Protein 8I16 (pdb70)

Sequence (634 aa):
VSPRPRPRYREERTLVRKLLPRPGQSKQEFRENVKKLRKAFLQFNADVSGVCQWAIQFRPRYGKPAEPTETFWKFFLEPETSLPPNDSRSPEFRRLQAFEAAAGINGAAALDDPAFTNELRDSILAVASRPKTKEAQRLFSRLKDYQPAHRILAKVAAEWIESRYRRAHQNWERNYEEWKKEKQEWEQNHPELTPEIREAFNQIFQQLEVKEKRVRICPAARLLQNKDNCQYAGKNKHSVLCNQFNEFKKNHLQGKAIKFFYKDAEKYLRCGLQSLKPNVQGPFREDWNKYLRYNLKEETLRGKNGGRLPHCKNLGQECEFNPHTALCKQYQQQLSSRPDLVQHDELYRKWRREYWREPRKPVFRYPSVKRHSIAKIFGENYFQADFKNSVVGLRLDSPAGQYLEFAFAPWPRNYRPQPGETEISSVHLHFVGTRPRIGFRFRVPHKRSRFDCTQEELDELRSRTFPRKAQDQKFLEAARKRLLETFPGNAEQELRLLAVALGTDSARAAFFIGKTFQQAFPLKIVKIEKLYTVHTARIRDWARLNARQIIQLAEENQVDLIVLESLRGFRPPGYENLDQEKKRRVAFFAHGRIRRKVTEKAVERGRVVTVPYLASSVDENAARVLGRVFWGEI

Solvent-accessible surface area: 35825 Å² total

Secondary structure (DSSP, 8-state):
-PPPPPPSS-SEEEEEEEEEPPTT--HHHHHHHHHHHHHHHHHHHHHHHHHHHHHHTTSPPTTSPPPTTHHHHHHHH-GGGGS-TT-SS-HHHHHHHHHHHHHTSS-SGGGGSTTS-HHHHHHHHHHHHS---HHHHHHHHHHTTS-TTT--HHHHHHHHHIIIIIHHHHHHHHHHHHHHHHHHHHHHH-TTS-HHHHHHHHHHHHHTT---SS--S--HHHHHT-SSB-SSSSBTTB-HHHHHHHHHHHHT--TTHHHHHHHHHHHHHHH-GGGS-HHHHHHHHHHHHHHHH----HHHHHHTTTT--SS-S-SSS--SSBPPPHHHHHHHHHHHT-HHHHTTHHHHHHHHHHHSSPPPPP---PPPTTTT-S-EEE-GGGEEEETTTTEEEE-----TT--EEEEEPPPPTTSSS-GGGS---EEEEEEETTEEEEEEEEE-PPBPPSSSS-HHHHHHIIIIIS-SGGGHHHHHHHHHHHHHHHSSS-HHHH-EEEEE--SSS-SEEEEEETTEEEEEEE-----SSS-----S---HHHHHHHHHHHHHHHHHTT-SEEEEEPPP-PPPSSS--HHHHHHHHHHHHHHHHHHHHHHHHHHHB--EEEEPP--------HHHHHHHHHHT--

Radius of gyration: 32.64 Å; Cα contacts (8 Å, |Δi|>4): 867; chains: 1; bounding box: 66×85×89 Å

B-factor: mean 67.55, std 27.44, range [31.06, 187.73]

Foldseek 3Di:
DQDDFDDPLAQKFWDKWFFFFQPPDDPVLVLVLLVVLLVLFVVLLVLLLLLLVLLVVQDDDPPDDRDLLVLLNVCLQTVRRQFDPPDPDDSVLVSLLLSCCLLVLDHCPVVVDPRDDVSSSRSSVVSNVDDDDPSSVVSSVVCSPFDSVQSCSSVVNSNLCCSPQVVLLLLQSQLLVVLVVVLVVVCVVVVVCPPVLLVLVVVLCVVVPNPDLFDQADQLVVVVVVFAFRLNQDPNRWHPVQVLVLCLLVPPNDDCCSPCLQVQQQLCLQPHLVSDDPVCSVVSVVSVVVSVVSPHDSVVQCVPPRRHDLTDSDSPDGYRNHHGDPSNVSVNVSCVVPVVSSVCRVVSSVCSNRPVDRDDRDDDDRQDQQVCSFFNKQFDQQKDADLPSQKMFGHRRPDGPHGDMTHIDHDDPPPPCDCVNWPFGIKTWGDNVSTIMIIGMTGRGADAFLFPDAQVVLVCLCRRVQPDPVSLLVSLVVNLVSRCVRRPDRQQAAQWEKFAEDAVQDGKIFIDGRLRGDDIDGQDADHLVPPDVLPDVDLLVSLLVSLVRQVVVCVVRVHREYEYEQYDDDDHHRVQDVVNVSSSVSSNVSVVSNQVSNQSVSRRHHYYHYHYHPDDVPDRPPRNVSSNVSVPPD

Nearest PDB structures (foldseek):
  8i16-assembly1_A  TM=1.002E+00  e=0.000E+00  Lachnospiraceae bacterium ND2006
  8i3q-assembly1_A  TM=7.840E-01  e=5.419E-59  Escherichia coli
  6xmf-assembly1_A  TM=7.583E-01  e=2.029E-60  metagenome
  6xmg-assembly1_A  TM=6.611E-01  e=5.194E-55  metagenome
  6ltu-assembly1_A  TM=2.772E-01  e=8.816E-02  unidentified

Structure (mmCIF, N/CA/C/O backbone):
data_8I16
#
_entry.id   8I16
#
_cell.length_a   64.070
_cell.length_b   95.120
_cell.length_c   167.510
_cell.angle_alpha   90.00
_cell.angle_beta   90.00
_cell.angle_gamma   90.00
#
_symmetry.space_group_name_H-M   'P 21 21 21'
#
loop_
_entity.id
_entity.type
_entity.pdbx_description
1 polymer Cas12g
2 non-polymer 'ZINC ION'
3 water water
#
loop_
_atom_site.group_PDB
_atom_site.id
_atom_site.type_symbol
_atom_site.label_atom_id
_atom_site.label_alt_id
_atom_site.label_comp_id
_atom_site.label_asym_id
_atom_site.label_entity_id
_atom_site.label_seq_id
_atom_site.pdbx_PDB_ins_code
_atom_site.Cartn_x
_atom_site.Cartn_y
_atom_site.Cartn_z
_atom_site.occupancy
_atom_site.B_iso_or_equiv
_atom_site.auth_seq_id
_atom_site.auth_comp_id
_atom_site.auth_asym_id
_atom_site.auth_atom_id
_atom_site.pdbx_PDB_model_num
ATOM 1 N N . VAL A 1 10 ? -6.699 78.885 43.463 1.00 142.01 10 VAL A N 1
ATOM 2 C CA . VAL A 1 10 ? -6.086 77.748 44.223 1.00 150.26 10 VAL A CA 1
ATOM 3 C C . VAL A 1 10 ? -4.766 78.255 44.833 1.00 160.64 10 VAL A C 1
ATOM 4 O O . VAL A 1 10 ? -3.909 78.729 44.055 1.00 171.79 10 VAL A O 1
ATOM 8 N N . SER A 1 11 ? -4.614 78.195 46.165 1.00 160.85 11 SER A N 1
ATOM 9 C CA . SER A 1 11 ? -3.389 78.613 46.908 1.00 160.31 11 SER A CA 1
ATOM 10 C C . SER A 1 11 ? -2.401 77.446 46.977 1.00 168.86 11 SER A C 1
ATOM 11 O O . SER A 1 11 ? -2.745 76.385 47.496 1.00 168.15 11 SER A O 1
ATOM 14 N N . PRO A 1 12 ? -1.146 77.598 46.477 1.00 162.11 12 PRO A N 1
ATOM 15 C CA . PRO A 1 12 ? -0.255 76.453 46.248 1.00 150.20 12 PRO A CA 1
ATOM 16 C C . PRO A 1 12 ? 0.004 75.603 47.505 1.00 146.30 12 PRO A C 1
ATOM 17 O O . PRO A 1 12 ? -0.077 76.149 48.597 1.00 136.16 12 PRO A O 1
ATOM 21 N N . ARG A 1 13 ? 0.341 74.318 47.306 1.00 140.25 13 ARG A N 1
ATOM 22 C CA . ARG A 1 13 ? 0.379 73.243 48.347 1.00 130.76 13 ARG A CA 1
ATOM 23 C C . ARG A 1 13 ? 1.802 73.070 48.892 1.00 112.69 13 ARG A C 1
ATOM 24 O O . ARG A 1 13 ? 2.774 73.398 48.213 1.00 98.96 13 ARG A O 1
ATOM 32 N N . PRO A 1 14 ? 1.981 72.542 50.132 1.00 108.64 14 PRO A N 1
ATOM 33 C CA . PRO A 1 14 ? 3.313 72.446 50.749 1.00 93.80 14 PRO A CA 1
ATOM 34 C C . PRO A 1 14 ? 4.172 71.333 50.125 1.00 75.06 14 PRO A C 1
ATOM 35 O O . PRO A 1 14 ? 3.625 70.314 49.718 1.00 71.32 14 PRO A O 1
ATOM 39 N N . ARG A 1 15 ? 5.486 71.528 50.031 1.00 66.03 15 ARG A N 1
ATOM 40 C CA . ARG A 1 15 ? 6.371 70.485 49.447 1.00 67.03 15 ARG A CA 1
ATOM 41 C C . ARG A 1 15 ? 6.284 69.222 50.300 1.00 65.44 15 ARG A C 1
ATOM 42 O O . ARG A 1 15 ? 6.087 69.302 51.514 1.00 55.70 15 ARG A O 1
ATOM 50 N N . PRO A 1 16 ? 6.399 68.030 49.673 1.00 59.43 16 PRO A N 1
ATOM 51 C CA . PRO A 1 16 ? 6.427 66.762 50.396 1.00 59.27 16 PRO A CA 1
ATOM 52 C C . PRO A 1 16 ? 7.603 66.671 51.377 1.00 53.16 16 PRO A C 1
ATOM 53 O O . PRO A 1 16 ? 8.632 67.264 51.159 1.00 46.60 16 PRO A O 1
ATOM 57 N N . ARG A 1 17 ? 7.409 65.906 52.442 1.00 46.93 17 ARG A N 1
ATOM 58 C CA . ARG A 1 17 ? 8.448 65.656 53.456 1.00 45.01 17 ARG A CA 1
ATOM 59 C C . ARG A 1 17 ? 9.167 64.380 53.066 1.00 42.44 17 ARG A C 1
ATOM 60 O O . ARG A 1 17 ? 10.381 64.348 53.280 1.00 40.86 17 ARG A O 1
ATOM 68 N N . TYR A 1 18 ? 8.473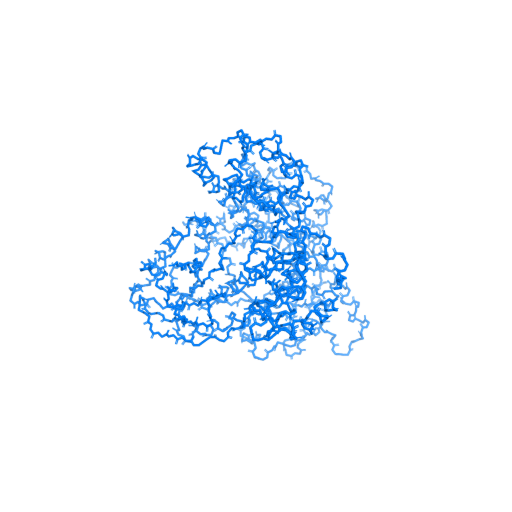 63.393 52.485 1.00 40.84 18 TYR A N 1
ATOM 69 C CA . TYR A 1 18 ? 9.150 62.176 51.952 1.00 39.08 18 TYR A CA 1
ATOM 70 C C . TYR A 1 18 ? 9.526 62.512 50.511 1.00 37.63 18 TYR A C 1
ATOM 71 O O . TYR A 1 18 ? 8.624 62.610 49.676 1.00 42.47 18 TYR A O 1
ATOM 80 N N . ARG A 1 19 ? 10.793 62.806 50.274 1.00 47.14 19 ARG A N 1
ATOM 81 C CA . ARG A 1 19 ? 11.285 63.418 49.011 1.00 54.53 19 ARG A CA 1
ATOM 82 C C . ARG A 1 19 ? 11.412 62.315 47.947 1.00 48.89 19 ARG A C 1
ATOM 83 O O . ARG A 1 19 ? 11.723 61.175 48.310 1.00 46.26 19 ARG A O 1
ATOM 91 N N . GLU A 1 20 ? 11.179 62.670 46.685 1.00 47.65 20 GLU A N 1
ATOM 92 C CA . GLU A 1 20 ? 11.125 61.753 45.527 1.00 55.66 20 GLU A CA 1
ATOM 93 C C . GLU A 1 20 ? 12.505 61.738 44.900 1.00 57.68 20 GLU A C 1
ATOM 94 O O . GLU A 1 20 ? 12.632 62.051 43.720 1.00 64.56 20 GLU A O 1
ATOM 100 N N . GLU A 1 21 ? 13.499 61.416 45.698 1.00 57.94 21 GLU A N 1
ATOM 101 C CA . GLU A 1 21 ? 14.906 61.573 45.300 1.00 64.32 21 GLU A CA 1
ATOM 102 C C . GLU A 1 21 ? 15.743 60.586 46.107 1.00 58.93 21 GLU A C 1
ATOM 103 O O . GLU A 1 21 ? 15.247 60.069 47.104 1.00 49.08 21 GLU A O 1
ATOM 109 N N . ARG A 1 22 ? 16.918 60.278 45.577 1.00 56.50 22 ARG A N 1
ATOM 110 C CA . ARG A 1 22 ? 17.884 59.304 46.114 1.00 48.35 22 ARG A CA 1
ATOM 111 C C . ARG A 1 22 ? 19.248 59.952 45.993 1.00 49.47 22 ARG A C 1
ATOM 112 O O . ARG A 1 22 ? 19.451 60.829 45.128 1.00 40.31 22 ARG A O 1
ATOM 120 N N . THR A 1 23 ? 20.139 59.533 46.860 1.00 44.92 23 THR A N 1
ATOM 121 C CA . THR A 1 23 ? 21.556 59.894 46.821 1.00 52.81 23 THR A CA 1
ATOM 122 C C . THR A 1 23 ? 22.273 58.555 46.934 1.00 54.42 23 THR A C 1
ATOM 123 O O . THR A 1 23 ? 21.998 57.846 47.917 1.00 45.80 23 THR A O 1
ATOM 127 N N . LEU A 1 24 ? 23.087 58.201 45.951 1.00 51.40 24 LEU A N 1
ATOM 128 C CA . LEU A 1 24 ? 23.960 57.017 46.083 1.00 50.72 24 LEU A CA 1
ATOM 129 C C . LEU A 1 24 ? 25.361 57.512 46.439 1.00 44.13 24 LEU A C 1
ATOM 130 O O . LEU A 1 24 ? 25.930 58.295 45.697 1.00 42.29 24 LEU A O 1
ATOM 135 N N . VAL A 1 25 ? 25.863 57.071 47.578 1.00 45.65 25 VAL A N 1
ATOM 136 C CA . VAL A 1 25 ? 27.165 57.496 48.141 1.00 45.77 25 VAL A CA 1
ATOM 137 C C . VAL A 1 25 ? 28.217 56.450 47.773 1.00 45.66 25 VAL A C 1
ATOM 138 O O . VAL A 1 25 ? 27.978 55.233 47.968 1.00 47.12 25 VAL A O 1
ATOM 142 N N . ARG A 1 26 ? 29.340 56.949 47.278 1.00 43.93 26 ARG A N 1
ATOM 143 C CA . ARG A 1 26 ? 30.506 56.176 46.816 1.00 48.68 26 ARG A CA 1
ATOM 144 C C . ARG A 1 26 ? 31.767 56.798 47.408 1.00 48.85 26 ARG A C 1
ATOM 145 O O . ARG A 1 26 ? 31.830 58.034 47.477 1.00 49.17 26 ARG A O 1
ATOM 153 N N . LYS A 1 27 ? 32.740 55.966 47.782 1.00 55.01 27 LYS A N 1
ATOM 154 C CA . LYS A 1 27 ? 34.088 56.408 48.221 1.00 57.93 27 LYS A CA 1
ATOM 155 C C . LYS A 1 27 ? 34.755 57.105 47.045 1.00 50.06 27 LYS A C 1
ATOM 156 O O . LYS A 1 27 ? 34.634 56.568 45.977 1.00 47.26 27 LYS A O 1
ATOM 162 N N . LEU A 1 28 ? 35.390 58.261 47.245 1.00 49.02 28 LEU A N 1
ATOM 163 C CA . LEU A 1 28 ? 36.325 58.855 46.262 1.00 56.19 28 LEU A CA 1
ATOM 164 C C . LEU A 1 28 ? 37.625 58.074 46.389 1.00 64.11 28 LEU A C 1
ATOM 165 O O . LEU A 1 28 ? 38.011 57.816 47.532 1.00 66.24 28 LEU A O 1
ATOM 170 N N . LEU A 1 29 ? 38.231 57.720 45.252 1.00 70.00 29 LEU A N 1
ATOM 171 C CA . LEU A 1 29 ? 39.446 56.881 45.143 1.00 69.21 29 LEU A CA 1
ATOM 172 C C . LEU A 1 29 ? 40.472 57.646 44.326 1.00 74.01 29 LEU A C 1
ATOM 173 O O . LEU A 1 29 ? 40.104 58.551 43.575 1.00 65.50 29 LEU A O 1
ATOM 178 N N . PRO A 1 30 ? 41.776 57.302 44.437 1.00 76.32 30 PRO A N 1
ATOM 179 C CA . PRO A 1 30 ? 42.788 57.846 43.538 1.00 71.36 30 PRO A CA 1
ATOM 180 C C . PRO A 1 30 ? 42.472 57.349 42.125 1.00 67.10 30 PRO A C 1
ATOM 181 O O . PRO A 1 30 ? 42.097 56.198 42.005 1.00 62.12 30 PRO A O 1
ATOM 185 N N . ARG A 1 31 ? 42.573 58.242 41.140 1.00 71.94 31 ARG A N 1
ATOM 186 C CA . ARG A 1 31 ? 42.440 57.938 39.692 1.00 82.28 31 ARG A CA 1
ATOM 187 C C . ARG A 1 31 ? 43.663 57.122 39.285 1.00 85.13 31 ARG A C 1
ATOM 188 O O . ARG A 1 31 ? 44.777 57.499 39.629 1.00 95.25 31 ARG A O 1
ATOM 196 N N . PRO A 1 32 ? 43.514 55.981 38.574 1.00 100.36 32 PRO A N 1
ATOM 197 C CA . PRO A 1 32 ? 44.652 55.093 38.315 1.00 97.99 32 PRO A CA 1
ATOM 198 C C . PRO A 1 32 ? 45.798 55.818 37.590 1.00 88.09 32 PRO A C 1
ATOM 199 O O . PRO A 1 32 ? 45.535 56.447 36.610 1.00 85.50 32 PRO A O 1
ATOM 203 N N . GLY A 1 33 ? 47.021 55.732 38.120 1.00 87.90 33 GLY A N 1
ATOM 204 C CA . GLY A 1 33 ? 48.213 56.416 37.586 1.00 87.27 33 GLY A CA 1
ATOM 205 C C . GLY A 1 33 ? 48.480 57.773 38.234 1.00 94.38 33 GLY A C 1
ATOM 206 O O . GLY A 1 33 ? 49.278 58.548 37.656 1.00 91.23 33 GLY A O 1
ATOM 207 N N . GLN A 1 34 ? 47.886 58.077 39.396 1.00 80.66 34 GLN A N 1
ATOM 208 C CA . GLN A 1 34 ? 48.165 59.356 40.099 1.00 75.76 34 GLN A CA 1
ATOM 209 C C . GLN A 1 34 ? 48.803 59.050 41.458 1.00 61.40 34 GLN A C 1
ATOM 210 O O . GLN A 1 34 ? 48.403 58.091 42.141 1.00 58.27 34 GLN A O 1
ATOM 216 N N . SER A 1 35 ? 49.802 59.848 41.821 1.00 62.38 35 SER A N 1
ATOM 217 C CA . SER A 1 35 ? 50.557 59.677 43.081 1.00 64.78 35 SER A CA 1
ATOM 218 C C . SER A 1 35 ? 49.608 59.902 44.266 1.00 68.42 35 SER A C 1
ATOM 219 O O . SER A 1 35 ? 48.728 60.820 44.190 1.00 65.29 35 SER A O 1
ATOM 222 N N . LYS A 1 36 ? 49.754 59.058 45.289 1.00 58.78 36 LYS A N 1
ATOM 223 C CA . LYS A 1 36 ? 49.164 59.251 46.629 1.00 59.75 36 LYS A CA 1
ATOM 224 C C . LYS A 1 36 ? 49.274 60.726 47.023 1.00 62.23 36 LYS A C 1
ATOM 225 O O . LYS A 1 36 ? 48.334 61.232 47.678 1.00 58.85 36 LYS A O 1
ATOM 231 N N . GLN A 1 37 ? 50.360 61.402 46.634 1.00 62.15 37 GLN A N 1
ATOM 232 C CA . GLN A 1 37 ? 50.590 62.821 47.021 1.00 69.41 37 GLN A CA 1
ATOM 233 C C . GLN A 1 37 ? 49.615 63.732 46.260 1.00 67.90 37 GLN A C 1
ATOM 234 O O . GLN A 1 37 ? 49.137 64.703 46.867 1.00 58.31 37 GLN A O 1
ATOM 240 N N . GLU A 1 38 ? 49.365 63.460 44.978 1.00 63.35 38 GLU A N 1
ATOM 241 C CA . GLU A 1 38 ? 48.436 64.274 44.155 1.00 70.41 38 GLU A CA 1
ATOM 242 C C . GLU A 1 38 ? 47.029 64.131 44.757 1.00 59.93 38 GLU A C 1
ATOM 243 O O . GLU A 1 38 ? 46.430 65.142 45.145 1.00 56.14 38 GLU A O 1
ATOM 249 N N . PHE A 1 39 ? 46.548 62.900 44.888 1.00 55.99 39 PHE A N 1
ATOM 250 C CA . PHE A 1 39 ? 45.270 62.586 45.569 1.00 57.21 39 PHE A CA 1
ATOM 251 C C . PHE A 1 39 ? 45.168 63.442 46.837 1.00 63.85 39 PHE A C 1
ATOM 252 O O . PHE A 1 39 ? 44.287 64.308 46.891 1.00 53.39 39 PHE A O 1
ATOM 260 N N . ARG A 1 40 ? 46.120 63.279 47.762 1.00 62.91 40 ARG A N 1
ATOM 261 C CA . ARG A 1 40 ? 46.125 63.938 49.096 1.00 59.86 40 ARG A CA 1
ATOM 262 C C . ARG A 1 40 ? 45.920 65.452 48.959 1.00 58.95 40 ARG A C 1
ATOM 263 O O . ARG A 1 40 ? 45.153 65.996 49.779 1.00 57.99 40 ARG A O 1
ATOM 271 N N . GLU A 1 41 ? 46.617 66.096 48.015 1.00 55.96 41 GLU A N 1
ATOM 272 C CA . GLU A 1 41 ? 46.590 67.564 47.753 1.00 61.37 41 GLU A CA 1
ATOM 273 C C . GLU A 1 41 ? 45.198 67.937 47.213 1.00 62.37 41 GLU A C 1
ATOM 274 O O . GLU A 1 41 ? 44.683 69.049 47.550 1.00 59.62 41 GLU A O 1
ATOM 280 N N . ASN A 1 42 ? 44.635 67.064 46.371 1.00 50.13 42 ASN A N 1
ATOM 281 C CA . ASN A 1 42 ? 43.279 67.234 45.787 1.00 55.09 42 ASN A CA 1
ATOM 282 C C . ASN A 1 42 ? 42.234 67.024 46.895 1.00 53.14 42 ASN A C 1
ATOM 283 O O . ASN A 1 42 ? 41.355 67.879 47.035 1.00 52.15 42 ASN A O 1
ATOM 288 N N . VAL A 1 43 ? 42.377 65.968 47.700 1.00 53.77 43 VAL A N 1
ATOM 289 C CA . VAL A 1 43 ? 41.486 65.669 48.848 1.00 51.62 43 VAL A CA 1
ATOM 290 C C . VAL A 1 43 ? 41.548 66.826 49.847 1.00 54.30 43 VAL A C 1
ATOM 291 O O . VAL A 1 43 ? 40.488 67.226 50.332 1.00 61.59 43 VAL A O 1
ATOM 295 N N . LYS A 1 44 ? 42.722 67.402 50.074 1.00 53.31 44 LYS A N 1
ATOM 296 C CA . LYS A 1 44 ? 42.895 68.628 50.902 1.00 58.52 44 LYS A CA 1
ATOM 297 C C . LYS A 1 44 ? 42.011 69.751 50.346 1.00 52.44 44 LYS A C 1
ATOM 298 O O . LYS A 1 44 ? 41.487 70.549 51.147 1.00 50.14 44 LYS A O 1
ATOM 304 N N . LYS A 1 45 ? 41.892 69.865 49.029 1.00 49.16 45 LYS A N 1
ATOM 305 C CA . LYS A 1 45 ? 41.109 70.975 48.417 1.00 54.35 45 LYS A CA 1
ATOM 306 C C . LYS A 1 45 ? 39.617 70.696 48.637 1.00 46.85 45 LYS A C 1
ATOM 307 O O . LYS A 1 45 ? 38.915 71.645 49.017 1.00 50.26 45 LYS A O 1
ATOM 313 N N . LEU A 1 46 ? 39.190 69.437 48.507 1.00 42.66 46 LEU A N 1
ATOM 314 C CA . LEU A 1 46 ? 37.787 69.002 48.772 1.00 48.61 46 LEU A CA 1
ATOM 315 C C . LEU A 1 46 ? 37.440 69.238 50.244 1.00 49.41 46 LEU A C 1
ATOM 316 O O . LEU A 1 46 ? 36.344 69.812 50.499 1.00 46.35 46 LEU A O 1
ATOM 321 N N . ARG A 1 47 ? 38.356 68.888 51.165 1.00 49.34 47 ARG A N 1
ATOM 322 C CA . ARG A 1 47 ? 38.164 69.079 52.626 1.00 50.50 47 ARG A CA 1
ATOM 323 C C . ARG A 1 47 ? 37.994 70.571 52.920 1.00 43.87 47 ARG A C 1
ATOM 324 O O . ARG A 1 47 ? 37.087 70.926 53.680 1.00 41.08 47 ARG A O 1
ATOM 332 N N . LYS A 1 48 ? 38.849 71.422 52.381 1.00 44.43 48 LYS A N 1
ATOM 333 C CA . LYS A 1 48 ? 38.735 72.883 52.600 1.00 44.36 48 LYS A CA 1
ATOM 334 C C . LYS A 1 48 ? 37.370 73.357 52.072 1.00 44.38 48 LYS A C 1
ATOM 335 O O . LYS A 1 48 ? 36.761 74.221 52.691 1.00 49.11 48 LYS A O 1
ATOM 341 N N . ALA A 1 49 ? 36.917 72.869 50.924 1.00 43.14 49 ALA A N 1
ATOM 342 C CA . ALA A 1 49 ? 35.654 73.355 50.310 1.00 45.86 49 ALA A CA 1
ATOM 343 C C . ALA A 1 49 ? 34.461 72.848 51.149 1.00 43.48 49 ALA A C 1
ATOM 344 O O . ALA A 1 49 ? 33.558 73.625 51.431 1.00 42.98 49 ALA A O 1
ATOM 346 N N . PHE A 1 50 ? 34.516 71.597 51.617 1.00 43.45 50 PHE A N 1
ATOM 347 C CA . PHE A 1 50 ? 33.516 71.012 52.538 1.00 37.53 50 PHE A CA 1
ATOM 348 C C . PHE A 1 50 ? 33.404 71.860 53.796 1.00 42.30 50 PHE A C 1
ATOM 349 O O . PHE A 1 50 ? 32.254 72.226 54.192 1.00 42.37 50 PHE A O 1
ATOM 357 N N . LEU A 1 51 ? 34.548 72.194 54.407 1.00 43.31 51 LEU A N 1
ATOM 358 C CA . LEU A 1 51 ? 34.575 72.957 55.679 1.00 42.18 51 LEU A CA 1
ATOM 359 C C . LEU A 1 51 ? 34.096 74.383 55.414 1.00 39.75 51 LEU A C 1
ATOM 360 O O . LEU A 1 51 ? 33.345 74.899 56.257 1.00 43.13 51 LEU A O 1
ATOM 365 N N . GLN A 1 52 ? 34.448 74.991 54.280 1.00 39.20 52 GLN A N 1
ATOM 366 C CA . GLN A 1 52 ? 33.996 76.377 53.963 1.00 41.60 52 GLN A CA 1
ATOM 367 C C . GLN A 1 52 ? 32.462 76.389 53.772 1.00 43.13 52 GLN A C 1
ATOM 368 O O . GLN A 1 52 ? 31.758 77.369 54.203 1.00 39.39 52 GLN A O 1
ATOM 374 N N . PHE A 1 53 ? 31.933 75.319 53.182 1.00 35.37 53 PHE A N 1
ATOM 375 C CA . PHE A 1 53 ? 30.483 75.189 52.910 1.00 37.56 53 PHE A CA 1
ATOM 376 C C . PHE A 1 53 ? 29.701 75.086 54.222 1.00 38.56 53 PHE A C 1
ATOM 377 O O . PHE A 1 53 ? 28.651 75.745 54.377 1.00 41.25 53 PHE A O 1
ATOM 385 N N . ASN A 1 54 ? 30.253 74.343 55.185 1.00 38.92 54 ASN A N 1
ATOM 386 C CA . ASN A 1 54 ? 29.729 74.247 56.571 1.00 37.78 54 ASN A CA 1
ATOM 387 C C . ASN A 1 54 ? 29.786 75.616 57.248 1.00 36.96 54 ASN A C 1
ATOM 388 O O . ASN A 1 54 ? 28.814 75.971 57.898 1.00 40.05 54 ASN A O 1
ATOM 393 N N . ALA A 1 55 ? 30.908 76.314 57.159 1.00 38.99 55 ALA A N 1
ATOM 394 C CA . ALA A 1 55 ? 31.075 77.670 57.733 1.00 44.15 55 ALA A CA 1
ATOM 395 C C . ALA A 1 55 ? 30.005 78.608 57.169 1.00 40.80 55 ALA A C 1
ATOM 396 O O . ALA A 1 55 ? 29.410 79.356 57.953 1.00 44.91 55 ALA A O 1
ATOM 398 N N . ASP A 1 56 ? 29.761 78.524 55.856 1.00 42.59 56 ASP A N 1
ATOM 399 C CA . ASP A 1 56 ? 28.844 79.411 55.085 1.00 36.69 56 ASP A CA 1
ATOM 400 C C . ASP A 1 56 ? 27.379 79.109 55.437 1.00 36.93 56 ASP A C 1
ATOM 401 O O . ASP A 1 56 ? 26.620 80.030 55.735 1.00 35.36 56 ASP A O 1
ATOM 406 N N . VAL A 1 57 ? 26.997 77.845 55.475 1.00 36.64 57 VAL A N 1
ATOM 407 C CA . VAL A 1 57 ? 25.599 77.460 55.788 1.00 38.04 57 VAL A CA 1
ATOM 408 C C . VAL A 1 57 ? 25.310 77.840 57.234 1.00 37.17 57 VAL A C 1
ATOM 409 O O . VAL A 1 57 ? 24.220 78.391 57.509 1.00 38.46 57 VAL A O 1
ATOM 413 N N . SER A 1 58 ? 26.230 77.520 58.130 1.00 36.45 58 SER A N 1
ATOM 414 C CA . SER A 1 58 ? 26.128 77.811 59.576 1.00 36.70 58 SER A CA 1
ATOM 415 C C . SER A 1 58 ? 26.037 79.318 59.810 1.00 37.25 58 SER A C 1
ATOM 416 O O . SER A 1 58 ? 25.165 79.747 60.627 1.00 40.83 58 SER A O 1
ATOM 419 N N . GLY A 1 59 ? 26.866 80.097 59.121 1.00 37.33 59 GLY A N 1
ATOM 420 C CA . GLY A 1 59 ? 26.770 81.581 59.145 1.00 38.61 59 GLY A CA 1
ATOM 421 C C . GLY A 1 59 ? 25.383 82.043 58.718 1.00 39.76 59 GLY A C 1
ATOM 422 O O . GLY A 1 59 ? 24.816 82.904 59.404 1.00 44.37 59 GLY A O 1
ATOM 423 N N . VAL A 1 60 ? 24.817 81.467 57.647 1.00 40.13 60 VAL A N 1
ATOM 424 C CA . VAL A 1 60 ? 23.458 81.855 57.156 1.00 38.47 60 VAL A CA 1
ATOM 425 C C . VAL A 1 60 ? 22.411 81.477 58.196 1.00 42.55 60 VAL A C 1
ATOM 426 O O . VAL A 1 60 ? 21.542 82.348 58.537 1.00 42.76 60 VAL A O 1
ATOM 430 N N . CYS A 1 61 ? 22.533 80.275 58.757 1.00 38.41 61 CYS A N 1
ATOM 431 C CA . CYS A 1 61 ? 21.637 79.807 59.834 1.00 34.76 61 CYS A CA 1
ATOM 432 C C . CYS A 1 61 ? 21.703 80.743 61.050 1.00 37.31 61 CYS A C 1
ATOM 433 O O . CYS A 1 61 ? 20.644 81.062 61.595 1.00 41.13 61 CYS A O 1
ATOM 436 N N . GLN A 1 62 ? 22.902 81.121 61.496 1.00 38.58 62 GLN A N 1
ATOM 437 C CA . GLN A 1 62 ? 23.099 82.023 62.658 1.00 44.51 62 GLN A CA 1
ATOM 438 C C . GLN A 1 62 ? 22.335 83.322 62.395 1.00 40.56 62 GLN A C 1
ATOM 439 O O . GLN A 1 62 ? 21.590 83.762 63.249 1.00 44.81 62 GLN A O 1
ATOM 445 N N . TRP A 1 63 ? 22.436 83.853 61.195 1.00 44.38 63 TRP A N 1
ATOM 446 C CA . TRP A 1 63 ? 21.696 85.079 60.822 1.00 40.86 63 TRP A CA 1
ATOM 447 C C . TRP A 1 63 ? 20.194 84.787 60.781 1.00 44.21 63 TRP A C 1
ATOM 448 O O . TRP A 1 63 ? 19.424 85.501 61.496 1.00 44.41 63 TRP A O 1
ATOM 459 N N . ALA A 1 64 ? 19.766 83.738 60.065 1.00 40.16 64 ALA A N 1
ATOM 460 C CA . ALA A 1 64 ? 18.325 83.499 59.812 1.00 40.48 64 ALA A CA 1
ATOM 461 C C . ALA A 1 64 ? 17.583 83.207 61.121 1.00 41.00 64 ALA A C 1
ATOM 462 O O . ALA A 1 64 ? 16.383 83.579 61.242 1.00 41.84 64 ALA A O 1
ATOM 464 N N . ILE A 1 65 ? 18.226 82.513 62.055 1.00 38.78 65 ILE A N 1
ATOM 465 C CA . ILE A 1 65 ? 17.544 81.934 63.258 1.00 39.84 65 ILE A CA 1
ATOM 466 C C . ILE A 1 65 ? 17.144 83.070 64.228 1.00 44.59 65 ILE A C 1
ATOM 467 O O . ILE A 1 65 ? 16.231 82.861 65.051 1.00 41.61 65 ILE A O 1
ATOM 472 N N . GLN A 1 66 ? 17.716 84.273 64.104 1.00 46.84 66 GLN A N 1
ATOM 473 C CA . GLN A 1 66 ? 17.356 85.419 64.990 1.00 48.34 66 GLN A CA 1
ATOM 474 C C . GLN A 1 66 ? 15.918 85.863 64.685 1.00 49.67 66 GLN A C 1
ATOM 475 O O . GLN A 1 66 ? 15.314 86.460 65.556 1.00 54.55 66 GLN A O 1
ATOM 481 N N . PHE A 1 67 ? 15.348 85.523 63.527 1.00 47.30 67 PHE A N 1
ATOM 482 C CA . PHE A 1 67 ? 13.953 85.899 63.142 1.00 44.32 67 PHE A CA 1
ATOM 483 C C . PHE A 1 67 ? 12.988 84.739 63.366 1.00 44.12 67 PHE A C 1
ATOM 484 O O . PHE A 1 67 ? 11.865 84.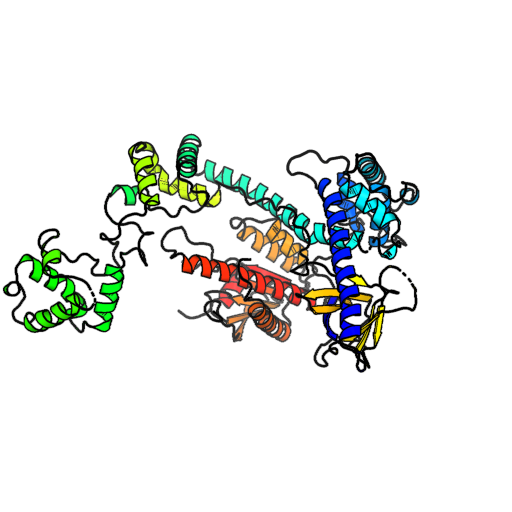826 62.876 1.00 41.49 67 PHE A O 1
ATOM 492 N N . ARG A 1 68 ? 13.364 83.701 64.114 1.00 41.23 68 ARG A N 1
ATOM 493 C CA . ARG A 1 68 ? 12.389 82.614 64.398 1.00 47.51 68 ARG A CA 1
ATOM 494 C C . ARG A 1 68 ? 11.258 83.238 65.212 1.00 48.53 68 ARG A C 1
ATOM 495 O O . ARG A 1 68 ? 11.505 84.070 66.060 1.00 52.99 68 ARG A O 1
ATOM 503 N N . PRO A 1 69 ? 9.989 82.864 65.000 1.00 49.53 69 PRO A N 1
ATOM 504 C CA . PRO A 1 69 ? 8.912 83.297 65.888 1.00 51.77 69 PRO A CA 1
ATOM 505 C C . PRO A 1 69 ? 9.109 82.765 67.319 1.00 56.21 69 PRO A C 1
ATOM 506 O O . PRO A 1 69 ? 9.452 81.625 67.481 1.00 57.48 69 PRO A O 1
ATOM 510 N N . ARG A 1 70 ? 8.880 83.592 68.333 1.00 58.84 70 ARG A N 1
ATOM 511 C CA . ARG A 1 70 ? 9.052 83.182 69.753 1.00 57.44 70 ARG A CA 1
ATOM 512 C C . ARG A 1 70 ? 7.660 82.878 70.300 1.00 53.54 70 ARG A C 1
ATOM 513 O O . ARG A 1 70 ? 6.750 83.765 70.154 1.00 50.91 70 ARG A O 1
ATOM 521 N N . TYR A 1 71 ? 7.491 81.662 70.818 1.00 49.16 71 TYR A N 1
ATOM 522 C CA . TYR A 1 71 ? 6.226 81.136 71.371 1.00 54.82 71 TYR A CA 1
ATOM 523 C C . TYR A 1 71 ? 5.584 82.171 72.307 1.00 61.58 71 TYR A C 1
ATOM 524 O O . TYR A 1 71 ? 6.303 82.841 73.096 1.00 58.49 71 TYR A O 1
ATOM 533 N N . GLY A 1 72 ? 4.252 82.266 72.215 1.00 65.08 72 GLY A N 1
ATOM 534 C CA . GLY A 1 72 ? 3.388 83.180 72.988 1.00 69.58 72 GLY A CA 1
ATOM 535 C C . GLY A 1 72 ? 3.871 84.615 72.931 1.00 69.53 72 GLY A C 1
ATOM 536 O O . GLY A 1 72 ? 3.795 85.285 73.960 1.00 72.68 72 GLY A O 1
ATOM 537 N N . LYS A 1 73 ? 4.384 85.083 71.793 1.00 67.86 73 LYS A N 1
ATOM 538 C CA . LYS A 1 73 ? 4.727 86.521 71.632 1.00 69.84 73 LYS A CA 1
ATOM 539 C C . LYS A 1 73 ? 4.062 87.041 70.369 1.00 68.21 73 LYS A C 1
ATOM 540 O O . LYS A 1 73 ? 3.652 86.266 69.512 1.00 72.84 73 LYS A O 1
ATOM 546 N N . PRO A 1 74 ? 3.885 88.372 70.249 1.00 80.51 74 PRO A N 1
ATOM 547 C CA . PRO A 1 74 ? 3.381 88.954 69.009 1.00 76.41 74 PRO A CA 1
ATOM 548 C C . PRO A 1 74 ? 4.338 88.648 67.844 1.00 69.49 74 PRO A C 1
ATOM 549 O O . PRO A 1 74 ? 5.559 88.742 68.010 1.00 58.03 74 PRO A O 1
ATOM 553 N N . ALA A 1 75 ? 3.772 88.268 66.698 1.00 64.73 75 ALA A N 1
ATOM 554 C CA . ALA A 1 75 ? 4.496 88.203 65.418 1.00 61.46 75 ALA A CA 1
ATOM 555 C C . ALA A 1 75 ? 5.301 89.502 65.262 1.00 60.93 75 ALA A C 1
ATOM 556 O O . ALA A 1 75 ? 4.710 90.584 65.360 1.00 67.66 75 ALA A O 1
ATOM 558 N N . GLU A 1 76 ? 6.616 89.395 65.105 1.00 54.06 76 GLU A N 1
ATOM 559 C CA . GLU A 1 76 ? 7.495 90.504 64.665 1.00 54.00 76 GLU A CA 1
ATOM 560 C C . GLU A 1 76 ? 7.229 90.806 63.192 1.00 57.05 76 GLU A C 1
ATOM 561 O O . GLU A 1 76 ? 6.687 89.975 62.467 1.00 59.87 76 GLU A O 1
ATOM 567 N N . PRO A 1 77 ? 7.575 92.020 62.704 1.00 61.35 77 PRO A N 1
ATOM 568 C CA . PRO A 1 77 ? 7.405 92.357 61.286 1.00 55.54 77 PRO A CA 1
ATOM 569 C C . PRO A 1 77 ? 8.319 91.551 60.344 1.00 59.89 77 PRO A C 1
ATOM 570 O O . PRO A 1 77 ? 8.119 91.575 59.127 1.00 47.48 77 PRO A O 1
ATOM 574 N N . THR A 1 78 ? 9.312 90.869 60.923 1.00 58.37 78 THR A N 1
ATOM 575 C CA . THR A 1 78 ? 10.298 90.012 60.217 1.00 54.37 78 THR A CA 1
ATOM 576 C C . THR A 1 78 ? 9.696 88.630 59.914 1.00 52.20 78 THR A C 1
ATOM 577 O O . THR A 1 78 ? 10.385 87.858 59.260 1.00 50.36 78 THR A O 1
ATOM 581 N N . GLU A 1 79 ? 8.472 88.319 60.361 1.00 46.78 79 GLU A N 1
ATOM 582 C CA . GLU A 1 79 ? 8.003 86.908 60.411 1.00 46.83 79 GLU A CA 1
ATOM 583 C C . GLU A 1 79 ? 7.729 86.396 58.988 1.00 49.41 79 GLU A C 1
ATOM 584 O O . GLU A 1 79 ? 8.081 85.258 58.704 1.00 56.35 79 GLU A O 1
ATOM 590 N N . THR A 1 80 ? 7.166 87.224 58.110 1.00 45.85 80 THR A N 1
ATOM 591 C CA . THR A 1 80 ? 6.795 86.842 56.731 1.00 46.89 80 THR A CA 1
ATOM 592 C C . THR A 1 80 ? 8.072 86.446 56.004 1.00 40.63 80 THR A C 1
ATOM 593 O O . THR A 1 80 ? 8.037 85.492 55.252 1.00 43.90 80 THR A O 1
ATOM 597 N N . PHE A 1 81 ? 9.167 87.156 56.222 1.00 41.22 81 PHE A N 1
ATOM 598 C CA . PHE A 1 81 ? 10.440 86.821 55.554 1.00 45.29 81 PHE A CA 1
ATOM 599 C C . PHE A 1 81 ? 10.909 85.466 56.084 1.00 49.25 81 PHE A C 1
ATOM 600 O O . PHE A 1 81 ? 11.377 84.647 55.281 1.00 45.71 81 PHE A O 1
ATOM 608 N N . TRP A 1 82 ? 10.758 85.244 57.388 1.00 47.38 82 TRP A N 1
ATOM 609 C CA . TRP A 1 82 ? 11.096 83.945 58.028 1.00 49.06 82 TRP A CA 1
ATOM 610 C C . TRP A 1 82 ? 10.323 82.818 57.337 1.00 44.60 82 TRP A C 1
ATOM 611 O O . TRP A 1 82 ? 10.968 81.823 56.911 1.00 40.17 82 TRP A O 1
ATOM 622 N N . LYS A 1 83 ? 9.008 82.971 57.200 1.00 43.39 83 LYS A N 1
ATOM 623 C CA . LYS A 1 83 ? 8.147 81.886 56.655 1.00 46.00 83 LYS A CA 1
ATOM 624 C C . LYS A 1 83 ? 8.523 81.587 55.197 1.00 47.82 83 LYS A C 1
ATOM 625 O O . LYS A 1 83 ? 8.468 80.404 54.760 1.00 43.84 83 LYS A O 1
ATOM 631 N N . PHE A 1 84 ? 8.867 82.626 54.458 1.00 42.24 84 PHE A N 1
ATOM 632 C CA . PHE A 1 84 ? 9.159 82.548 53.016 1.00 42.71 84 PHE A CA 1
ATOM 633 C C . PHE A 1 84 ? 10.537 81.909 52.795 1.00 41.96 84 PHE A C 1
ATOM 634 O O . PHE A 1 84 ? 10.707 81.100 51.835 1.00 38.97 84 PHE A O 1
ATOM 642 N N . PHE A 1 85 ? 11.518 82.300 53.613 1.00 40.13 85 PHE A N 1
ATOM 643 C CA . PHE A 1 85 ? 12.909 81.801 53.510 1.00 38.39 85 PHE A CA 1
ATOM 644 C C . PHE A 1 85 ? 12.862 80.273 53.655 1.00 40.12 85 PHE A C 1
ATOM 645 O O . PHE A 1 85 ? 13.442 79.533 52.837 1.00 35.82 85 PHE A O 1
ATOM 653 N N . LEU A 1 86 ? 12.082 79.811 54.621 1.00 39.66 86 LEU A N 1
ATOM 654 C CA . LEU A 1 86 ? 11.897 78.367 54.950 1.00 41.54 86 LEU A CA 1
ATOM 655 C C . LEU A 1 86 ? 11.103 77.599 53.885 1.00 42.47 86 LEU A C 1
ATOM 656 O O . LEU A 1 86 ? 11.552 76.516 53.506 1.00 56.19 86 LEU A O 1
ATOM 661 N N . GLU A 1 87 ? 9.939 78.096 53.475 1.00 43.45 87 GLU A N 1
ATOM 662 C CA . GLU A 1 87 ? 9.040 77.418 52.508 1.00 49.59 87 GLU A CA 1
ATOM 663 C C . GLU A 1 87 ? 8.508 78.478 51.538 1.00 44.33 87 GLU A C 1
ATOM 664 O O . GLU A 1 87 ? 7.407 78.995 51.699 1.00 41.09 87 GLU A O 1
ATOM 670 N N . PRO A 1 88 ? 9.297 78.841 50.510 1.00 38.16 88 PRO A N 1
ATOM 671 C CA . PRO A 1 88 ? 8.896 79.861 49.543 1.00 42.64 88 PRO A CA 1
ATOM 672 C C . PRO A 1 88 ? 7.733 79.452 48.632 1.00 44.29 88 PRO A C 1
ATOM 673 O O . PRO A 1 88 ? 6.925 80.342 48.334 1.00 44.03 88 PRO A O 1
ATOM 677 N N . GLU A 1 89 ? 7.552 78.149 48.376 1.00 47.81 89 GLU A N 1
ATOM 678 C CA . GLU A 1 89 ? 6.584 77.624 47.368 1.00 53.18 89 GLU A CA 1
ATOM 679 C C . GLU A 1 89 ? 5.137 77.983 47.742 1.00 59.30 89 GLU A C 1
ATOM 680 O O . GLU A 1 89 ? 4.346 78.227 46.809 1.00 64.58 89 GLU A O 1
ATOM 686 N N . THR A 1 90 ? 4.789 78.052 49.023 1.00 53.35 90 THR A N 1
ATOM 687 C CA . THR A 1 90 ? 3.402 78.327 49.466 1.00 63.63 90 THR A CA 1
ATOM 688 C C . THR A 1 90 ? 3.005 79.807 49.279 1.00 71.52 90 THR A C 1
ATOM 689 O O . THR A 1 90 ? 1.801 80.102 49.448 1.00 75.71 90 THR A O 1
ATOM 693 N N . SER A 1 91 ? 3.931 80.713 48.955 1.00 59.95 91 SER A N 1
ATOM 694 C CA . SER A 1 91 ? 3.630 82.159 48.773 1.00 63.49 91 SER A CA 1
ATOM 695 C C . SER A 1 91 ? 3.797 82.611 47.324 1.00 55.45 91 SER A C 1
ATOM 696 O O . SER A 1 91 ? 3.529 83.777 47.074 1.00 68.56 91 SER A O 1
ATOM 699 N N . LEU A 1 92 ? 4.312 81.764 46.439 1.00 57.38 92 LEU A N 1
ATOM 700 C CA . LEU A 1 92 ? 4.623 82.136 45.030 1.00 54.64 92 LEU A CA 1
ATOM 701 C C . LEU A 1 92 ? 3.524 81.628 44.099 1.00 51.50 92 LEU A C 1
ATOM 702 O O . LEU A 1 92 ? 2.918 80.590 44.339 1.00 54.29 92 LEU A O 1
ATOM 707 N N . PRO A 1 93 ? 3.283 82.317 42.970 1.00 53.51 93 PRO A N 1
ATOM 708 C CA . PRO A 1 93 ? 2.344 81.816 41.975 1.00 54.66 93 PRO A CA 1
ATOM 709 C C . PRO A 1 93 ? 2.822 80.502 41.354 1.00 54.74 93 PRO A C 1
ATOM 710 O O . PRO A 1 93 ? 4.000 80.319 41.067 1.00 54.69 93 PRO A O 1
ATOM 714 N N . PRO A 1 94 ? 1.926 79.518 41.149 1.00 61.07 94 PRO A N 1
ATOM 715 C CA . PRO A 1 94 ? 2.306 78.263 40.499 1.00 62.35 94 PRO A CA 1
ATOM 716 C C . PRO A 1 94 ? 2.885 78.456 39.088 1.00 62.21 94 PRO A C 1
ATOM 717 O O . PRO A 1 94 ? 3.747 77.696 38.730 1.00 62.87 94 PRO A O 1
ATOM 721 N N . ASN A 1 95 ? 2.445 79.481 38.352 1.00 61.47 95 ASN A N 1
ATOM 722 C CA . ASN A 1 95 ? 2.855 79.736 36.943 1.00 59.43 95 ASN A CA 1
ATOM 723 C C . ASN A 1 95 ? 4.096 80.647 36.893 1.00 54.38 95 ASN A C 1
ATOM 724 O O . ASN A 1 95 ? 4.442 81.146 35.809 1.00 56.93 95 ASN A O 1
ATOM 729 N N . ASP A 1 96 ? 4.773 80.845 38.018 1.00 53.61 96 ASP A N 1
ATOM 730 C CA . ASP A 1 96 ? 6.051 81.591 38.076 1.00 49.72 96 ASP A CA 1
ATOM 731 C C . ASP A 1 96 ? 6.997 80.945 37.060 1.00 54.08 96 ASP A C 1
ATOM 732 O O . ASP A 1 96 ? 7.078 79.702 36.976 1.00 47.24 96 ASP A O 1
ATOM 737 N N . SER A 1 97 ? 7.643 81.785 36.271 1.00 46.86 97 SER A N 1
ATOM 738 C CA . SER A 1 97 ? 8.661 81.387 35.284 1.00 50.23 97 SER A CA 1
ATOM 739 C C . SER A 1 97 ? 9.916 80.908 36.028 1.00 54.56 97 SER A C 1
ATOM 740 O O . SER A 1 97 ? 10.646 80.102 35.449 1.00 52.01 97 SER A O 1
ATOM 743 N N . ARG A 1 98 ? 10.177 81.440 37.231 1.00 52.58 98 ARG A N 1
ATOM 744 C CA . ARG A 1 98 ? 11.403 81.153 38.033 1.00 48.21 98 ARG A CA 1
ATOM 745 C C . ARG A 1 98 ? 11.053 80.125 39.116 1.00 45.10 98 ARG A C 1
ATOM 746 O O . ARG A 1 98 ? 9.843 79.971 39.407 1.00 46.73 98 ARG A O 1
ATOM 754 N N . SER A 1 99 ? 12.063 79.438 39.671 1.00 47.62 99 SER A N 1
ATOM 755 C CA . SER A 1 99 ? 11.917 78.405 40.746 1.00 46.73 99 SER A CA 1
ATOM 756 C C . SER A 1 99 ? 11.836 79.065 42.129 1.00 36.77 99 SER A C 1
ATOM 757 O O . SER A 1 99 ? 12.334 80.165 42.344 1.00 40.08 99 SER A O 1
ATOM 760 N N . PRO A 1 100 ? 11.162 78.430 43.099 1.00 40.10 100 PRO A N 1
ATOM 761 C CA . PRO A 1 100 ? 11.132 78.919 44.481 1.00 40.88 100 PRO A CA 1
ATOM 762 C C . PRO A 1 100 ? 12.545 79.135 45.034 1.00 38.83 100 PRO A C 1
ATOM 763 O O . PRO A 1 100 ? 12.781 80.080 45.743 1.00 41.82 100 PRO A O 1
ATOM 767 N N . GLU A 1 101 ? 13.475 78.290 44.623 1.00 35.78 101 GLU A N 1
ATOM 768 C CA . GLU A 1 101 ? 14.893 78.412 45.022 1.00 40.79 101 GLU A CA 1
ATOM 769 C C . GLU A 1 101 ? 15.413 79.786 44.559 1.00 38.77 101 GLU A C 1
ATOM 770 O O . GLU A 1 101 ? 16.195 80.380 45.301 1.00 36.42 101 GLU A O 1
ATOM 776 N N . PHE A 1 102 ? 15.072 80.243 43.347 1.00 39.21 102 PHE A N 1
ATOM 777 C CA . PHE A 1 102 ? 15.648 81.476 42.768 1.00 35.97 102 PHE A CA 1
ATOM 778 C C . PHE A 1 102 ? 14.979 82.623 43.521 1.00 35.86 102 PHE A C 1
ATOM 779 O O . PHE A 1 102 ? 15.649 83.596 43.869 1.00 40.39 102 PHE A O 1
ATOM 787 N N . ARG A 1 103 ? 13.689 82.481 43.814 1.00 34.96 103 ARG A N 1
ATOM 788 C CA . ARG A 1 103 ? 12.913 83.537 44.513 1.00 39.21 103 ARG A CA 1
ATOM 789 C C . ARG A 1 103 ? 13.470 83.709 45.928 1.00 42.59 103 ARG A C 1
ATOM 790 O O . ARG A 1 103 ? 13.665 84.881 46.359 1.00 43.33 103 ARG A O 1
ATOM 798 N N . ARG A 1 104 ? 13.751 82.596 46.616 1.00 40.37 104 ARG A N 1
ATOM 799 C CA . ARG A 1 104 ? 14.424 82.633 47.940 1.00 41.09 104 ARG A CA 1
ATOM 800 C C . ARG A 1 104 ? 15.745 83.375 47.794 1.00 40.80 104 ARG A C 1
ATOM 801 O O . ARG A 1 104 ? 16.036 84.249 48.635 1.00 38.31 104 ARG A O 1
ATOM 809 N N . LEU A 1 105 ? 16.536 83.055 46.778 1.00 38.75 105 LEU A N 1
ATOM 810 C CA . LEU A 1 105 ? 17.825 83.762 46.612 1.00 38.56 105 LEU A CA 1
ATOM 811 C C . LEU A 1 105 ? 17.568 85.282 46.601 1.00 43.03 105 LEU A C 1
ATOM 812 O O . LEU A 1 105 ? 18.311 86.033 47.301 1.00 40.64 105 LEU A O 1
ATOM 817 N N . GLN A 1 106 ? 16.575 85.744 45.837 1.00 40.45 106 GLN A N 1
ATOM 818 C CA . GLN A 1 106 ? 16.345 87.201 45.654 1.00 42.33 106 GLN A CA 1
ATOM 819 C C . GLN A 1 106 ? 15.915 87.801 46.997 1.00 41.86 106 GLN A C 1
ATOM 820 O O . GLN A 1 106 ? 16.365 88.904 47.333 1.00 43.91 106 GLN A O 1
ATOM 826 N N . ALA A 1 107 ? 15.006 87.148 47.712 1.00 43.93 107 ALA A N 1
ATOM 827 C CA . ALA A 1 107 ? 14.528 87.644 49.028 1.00 44.45 107 ALA A CA 1
ATOM 828 C C . ALA A 1 107 ? 15.706 87.733 50.016 1.00 46.09 107 ALA A C 1
ATOM 829 O O . ALA A 1 107 ? 15.850 88.737 50.729 1.00 47.05 107 ALA A O 1
ATOM 831 N N . PHE A 1 108 ? 16.561 86.725 50.024 1.00 46.60 108 PHE A N 1
ATOM 832 C CA . PHE A 1 108 ? 17.728 86.624 50.930 1.00 47.91 108 PHE A CA 1
ATOM 833 C C . PHE A 1 108 ? 18.689 87.786 50.651 1.00 47.06 108 PHE A C 1
ATOM 834 O O . PHE A 1 108 ? 19.151 88.420 51.629 1.00 45.08 108 PHE A O 1
ATOM 842 N N . GLU A 1 109 ? 19.045 87.992 49.382 1.00 46.66 109 GLU A N 1
ATOM 843 C CA . GLU A 1 109 ? 19.973 89.077 48.949 1.00 54.42 109 GLU A CA 1
ATOM 844 C C . GLU A 1 109 ? 19.420 90.442 49.408 1.00 52.11 109 GLU A C 1
ATOM 845 O O . GLU A 1 109 ? 20.164 91.204 50.015 1.00 52.27 109 GLU A O 1
ATOM 851 N N . ALA A 1 110 ? 18.148 90.720 49.190 1.00 46.61 110 ALA A N 1
ATOM 852 C CA . ALA A 1 110 ? 17.517 91.985 49.616 1.00 52.95 110 ALA A CA 1
ATOM 853 C C . ALA A 1 110 ? 17.586 92.107 51.141 1.00 58.46 110 ALA A C 1
ATOM 854 O O . ALA A 1 110 ? 17.979 93.186 51.641 1.00 57.82 110 ALA A O 1
ATOM 856 N N . ALA A 1 111 ? 17.204 91.046 51.856 1.00 51.43 111 ALA A N 1
ATOM 857 C CA . ALA A 1 111 ? 17.070 91.053 53.332 1.00 51.34 111 ALA A CA 1
ATOM 858 C C . ALA A 1 111 ? 18.446 91.218 53.986 1.00 51.01 111 ALA A C 1
ATOM 859 O O . ALA A 1 111 ? 18.509 91.751 55.090 1.00 61.20 111 ALA A O 1
ATOM 861 N N . ALA A 1 112 ? 19.502 90.784 53.312 1.00 48.29 112 ALA A N 1
ATOM 862 C CA . ALA A 1 112 ? 20.877 90.719 53.840 1.00 53.63 112 ALA A CA 1
ATOM 863 C C . ALA A 1 112 ? 21.698 91.919 53.343 1.00 58.41 112 ALA A C 1
ATOM 864 O O . ALA A 1 112 ? 22.812 92.088 53.834 1.00 63.68 112 ALA A O 1
ATOM 866 N N . GLY A 1 113 ? 21.173 92.707 52.397 1.00 60.14 113 GLY A N 1
ATOM 867 C CA . GLY A 1 113 ? 21.840 93.905 51.854 1.00 58.51 113 GLY A CA 1
ATOM 868 C C . GLY A 1 113 ? 22.983 93.537 50.934 1.00 62.14 113 GLY A C 1
ATOM 869 O O . GLY A 1 113 ? 23.887 94.360 50.781 1.00 66.82 113 GLY A O 1
ATOM 870 N N . ILE A 1 114 ? 22.970 92.315 50.395 1.00 71.29 114 ILE A N 1
ATOM 871 C CA . ILE A 1 114 ? 23.846 91.850 49.273 1.00 67.90 114 ILE A CA 1
ATOM 872 C C . ILE A 1 114 ? 23.374 92.547 47.989 1.00 71.41 114 ILE A C 1
ATOM 873 O O . ILE A 1 114 ? 24.209 92.740 47.105 1.00 76.31 114 ILE A O 1
ATOM 878 N N . ASN A 1 115 ? 22.063 92.810 47.867 1.00 79.82 115 ASN A N 1
ATOM 879 C CA . ASN A 1 115 ? 21.432 93.642 46.799 1.00 89.51 115 ASN A CA 1
ATOM 880 C C . ASN A 1 115 ? 20.406 94.604 47.419 1.00 94.13 115 ASN A C 1
ATOM 881 O O . ASN A 1 115 ? 20.293 94.646 48.662 1.00 78.25 115 ASN A O 1
ATOM 886 N N . GLY A 1 116 ? 19.721 95.387 46.580 1.00 100.79 116 GLY A N 1
ATOM 887 C CA . GLY A 1 116 ? 18.601 96.258 46.984 1.00 92.69 116 GLY A CA 1
ATOM 888 C C . GLY A 1 116 ? 17.270 95.561 46.764 1.00 88.50 116 GLY A C 1
ATOM 889 O O . GLY A 1 116 ? 17.287 94.375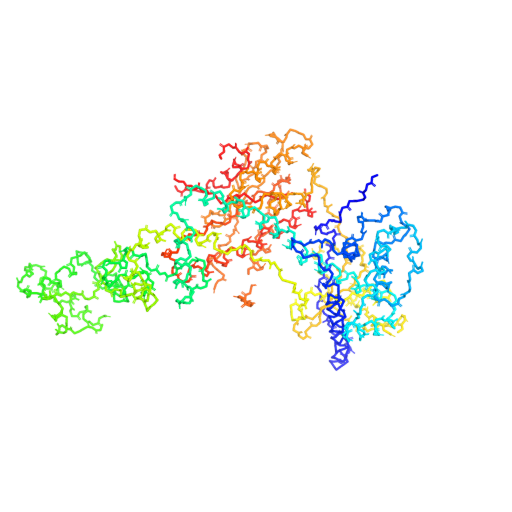 46.361 1.00 82.16 116 GLY A O 1
ATOM 890 N N . ALA A 1 117 ? 16.168 96.296 46.971 1.00 85.84 117 ALA A N 1
ATOM 891 C CA . ALA A 1 117 ? 14.759 95.834 46.891 1.00 82.24 117 ALA A CA 1
ATOM 892 C C . ALA A 1 117 ? 14.251 95.843 45.442 1.00 77.53 117 ALA A C 1
ATOM 893 O O . ALA A 1 117 ? 13.059 95.495 45.250 1.00 70.80 117 ALA A O 1
ATOM 895 N N . ALA A 1 118 ? 15.108 96.223 44.478 1.00 77.74 118 ALA A N 1
ATOM 896 C CA . ALA A 1 118 ? 14.772 96.397 43.041 1.00 78.52 118 ALA A CA 1
ATOM 897 C C . ALA A 1 118 ? 14.177 95.092 42.503 1.00 74.21 118 ALA A C 1
ATOM 898 O O . ALA A 1 118 ? 13.003 95.120 42.065 1.00 73.97 118 ALA A O 1
ATOM 900 N N . ALA A 1 119 ? 14.942 93.995 42.602 1.00 74.40 119 ALA A N 1
ATOM 901 C CA . ALA A 1 119 ? 14.555 92.606 42.230 1.00 75.77 119 ALA A CA 1
ATOM 902 C C . ALA A 1 119 ? 13.173 92.246 42.800 1.00 68.35 119 ALA A C 1
ATOM 903 O O . ALA A 1 119 ? 12.454 91.456 42.147 1.00 63.94 119 ALA A O 1
ATOM 905 N N . LEU A 1 120 ? 12.804 92.801 43.962 1.00 66.07 120 LEU A N 1
ATOM 906 C CA . LEU A 1 120 ? 11.506 92.518 44.634 1.00 62.85 120 LEU A CA 1
ATOM 907 C C . LEU A 1 120 ? 10.320 93.313 44.041 1.00 63.77 120 LEU A C 1
ATOM 908 O O . LEU A 1 120 ? 9.201 93.091 44.537 1.00 63.64 120 LEU A O 1
ATOM 913 N N . ASP A 1 121 ? 10.507 94.157 43.018 1.00 60.82 121 ASP A N 1
ATOM 914 C CA . ASP A 1 121 ? 9.388 94.870 42.320 1.00 68.68 121 ASP A CA 1
ATOM 915 C C . ASP A 1 121 ? 8.528 93.839 41.553 1.00 58.37 121 ASP A C 1
ATOM 916 O O . ASP A 1 121 ? 7.376 94.140 41.232 1.00 79.34 121 ASP A O 1
ATOM 921 N N . ASP A 1 122 ? 9.058 92.640 41.324 1.00 63.15 122 ASP A N 1
ATOM 922 C CA . ASP A 1 122 ? 8.381 91.487 40.671 1.00 54.14 122 ASP A CA 1
ATOM 923 C C . ASP A 1 122 ? 7.068 91.124 41.377 1.00 55.61 122 ASP A C 1
ATOM 924 O O . ASP A 1 122 ? 7.007 90.992 42.597 1.00 61.42 122 ASP A O 1
ATOM 929 N N . PRO A 1 123 ? 5.951 90.932 40.637 1.00 53.55 123 PRO A N 1
ATOM 930 C CA . PRO A 1 123 ? 4.667 90.581 41.245 1.00 51.60 123 PRO A CA 1
ATOM 931 C C . PRO A 1 123 ? 4.555 89.184 41.875 1.00 55.44 123 PRO A C 1
ATOM 932 O O . PRO A 1 123 ? 3.543 88.946 42.512 1.00 49.01 123 PRO A O 1
ATOM 936 N N . ALA A 1 124 ? 5.539 88.300 41.660 1.00 50.60 124 ALA A N 1
ATOM 937 C CA . ALA A 1 124 ? 5.713 87.022 42.398 1.00 51.14 124 ALA A CA 1
ATOM 938 C C . ALA A 1 124 ? 5.673 87.236 43.926 1.00 52.55 124 ALA A C 1
ATOM 939 O O . ALA A 1 124 ? 5.149 86.377 44.655 1.00 57.13 124 ALA A O 1
ATOM 941 N N . PHE A 1 125 ? 6.233 88.347 44.396 1.00 54.89 125 PHE A N 1
ATOM 942 C CA . PHE A 1 125 ? 6.343 88.717 45.828 1.00 53.09 125 PHE A CA 1
ATOM 943 C C . PHE A 1 125 ? 5.148 89.580 46.247 1.00 53.79 125 PHE A C 1
ATOM 944 O O . PHE A 1 125 ? 4.866 90.590 45.585 1.00 57.22 125 PHE A O 1
ATOM 952 N N . THR A 1 126 ? 4.513 89.239 47.363 1.00 50.97 126 THR A N 1
ATOM 953 C CA . THR A 1 126 ? 3.469 90.062 48.024 1.00 53.39 126 THR A CA 1
ATOM 954 C C . THR A 1 126 ? 4.079 91.335 48.633 1.00 56.38 126 THR A C 1
ATOM 955 O O . THR A 1 126 ? 5.298 91.332 48.916 1.00 60.57 126 THR A O 1
ATOM 959 N N . ASN A 1 127 ? 3.262 92.348 48.945 1.00 56.23 127 ASN A N 1
ATOM 960 C CA . ASN A 1 127 ? 3.733 93.553 49.692 1.00 58.37 127 ASN A CA 1
ATOM 961 C C . ASN A 1 127 ? 4.163 93.181 51.119 1.00 50.42 127 ASN A C 1
ATOM 962 O O . ASN A 1 127 ? 5.202 93.714 51.568 1.00 54.73 127 ASN A O 1
ATOM 967 N N . GLU A 1 128 ? 3.389 92.334 51.804 1.00 52.46 128 GLU A N 1
ATOM 968 C CA . GLU A 1 128 ? 3.719 91.748 53.144 1.00 55.66 128 GLU A CA 1
ATOM 969 C C . GLU A 1 128 ? 5.172 91.239 53.139 1.00 50.46 128 GLU A C 1
ATOM 970 O O . GLU A 1 128 ? 5.949 91.646 53.981 1.00 53.42 128 GLU A O 1
ATOM 976 N N . LEU A 1 129 ? 5.556 90.452 52.140 1.00 55.00 129 LEU A N 1
ATOM 977 C CA . LEU A 1 129 ? 6.952 89.983 52.005 1.00 51.46 129 LEU A CA 1
ATOM 978 C C . LEU A 1 129 ? 7.858 91.192 51.868 1.00 46.57 129 LEU A C 1
ATOM 979 O O . LEU A 1 129 ? 8.840 91.309 52.648 1.00 49.21 129 LEU A O 1
ATOM 984 N N . ARG A 1 130 ? 7.569 92.053 50.897 1.00 48.75 130 ARG A N 1
ATOM 985 C CA . ARG A 1 130 ? 8.410 93.251 50.639 1.00 50.41 130 ARG A CA 1
ATOM 986 C C . ARG A 1 130 ? 8.551 94.003 51.962 1.00 43.96 130 ARG A C 1
ATOM 987 O O . ARG A 1 130 ? 9.676 94.428 52.310 1.00 50.29 130 ARG A O 1
ATOM 995 N N . ASP A 1 131 ? 7.461 94.145 52.705 1.00 43.95 131 ASP A N 1
ATOM 996 C CA . ASP A 1 131 ? 7.507 94.933 53.962 1.00 53.32 131 ASP A CA 1
ATOM 997 C C . ASP A 1 131 ? 8.373 94.165 54.968 1.00 59.34 131 ASP A C 1
ATOM 998 O O . ASP A 1 131 ? 9.208 94.796 55.649 1.00 59.98 131 ASP A O 1
ATOM 1003 N N . SER A 1 132 ? 8.239 92.842 55.034 1.00 52.19 132 SER A N 1
ATOM 1004 C CA . SER A 1 132 ? 8.983 92.038 56.032 1.00 54.24 132 SER A CA 1
ATOM 1005 C C . SER A 1 132 ? 10.474 92.107 55.718 1.00 50.15 132 SER A C 1
ATOM 1006 O O . SER A 1 132 ? 11.282 92.229 56.663 1.00 48.35 132 SER A O 1
ATOM 1009 N N . ILE A 1 133 ? 10.814 92.125 54.428 1.00 51.32 133 ILE A N 1
ATOM 1010 C CA . ILE A 1 133 ? 12.231 92.092 53.967 1.00 51.97 133 ILE A CA 1
ATOM 1011 C C . ILE A 1 133 ? 12.922 93.416 54.314 1.00 57.61 133 ILE A C 1
ATOM 1012 O O . ILE A 1 133 ? 14.022 93.347 54.857 1.00 64.68 133 ILE A O 1
ATOM 1017 N N . LEU A 1 134 ? 12.289 94.554 54.019 1.00 63.08 134 LEU A N 1
ATOM 1018 C CA . LEU A 1 134 ? 12.633 95.917 54.523 1.00 64.88 134 LEU A CA 1
ATOM 1019 C C . LEU A 1 134 ? 12.893 95.874 56.030 1.00 55.55 134 LEU A C 1
ATOM 1020 O O . LEU A 1 134 ? 13.974 96.290 56.448 1.00 60.67 134 LEU A O 1
ATOM 1025 N N . ALA A 1 135 ? 11.939 95.382 56.826 1.00 50.10 135 ALA A N 1
ATOM 1026 C CA . ALA A 1 135 ? 12.106 95.288 58.293 1.00 52.06 135 ALA A CA 1
ATOM 1027 C C . ALA A 1 135 ? 13.380 94.479 58.638 1.00 62.16 135 ALA A C 1
ATOM 1028 O O . ALA A 1 135 ? 14.166 94.968 59.493 1.00 64.29 135 ALA A O 1
ATOM 1030 N N . VAL A 1 136 ? 13.663 93.352 57.964 1.00 52.13 136 VAL A N 1
ATOM 1031 C CA . VAL A 1 136 ? 14.927 92.591 58.203 1.00 52.47 136 VAL A CA 1
ATOM 1032 C C . VAL A 1 136 ? 16.142 93.456 57.855 1.00 54.11 136 VAL A C 1
ATOM 1033 O O . VAL A 1 136 ? 17.147 93.446 58.605 1.00 51.23 136 VAL A O 1
ATOM 1037 N N . ALA A 1 137 ? 16.107 94.116 56.707 1.00 58.75 137 ALA A N 1
ATOM 1038 C CA . ALA A 1 137 ? 17.273 94.859 56.172 1.00 63.80 137 ALA A CA 1
ATOM 1039 C C . ALA A 1 137 ? 17.555 96.100 57.034 1.00 62.88 137 ALA A C 1
ATOM 1040 O O . ALA A 1 137 ? 18.723 96.497 57.130 1.00 63.13 137 ALA A O 1
ATOM 1042 N N . SER A 1 138 ? 16.533 96.676 57.665 1.00 62.62 138 SER A N 1
ATOM 1043 C CA . SER A 1 138 ? 16.660 97.920 58.467 1.00 71.77 138 SER A CA 1
ATOM 1044 C C . SER A 1 138 ? 17.413 97.645 59.777 1.00 75.19 138 SER A C 1
ATOM 1045 O O . SER A 1 138 ? 17.932 98.598 60.351 1.00 82.38 138 SER A O 1
ATOM 1048 N N . ARG A 1 139 ? 17.486 96.394 60.236 1.00 83.42 139 ARG A N 1
ATOM 1049 C CA . ARG A 1 139 ? 18.094 96.069 61.555 1.00 81.21 139 ARG A CA 1
ATOM 1050 C C . ARG A 1 139 ? 19.611 96.085 61.447 1.00 83.21 139 ARG A C 1
ATOM 1051 O O . ARG A 1 139 ? 20.168 95.666 60.435 1.00 74.97 139 ARG A O 1
ATOM 1059 N N . PRO A 1 140 ? 20.309 96.547 62.511 1.00 88.19 140 PRO A N 1
ATOM 1060 C CA . PRO A 1 140 ? 21.763 96.420 62.595 1.00 90.86 140 PRO A CA 1
ATOM 1061 C C . PRO A 1 140 ? 22.195 94.956 62.416 1.00 81.76 140 PRO A C 1
ATOM 1062 O O . PRO A 1 140 ? 21.466 94.063 62.815 1.00 75.84 140 PRO A O 1
ATOM 1066 N N . LYS A 1 141 ? 23.360 94.743 61.815 1.00 75.01 141 LYS A N 1
ATOM 1067 C CA . LYS A 1 141 ? 23.949 93.393 61.652 1.00 75.74 141 LYS A CA 1
ATOM 1068 C C . LYS A 1 141 ? 25.082 93.271 62.667 1.00 68.32 141 LYS A C 1
ATOM 1069 O O . LYS A 1 141 ? 25.835 94.221 62.828 1.00 72.29 141 LYS A O 1
ATOM 1075 N N . THR A 1 142 ? 25.167 92.147 63.359 1.00 65.53 142 THR A N 1
ATOM 1076 C CA . THR A 1 142 ? 26.373 91.753 64.122 1.00 65.69 142 THR A CA 1
ATOM 1077 C C . THR A 1 142 ? 27.600 91.862 63.205 1.00 62.61 142 THR A C 1
ATOM 1078 O O . THR A 1 142 ? 27.440 91.826 61.964 1.00 58.18 142 THR A O 1
ATOM 1082 N N . LYS A 1 143 ? 28.787 91.940 63.805 1.00 67.79 143 LYS A N 1
ATOM 1083 C CA . LYS A 1 143 ? 30.088 91.898 63.086 1.00 77.65 143 LYS A CA 1
ATOM 1084 C C . LYS A 1 143 ? 30.168 90.597 62.275 1.00 65.06 143 LYS A C 1
ATOM 1085 O O . LYS A 1 143 ? 30.696 90.668 61.154 1.00 62.89 143 LYS A O 1
ATOM 1091 N N . GLU A 1 144 ? 29.652 89.483 62.830 1.00 62.75 144 GLU A N 1
ATOM 1092 C CA . GLU A 1 144 ? 29.710 88.104 62.258 1.00 61.97 144 GLU A CA 1
ATOM 1093 C C . GLU A 1 144 ? 28.940 88.093 60.937 1.00 57.44 144 GLU A C 1
ATOM 1094 O O . GLU A 1 144 ? 29.478 87.575 59.937 1.00 55.27 144 GLU A O 1
ATOM 1100 N N . ALA A 1 145 ? 27.712 88.620 60.959 1.00 52.10 145 ALA A N 1
ATOM 1101 C CA . ALA A 1 145 ? 26.819 88.704 59.786 1.00 53.08 145 ALA A CA 1
ATOM 1102 C C . ALA A 1 145 ? 27.456 89.619 58.729 1.00 54.63 145 ALA A C 1
ATOM 1103 O O . ALA A 1 145 ? 27.456 89.235 57.534 1.00 60.30 145 ALA A O 1
ATOM 1105 N N . GLN A 1 146 ? 28.064 90.739 59.134 1.00 63.44 146 GLN A N 1
ATOM 1106 C CA . GLN A 1 146 ? 28.752 91.664 58.178 1.00 68.06 146 GLN A CA 1
ATOM 1107 C C . GLN A 1 146 ? 29.887 90.890 57.492 1.00 59.87 146 GLN A C 1
ATOM 1108 O O . GLN A 1 146 ? 30.032 91.027 56.280 1.00 68.40 146 GLN A O 1
ATOM 1114 N N . ARG A 1 147 ? 30.639 90.085 58.242 1.00 55.87 147 ARG A N 1
ATOM 1115 C CA . ARG A 1 147 ? 31.768 89.273 57.716 1.00 59.28 147 ARG A CA 1
ATOM 1116 C C . ARG A 1 147 ? 31.206 88.244 56.723 1.00 55.46 147 ARG A C 1
ATOM 1117 O O . ARG A 1 147 ? 31.793 88.041 55.639 1.00 57.51 147 ARG A O 1
ATOM 1125 N N . LEU A 1 148 ? 30.132 87.564 57.098 1.00 56.56 148 LEU A N 1
ATOM 1126 C CA . LEU A 1 148 ? 29.520 86.522 56.233 1.00 52.04 148 LEU A CA 1
ATOM 1127 C C . LEU A 1 148 ? 29.048 87.195 54.936 1.00 48.15 148 LEU A C 1
ATOM 1128 O O . LEU A 1 148 ? 29.393 86.698 53.852 1.00 45.33 148 LEU A O 1
ATOM 1133 N N . PHE A 1 149 ? 28.310 88.306 55.013 1.00 51.53 149 PHE A N 1
ATOM 1134 C CA . PHE A 1 149 ? 27.689 88.929 53.804 1.00 51.89 149 PHE A CA 1
ATOM 1135 C C . PHE A 1 149 ? 28.740 89.584 52.905 1.00 58.67 149 PHE A C 1
ATOM 1136 O O . PHE A 1 149 ? 28.609 89.473 51.654 1.00 58.66 149 PHE A O 1
ATOM 1144 N N . SER A 1 150 ? 29.770 90.171 53.511 1.00 56.50 150 SER A N 1
ATOM 1145 C CA . SER A 1 150 ? 30.972 90.695 52.815 1.00 63.57 150 SER A CA 1
ATOM 1146 C C . SER A 1 150 ? 31.607 89.573 51.971 1.00 62.40 150 SER A C 1
ATOM 1147 O O . SER A 1 150 ? 31.907 89.824 50.814 1.00 65.66 150 SER A O 1
ATOM 1150 N N . ARG A 1 151 ? 31.737 88.358 52.511 1.00 58.35 151 ARG A N 1
ATOM 1151 C CA . ARG A 1 151 ? 32.262 87.153 51.795 1.00 56.90 151 ARG A CA 1
ATOM 1152 C C . ARG A 1 151 ? 31.275 86.673 50.713 1.00 50.54 151 ARG A C 1
ATOM 1153 O O . ARG A 1 151 ? 31.695 86.417 49.572 1.00 51.96 151 ARG A O 1
ATOM 1161 N N . LEU A 1 152 ? 29.999 86.514 51.041 1.00 53.83 152 LEU A N 1
ATOM 1162 C CA . LEU A 1 152 ? 28.995 85.907 50.119 1.00 55.30 152 LEU A CA 1
ATOM 1163 C C . LEU A 1 152 ? 28.704 86.837 48.929 1.00 57.42 152 LEU A C 1
ATOM 1164 O O . LEU A 1 152 ? 28.336 86.307 47.852 1.00 57.17 152 LEU A O 1
ATOM 1169 N N . LYS A 1 153 ? 28.845 88.151 49.099 1.00 59.36 153 LYS A N 1
ATOM 1170 C CA . LYS A 1 153 ? 28.654 89.183 48.028 1.00 66.63 153 LYS A CA 1
ATOM 1171 C C . LYS A 1 153 ? 29.466 88.830 46.771 1.00 60.19 153 LYS A C 1
ATOM 1172 O O . LYS A 1 153 ? 28.970 89.060 45.659 1.00 57.70 153 LYS A O 1
ATOM 1178 N N . ASP A 1 154 ? 30.675 88.304 46.956 1.00 58.24 154 ASP A N 1
ATOM 1179 C CA . ASP A 1 154 ? 31.675 88.030 45.894 1.00 61.31 154 ASP A CA 1
ATOM 1180 C C . ASP A 1 154 ? 31.538 86.592 45.394 1.00 58.10 154 ASP A C 1
ATOM 1181 O O . ASP A 1 154 ? 32.307 86.232 44.482 1.00 56.28 154 ASP A O 1
ATOM 1186 N N . TYR A 1 155 ? 30.601 85.798 45.934 1.00 53.33 155 TYR A N 1
ATOM 1187 C CA . TYR A 1 155 ? 30.295 84.449 45.384 1.00 53.92 155 TYR A CA 1
ATOM 1188 C C . TYR A 1 155 ? 29.490 84.644 44.090 1.00 52.81 155 TYR A C 1
ATOM 1189 O O . TYR A 1 155 ? 28.787 85.643 43.969 1.00 50.55 155 TYR A O 1
ATOM 1198 N N . GLN A 1 156 ? 29.567 83.678 43.178 1.00 53.43 156 GLN A N 1
ATOM 1199 C CA . GLN A 1 156 ? 28.625 83.497 42.038 1.00 52.58 156 GLN A CA 1
ATOM 1200 C C . GLN A 1 156 ? 27.187 83.283 42.519 1.00 50.42 156 GLN A C 1
ATOM 1201 O O . GLN A 1 156 ? 26.942 82.578 43.496 1.00 50.38 156 GLN A O 1
ATOM 1207 N N . PRO A 1 157 ? 26.210 83.804 41.805 1.00 53.75 157 PRO A N 1
ATOM 1208 C CA . PRO A 1 157 ? 24.820 83.605 42.184 1.00 50.75 157 PRO A CA 1
ATOM 1209 C C . PRO A 1 157 ? 24.412 82.164 42.441 1.00 46.89 157 PRO A C 1
ATOM 1210 O O . PRO A 1 157 ? 23.657 81.925 43.331 1.00 43.41 157 PRO A O 1
ATOM 1214 N N . ALA A 1 158 ? 24.911 81.218 41.676 1.00 40.72 158 ALA A N 1
ATOM 1215 C CA . ALA A 1 158 ? 24.522 79.842 41.868 1.00 44.48 158 ALA A CA 1
ATOM 1216 C C . ALA A 1 158 ? 24.969 79.242 43.185 1.00 47.83 158 ALA A C 1
ATOM 1217 O O . ALA A 1 158 ? 24.318 78.382 43.707 1.00 50.42 158 ALA A O 1
ATOM 1219 N N . HIS A 1 159 ? 26.086 79.700 43.711 1.00 45.83 159 HIS A N 1
ATOM 1220 C CA . HIS A 1 159 ? 26.571 79.213 44.960 1.00 38.43 159 HIS A CA 1
ATOM 1221 C C . HIS A 1 159 ? 25.797 79.837 46.086 1.00 42.86 159 HIS A C 1
ATOM 1222 O O . HIS A 1 159 ? 25.545 79.208 47.061 1.00 38.73 159 HIS A O 1
ATOM 1229 N N . ARG A 1 160 ? 25.363 81.067 45.917 1.00 40.79 160 ARG A N 1
ATOM 1230 C CA . ARG A 1 160 ? 24.558 81.711 46.921 1.00 42.45 160 ARG A CA 1
ATOM 1231 C C . ARG A 1 160 ? 23.183 81.065 46.991 1.00 44.96 160 ARG A C 1
ATOM 1232 O O . ARG A 1 160 ? 22.597 80.983 48.020 1.00 45.95 160 ARG A O 1
ATOM 1248 N N . ILE A 1 162 ? 22.526 77.919 46.352 1.00 40.62 162 ILE A N 1
ATOM 1249 C CA . ILE A 1 162 ? 22.677 76.669 47.046 1.00 43.43 162 ILE A CA 1
ATOM 1250 C C . ILE A 1 162 ? 22.794 76.886 48.543 1.00 42.10 162 ILE A C 1
ATOM 1251 O O . ILE A 1 162 ? 22.210 76.186 49.305 1.00 37.88 162 ILE A O 1
ATOM 1256 N N . LEU A 1 163 ? 23.552 77.882 48.942 1.00 39.30 163 LEU A N 1
ATOM 1257 C CA . LEU A 1 163 ? 23.732 78.170 50.335 1.00 40.51 163 LEU A CA 1
ATOM 1258 C C . LEU A 1 163 ? 22.426 78.511 51.011 1.00 40.41 163 LEU A C 1
ATOM 1259 O O . LEU A 1 163 ? 22.131 78.018 52.060 1.00 39.37 163 LEU A O 1
ATOM 1264 N N . ALA A 1 164 ? 21.646 79.367 50.392 1.00 40.34 164 ALA A N 1
ATOM 1265 C CA . ALA A 1 164 ? 20.380 79.760 50.942 1.00 38.98 164 ALA A CA 1
ATOM 1266 C C . ALA A 1 164 ? 19.457 78.575 51.059 1.00 38.42 164 ALA A C 1
ATOM 1267 O O . ALA A 1 164 ? 18.792 78.422 52.032 1.00 38.56 164 ALA A O 1
ATOM 1269 N N . LYS A 1 165 ? 19.431 77.746 50.041 1.00 36.78 165 LYS A N 1
ATOM 1270 C CA . LYS A 1 165 ? 18.568 76.544 50.020 1.00 39.58 165 LYS A CA 1
ATOM 1271 C C . LYS A 1 165 ? 19.011 75.595 51.153 1.00 39.57 165 LYS A C 1
ATOM 1272 O O . LYS A 1 165 ? 18.167 75.112 51.885 1.00 35.87 165 LYS A O 1
ATOM 1278 N N . VAL A 1 166 ? 20.303 75.324 51.312 1.00 36.39 166 VAL A N 1
ATOM 1279 C CA . VAL A 1 166 ? 20.734 74.286 52.297 1.00 37.92 166 VAL A CA 1
ATOM 1280 C C . VAL A 1 166 ? 20.453 74.822 53.704 1.00 34.49 166 VAL A C 1
ATOM 1281 O O . VAL A 1 166 ? 19.912 74.087 54.485 1.00 34.05 166 VAL A O 1
ATOM 1285 N N . ALA A 1 167 ? 20.671 76.102 53.982 1.00 34.90 167 ALA A N 1
ATOM 1286 C CA . ALA A 1 167 ? 20.401 76.668 55.324 1.00 34.46 167 ALA A CA 1
ATOM 1287 C C . ALA A 1 167 ? 18.907 76.619 55.590 1.00 35.29 167 ALA A C 1
ATOM 1288 O O . ALA A 1 167 ? 18.477 76.098 56.638 1.00 39.18 167 ALA A O 1
ATOM 1290 N N . ALA A 1 168 ? 18.122 77.122 54.652 1.00 36.06 168 ALA A N 1
ATOM 1291 C CA . ALA A 1 168 ? 16.659 77.151 54.801 1.00 35.32 168 ALA A CA 1
ATOM 1292 C C . ALA A 1 168 ? 16.138 75.738 55.045 1.00 35.21 168 ALA A C 1
ATOM 1293 O O . ALA A 1 168 ? 15.265 75.575 55.911 1.00 37.30 168 ALA A O 1
ATOM 1295 N N . GLU A 1 169 ? 16.575 74.758 54.264 1.00 31.06 169 GLU A N 1
ATOM 1296 C CA . GLU A 1 169 ? 16.042 73.359 54.401 1.00 34.46 169 GLU A CA 1
ATOM 1297 C C . GLU A 1 169 ? 16.503 72.725 55.713 1.00 33.81 169 GLU A C 1
ATOM 1298 O O . GLU A 1 169 ? 15.722 71.938 56.304 1.00 35.27 169 GLU A O 1
ATOM 1304 N N . TRP A 1 170 ? 17.714 73.065 56.153 1.00 32.72 170 TRP A N 1
ATOM 1305 C CA . TRP A 1 170 ? 18.268 72.583 57.436 1.00 32.95 170 TRP A CA 1
ATOM 1306 C C . TRP A 1 170 ? 17.345 73.068 58.554 1.00 35.20 170 TRP A C 1
ATOM 1307 O O . TRP A 1 170 ? 16.840 72.247 59.319 1.00 35.04 170 TRP A O 1
ATOM 1318 N N . ILE A 1 171 ? 17.102 74.370 58.615 1.00 37.26 171 ILE A N 1
ATOM 1319 C CA . ILE A 1 171 ? 16.240 75.011 59.643 1.00 36.87 171 ILE A CA 1
ATOM 1320 C C . ILE A 1 171 ? 14.829 74.453 59.544 1.00 36.38 171 ILE A C 1
ATOM 1321 O O . ILE A 1 171 ? 14.223 74.170 60.589 1.00 36.65 171 ILE A O 1
ATOM 1326 N N . GLU A 1 172 ? 14.252 74.402 58.349 1.00 39.32 172 GLU A N 1
ATOM 1327 C CA . GLU A 1 172 ? 12.855 73.916 58.213 1.00 36.64 172 GLU A CA 1
ATOM 1328 C C . GLU A 1 172 ? 12.761 72.474 58.730 1.00 41.50 172 GLU A C 1
ATOM 1329 O O . GLU A 1 172 ? 11.843 72.184 59.539 1.00 39.71 172 GLU A O 1
ATOM 1335 N N . SER A 1 173 ? 13.628 71.579 58.256 1.00 35.93 173 SER A N 1
ATOM 1336 C CA . SER A 1 173 ? 13.420 70.114 58.415 1.00 39.18 173 SER A CA 1
ATOM 1337 C C . SER A 1 173 ? 13.831 69.665 59.812 1.00 38.99 173 SER A C 1
ATOM 1338 O O . SER A 1 173 ? 13.307 68.674 60.229 1.00 42.00 173 SER A O 1
ATOM 1341 N N . ARG A 1 174 ? 14.782 70.330 60.481 1.00 41.49 174 ARG A N 1
ATOM 1342 C CA . ARG A 1 174 ? 15.212 69.920 61.845 1.00 46.45 174 ARG A CA 1
ATOM 1343 C C . ARG A 1 174 ? 14.372 70.726 62.851 1.00 57.06 174 ARG A C 1
ATOM 1344 O O . ARG A 1 174 ? 13.221 70.212 63.249 1.00 53.02 174 ARG A O 1
ATOM 1352 N N . TYR A 1 175 ? 14.811 71.970 63.097 1.00 42.21 175 TYR A N 1
ATOM 1353 C CA . TYR A 1 175 ? 14.215 72.934 64.062 1.00 37.80 175 TYR A CA 1
ATOM 1354 C C . TYR A 1 175 ? 12.707 73.158 63.848 1.00 35.72 175 TYR A C 1
ATOM 1355 O O . TYR A 1 175 ? 11.907 72.911 64.762 1.00 39.29 175 TYR A O 1
ATOM 1364 N N . ARG A 1 176 ? 12.285 73.661 62.703 1.00 39.55 176 ARG A N 1
ATOM 1365 C CA . ARG A 1 176 ? 10.898 74.154 62.557 1.00 40.98 176 ARG A CA 1
ATOM 1366 C C . ARG A 1 176 ? 9.874 73.016 62.724 1.00 37.61 176 ARG A C 1
ATOM 1367 O O . ARG A 1 176 ? 8.904 73.183 63.485 1.00 39.03 176 ARG A O 1
ATOM 1375 N N . ARG A 1 177 ? 10.071 71.866 62.113 1.00 37.60 177 ARG A N 1
ATOM 1376 C CA . ARG A 1 177 ? 9.095 70.757 62.293 1.00 36.03 177 ARG A CA 1
ATOM 1377 C C . ARG A 1 177 ? 9.010 70.401 63.779 1.00 36.26 177 ARG A C 1
ATOM 1378 O O . ARG A 1 177 ? 7.894 70.277 64.292 1.00 36.52 177 ARG A O 1
ATOM 1386 N N . ALA A 1 178 ? 10.153 70.295 64.462 1.00 34.65 178 ALA A N 1
ATOM 1387 C CA . ALA A 1 178 ? 10.219 69.850 65.863 1.00 38.02 178 ALA A CA 1
ATOM 1388 C C . ALA A 1 178 ? 9.563 70.933 66.719 1.00 35.24 178 ALA A C 1
ATOM 1389 O O . ALA A 1 178 ? 8.911 70.561 67.702 1.00 38.77 178 ALA A O 1
ATOM 1391 N N . HIS A 1 179 ? 9.755 72.211 66.377 1.00 33.86 179 HIS A N 1
ATOM 1392 C CA . HIS A 1 179 ? 9.189 73.349 67.147 1.00 37.31 179 HIS A CA 1
ATOM 1393 C C . HIS A 1 179 ? 7.673 73.340 66.995 1.00 38.15 179 HIS A C 1
ATOM 1394 O O . HIS A 1 179 ? 6.982 73.513 67.994 1.00 40.29 179 HIS A O 1
ATOM 1401 N N . GLN A 1 180 ? 7.176 73.061 65.797 1.00 39.12 180 GLN A N 1
ATOM 1402 C CA . GLN A 1 180 ? 5.717 72.995 65.530 1.00 43.48 180 GLN A CA 1
ATOM 1403 C C . GLN A 1 180 ? 5.126 71.778 66.239 1.00 37.61 180 GLN A C 1
ATOM 1404 O O . GLN A 1 180 ? 3.980 71.897 66.748 1.00 39.51 180 GLN A O 1
ATOM 1410 N N . ASN A 1 181 ? 5.821 70.643 66.251 1.00 36.30 181 ASN A N 1
ATOM 1411 C CA . ASN A 1 181 ? 5.329 69.455 67.008 1.00 37.46 181 ASN A CA 1
ATOM 1412 C C . ASN A 1 181 ? 5.259 69.805 68.492 1.00 40.08 181 ASN A C 1
ATOM 1413 O O . ASN A 1 181 ? 4.233 69.437 69.111 1.00 38.41 181 ASN A O 1
ATOM 1418 N N . TRP A 1 182 ? 6.310 70.445 69.019 1.00 37.78 182 TRP A N 1
ATOM 1419 C CA . TRP A 1 182 ? 6.443 70.809 70.453 1.00 37.13 182 TRP A CA 1
ATOM 1420 C C . TRP A 1 182 ? 5.314 71.746 70.851 1.00 41.67 182 TRP A C 1
ATOM 1421 O O . TRP A 1 182 ? 4.722 71.481 71.915 1.00 42.98 182 TRP A O 1
ATOM 1432 N N . GLU A 1 183 ? 4.996 72.746 70.029 1.00 41.26 183 GLU A N 1
ATOM 1433 C CA . GLU A 1 183 ? 3.963 73.748 70.394 1.00 46.30 183 GLU A CA 1
ATOM 1434 C C . GLU A 1 183 ? 2.671 73.007 70.689 1.00 42.77 183 GLU A C 1
ATOM 1435 O O . GLU A 1 183 ? 2.030 73.350 71.649 1.00 39.23 183 GLU A O 1
ATOM 1441 N N . ARG A 1 184 ? 2.292 72.060 69.835 1.00 38.62 184 ARG A N 1
ATOM 1442 C CA . ARG A 1 184 ? 1.022 71.314 70.004 1.00 41.14 184 ARG A CA 1
ATOM 1443 C C . ARG A 1 184 ? 1.161 70.364 71.196 1.00 42.19 184 ARG A C 1
ATOM 1444 O O . ARG A 1 184 ? 0.253 70.300 72.006 1.00 43.17 184 ARG A O 1
ATOM 1452 N N . ASN A 1 185 ? 2.287 69.695 71.338 1.00 38.38 185 ASN A N 1
ATOM 1453 C CA . ASN A 1 185 ? 2.554 68.877 72.536 1.00 39.09 185 ASN A CA 1
ATOM 1454 C C . ASN A 1 185 ? 2.411 69.776 73.776 1.00 38.04 185 ASN A C 1
ATOM 1455 O O . ASN A 1 185 ? 1.678 69.398 74.644 1.00 39.26 185 ASN A O 1
ATOM 1460 N N . TYR A 1 186 ? 3.040 70.954 73.810 1.00 37.86 186 TYR A N 1
ATOM 1461 C CA . TYR A 1 186 ? 3.015 71.890 74.960 1.00 42.41 186 TYR A CA 1
ATOM 1462 C C . TYR A 1 186 ? 1.573 72.322 75.284 1.00 42.58 186 TYR A C 1
ATOM 1463 O O . TYR A 1 186 ? 1.181 72.213 76.452 1.00 43.63 186 TYR A O 1
ATOM 1472 N N . GLU A 1 187 ? 0.820 72.766 74.279 1.00 43.59 187 GLU A N 1
ATOM 1473 C CA . GLU A 1 187 ? -0.582 73.227 74.419 1.00 41.62 187 GLU A CA 1
ATOM 1474 C C . GLU A 1 187 ? -1.411 72.107 75.019 1.00 39.72 187 GLU A C 1
ATOM 1475 O O . GLU A 1 187 ? -2.207 72.396 75.921 1.00 49.92 187 GLU A O 1
ATOM 1481 N N . GLU A 1 188 ? -1.301 70.879 74.523 1.00 40.21 188 GLU A N 1
ATOM 1482 C CA . GLU A 1 188 ? -2.145 69.777 75.042 1.00 39.64 188 GLU A CA 1
ATOM 1483 C C . GLU A 1 188 ? -1.692 69.312 76.434 1.00 40.92 188 GLU A C 1
ATOM 1484 O O . GLU A 1 188 ? -2.507 68.716 77.162 1.00 44.21 188 GLU A O 1
ATOM 1490 N N . TRP A 1 189 ? -0.410 69.455 76.759 1.00 39.89 189 TRP A N 1
ATOM 1491 C CA . TRP A 1 189 ? 0.137 69.014 78.065 1.00 35.78 189 TRP A CA 1
ATOM 1492 C C . TRP A 1 189 ? -0.486 69.931 79.136 1.00 34.07 189 TRP A C 1
ATOM 1493 O O . TRP A 1 189 ? -0.865 69.425 80.155 1.00 37.70 189 TRP A O 1
ATOM 1504 N N . LYS A 1 190 ? -0.590 71.225 78.846 1.00 36.30 190 LYS A N 1
ATOM 1505 C CA . LYS A 1 190 ? -1.167 72.290 79.713 1.00 45.66 190 LYS A CA 1
ATOM 1506 C C . LYS A 1 190 ? -2.637 71.989 80.003 1.00 46.26 190 LYS A C 1
ATOM 1507 O O . LYS A 1 190 ? -3.041 72.178 81.146 1.00 48.98 190 LYS A O 1
ATOM 1513 N N . LYS A 1 191 ? -3.392 71.536 79.005 1.00 51.64 191 LYS A N 1
ATOM 1514 C CA . LYS A 1 191 ? -4.838 71.210 79.140 1.00 52.20 191 LYS A CA 1
ATOM 1515 C C . LYS A 1 191 ? -4.971 69.924 79.932 1.00 46.39 191 LYS A C 1
ATOM 1516 O O . LYS A 1 191 ? -5.891 69.821 80.714 1.00 54.24 191 LYS A O 1
ATOM 1522 N N . GLU A 1 192 ? -4.061 68.990 79.737 1.00 47.07 192 GLU A N 1
ATOM 1523 C CA . GLU A 1 192 ? -4.108 67.672 80.424 1.00 43.84 192 GLU A CA 1
ATOM 1524 C C . GLU A 1 192 ? -3.674 67.859 81.889 1.00 43.44 192 GLU A C 1
ATOM 1525 O O . GLU A 1 192 ? -4.293 67.263 82.774 1.00 43.10 192 GLU A O 1
ATOM 1531 N N . LYS A 1 193 ? -2.685 68.723 82.128 1.00 40.75 193 LYS A N 1
ATOM 1532 C CA . LYS A 1 193 ? -2.194 69.090 83.476 1.00 44.98 193 LYS A CA 1
ATOM 1533 C C . LYS A 1 193 ? -3.345 69.701 84.309 1.00 46.46 193 LYS A C 1
ATOM 1534 O O . LYS A 1 193 ? -3.607 69.224 85.457 1.00 45.76 193 LYS A O 1
ATOM 1540 N N . GLN A 1 194 ? -4.004 70.706 83.740 1.00 52.65 194 GLN A N 1
ATOM 1541 C CA . GLN A 1 194 ? -5.095 71.498 84.378 1.00 53.97 194 GLN A CA 1
ATOM 1542 C C . GLN A 1 194 ? -6.225 70.531 84.745 1.00 43.15 194 GLN A C 1
ATOM 1543 O O . GLN A 1 194 ? -6.653 70.581 85.870 1.00 46.00 194 GLN A O 1
ATOM 1549 N N . GLU A 1 195 ? -6.589 69.616 83.840 1.00 45.60 195 GLU A N 1
ATOM 1550 C CA . GLU A 1 195 ? -7.625 68.571 84.060 1.00 51.25 195 GLU A CA 1
ATOM 1551 C C . GLU A 1 195 ? -7.152 67.589 85.141 1.00 46.06 195 GLU A C 1
ATOM 1552 O O . GLU A 1 195 ? -7.947 67.180 85.997 1.00 46.97 195 GLU A O 1
ATOM 1558 N N . TRP A 1 196 ? -5.902 67.180 85.121 1.00 45.15 196 TRP A N 1
ATOM 1559 C CA . TRP A 1 196 ? -5.425 66.233 86.155 1.00 43.90 196 TRP A CA 1
ATOM 1560 C C . TRP A 1 196 ? -5.459 66.929 87.521 1.00 38.78 196 TRP A C 1
ATOM 1561 O O . TRP A 1 196 ? -5.870 66.296 88.464 1.00 40.06 196 TRP A O 1
ATOM 1572 N N . GLU A 1 197 ? -5.075 68.201 87.598 1.00 44.07 197 GLU A N 1
ATOM 1573 C CA . GLU A 1 197 ? -5.069 68.974 88.871 1.00 42.05 197 GLU A CA 1
ATOM 1574 C C . GLU A 1 197 ? -6.515 69.191 89.337 1.00 45.31 197 GLU A C 1
ATOM 1575 O O . GLU A 1 197 ? -6.756 69.025 90.526 1.00 47.56 197 GLU A O 1
ATOM 1581 N N . GLN A 1 198 ? -7.456 69.504 88.440 1.00 54.48 198 GLN A N 1
ATOM 1582 C CA . GLN A 1 198 ? -8.889 69.681 88.807 1.00 53.22 198 GLN A CA 1
ATOM 1583 C C . GLN A 1 198 ? -9.445 68.359 89.357 1.00 51.24 198 GLN A C 1
ATOM 1584 O O . GLN A 1 198 ? -10.191 68.417 90.347 1.00 58.95 198 GLN A O 1
ATOM 1590 N N . ASN A 1 199 ? -9.026 67.215 88.813 1.00 45.44 199 ASN A N 1
ATOM 1591 C CA . ASN A 1 199 ? -9.473 65.866 89.250 1.00 44.65 199 ASN A CA 1
ATOM 1592 C C . ASN A 1 199 ? -8.725 65.369 90.484 1.00 48.80 199 ASN A C 1
ATOM 1593 O O . ASN A 1 199 ? -9.174 64.362 91.065 1.00 55.40 199 ASN A O 1
ATOM 1598 N N . HIS A 1 200 ? -7.600 65.981 90.865 1.00 49.75 200 HIS A N 1
ATOM 1599 C CA . HIS A 1 200 ? -6.866 65.581 92.094 1.00 50.22 200 HIS A CA 1
ATOM 1600 C C . HIS A 1 200 ? -6.637 66.820 92.955 1.00 47.96 200 HIS A C 1
ATOM 1601 O O . HIS A 1 200 ? -5.497 67.156 93.257 1.00 51.22 200 HIS A O 1
ATOM 1608 N N . PRO A 1 201 ? -7.712 67.477 93.453 1.00 52.27 201 PRO A N 1
ATOM 1609 C CA . PRO A 1 201 ? -7.572 68.782 94.104 1.00 49.47 201 PRO A CA 1
ATOM 1610 C C . PRO A 1 201 ? -6.869 68.732 95.469 1.00 44.35 201 PRO A C 1
ATOM 1611 O O . PRO A 1 201 ? -6.428 69.743 95.878 1.00 47.97 201 PRO A O 1
ATOM 1615 N N . GLU A 1 202 ? -6.749 67.550 96.088 1.00 45.89 202 GLU A N 1
ATOM 1616 C CA . GLU A 1 202 ? -5.996 67.294 97.352 1.00 47.35 202 GLU A CA 1
ATOM 1617 C C . GLU A 1 202 ? -4.509 67.579 97.136 1.00 45.16 202 GLU A C 1
ATOM 1618 O O . GLU A 1 202 ? -3.857 67.957 98.082 1.00 46.37 202 GLU A O 1
ATOM 1624 N N . LEU A 1 203 ? -3.990 67.458 95.913 1.00 46.27 203 LEU A N 1
ATOM 1625 C CA . LEU A 1 203 ? -2.602 67.875 95.623 1.00 41.47 203 LEU A CA 1
ATOM 1626 C C . LEU A 1 203 ? -2.656 69.382 95.311 1.00 43.54 203 LEU A C 1
ATOM 1627 O O . LEU A 1 203 ? -2.510 69.786 94.148 1.00 40.43 203 LEU A O 1
ATOM 1632 N N . THR A 1 204 ? -2.790 70.191 96.332 1.00 37.68 204 THR A N 1
ATOM 1633 C CA . THR A 1 204 ? -2.857 71.609 96.176 1.00 32.41 204 THR A CA 1
ATOM 1634 C C . THR A 1 204 ? -1.536 72.201 95.828 1.00 37.69 204 THR A C 1
ATOM 1635 O O . THR A 1 204 ? -0.537 71.585 95.959 1.00 37.51 204 THR A O 1
ATOM 1639 N N . PRO A 1 205 ? -1.538 73.446 95.392 1.00 41.92 205 PRO A N 1
ATOM 1640 C CA . PRO A 1 205 ? -0.330 74.172 95.050 1.00 42.15 205 PRO A CA 1
ATOM 1641 C C . PRO A 1 205 ? 0.631 74.278 96.202 1.00 43.54 205 PRO A C 1
ATOM 1642 O O . PRO A 1 205 ? 1.801 74.161 95.999 1.00 44.49 205 PRO A O 1
ATOM 1646 N N . GLU A 1 206 ? 0.120 74.494 97.391 1.00 40.21 206 GLU A N 1
ATOM 1647 C CA . GLU A 1 206 ? 0.911 74.602 98.580 1.00 45.59 206 GLU A CA 1
ATOM 1648 C C . GLU A 1 206 ? 1.691 73.340 98.865 1.00 40.01 206 GLU A C 1
ATOM 1649 O O . GLU A 1 206 ? 2.809 73.403 99.260 1.00 44.56 206 GLU A O 1
ATOM 1655 N N . ILE A 1 207 ? 1.080 72.199 98.654 1.00 41.15 207 ILE A N 1
ATOM 1656 C CA . ILE A 1 207 ? 1.710 70.924 98.898 1.00 37.50 207 ILE A CA 1
ATOM 1657 C C . ILE A 1 207 ? 2.734 70.604 97.832 1.00 40.11 207 ILE A C 1
ATOM 1658 O O . ILE A 1 207 ? 3.782 70.125 98.123 1.00 39.58 207 ILE A O 1
ATOM 1663 N N . ARG A 1 208 ? 2.402 70.902 96.592 1.00 38.39 208 ARG A N 1
ATOM 1664 C CA . ARG A 1 208 ? 3.285 70.706 95.469 1.00 43.00 208 ARG A CA 1
ATOM 1665 C C . ARG A 1 208 ? 4.538 71.519 95.656 1.00 39.04 208 ARG A C 1
ATOM 1666 O O . ARG A 1 208 ? 5.591 71.041 95.439 1.00 43.11 208 ARG A O 1
ATOM 1674 N N . GLU A 1 209 ? 4.385 72.762 96.064 1.00 41.82 209 GLU A N 1
ATOM 1675 C CA . GLU A 1 209 ? 5.477 73.658 96.338 1.00 45.17 209 GLU A CA 1
ATOM 1676 C C . GLU A 1 209 ? 6.384 73.105 97.409 1.00 43.62 209 GLU A C 1
ATOM 1677 O O . GLU A 1 209 ? 7.574 73.161 97.289 1.00 46.59 209 GLU A O 1
ATOM 1683 N N . ALA A 1 210 ? 5.800 72.564 98.456 1.00 41.02 210 ALA A N 1
ATOM 1684 C CA . ALA A 1 210 ? 6.556 71.981 99.529 1.00 41.29 210 ALA A CA 1
ATOM 1685 C C . ALA A 1 210 ? 7.440 70.872 99.039 1.00 35.00 210 ALA A C 1
ATOM 1686 O O . ALA A 1 210 ? 8.560 70.810 99.404 1.00 38.91 210 ALA A O 1
ATOM 1688 N N . PHE A 1 211 ? 6.922 69.994 98.217 1.00 35.01 211 PHE A N 1
ATOM 1689 C CA . PHE A 1 211 ? 7.713 68.907 97.704 1.00 39.09 211 PHE A CA 1
ATOM 1690 C C . PHE A 1 211 ? 8.688 69.398 96.681 1.00 39.00 211 PHE A C 1
ATOM 1691 O O . PHE A 1 211 ? 9.754 68.898 96.594 1.00 38.91 211 PHE A O 1
ATOM 1699 N N . ASN A 1 212 ? 8.308 70.379 95.899 1.00 38.84 212 ASN A N 1
ATOM 1700 C CA . ASN A 1 212 ? 9.218 70.904 94.915 1.00 41.09 212 ASN A CA 1
ATOM 1701 C C . ASN A 1 212 ? 10.463 71.454 95.585 1.00 41.03 212 ASN A C 1
ATOM 1702 O O . ASN A 1 212 ? 11.542 71.183 95.163 1.00 41.45 212 ASN A O 1
ATOM 1707 N N . GLN A 1 213 ? 10.282 72.222 96.642 1.00 44.49 213 GLN A N 1
ATOM 1708 C CA . GLN A 1 213 ? 11.399 72.834 97.418 1.00 45.96 213 GLN A CA 1
ATOM 1709 C C . GLN A 1 213 ? 12.252 71.733 98.044 1.00 45.78 213 GLN A C 1
ATOM 1710 O O . GLN A 1 213 ? 13.481 71.829 97.980 1.00 46.11 213 GLN A O 1
ATOM 1716 N N . ILE A 1 214 ? 11.637 70.706 98.632 1.00 42.47 214 ILE A N 1
ATOM 1717 C CA . ILE A 1 214 ? 12.433 69.560 99.159 1.00 42.25 214 ILE A CA 1
ATOM 1718 C C . ILE A 1 214 ? 13.336 68.995 98.040 1.00 46.51 214 ILE A C 1
ATOM 1719 O O . ILE A 1 214 ? 14.501 68.721 98.316 1.00 43.48 214 ILE A O 1
ATOM 1724 N N . PHE A 1 215 ? 12.825 68.745 96.835 1.00 47.39 215 PHE A N 1
ATOM 1725 C CA . PHE A 1 215 ? 13.591 68.032 95.776 1.00 50.26 215 PHE A CA 1
ATOM 1726 C C . PHE A 1 215 ? 14.671 68.952 95.170 1.00 45.89 215 PHE A C 1
ATOM 1727 O O . PHE A 1 215 ? 15.719 68.434 94.820 1.00 50.11 215 PHE A O 1
ATOM 1735 N N . GLN A 1 216 ? 14.466 70.265 95.164 1.00 45.31 216 GLN A N 1
ATOM 1736 C CA . GLN A 1 216 ? 15.509 71.275 94.812 1.00 54.92 216 GLN A CA 1
ATOM 1737 C C . GLN A 1 216 ? 16.637 71.314 95.848 1.00 55.60 216 GLN A C 1
ATOM 1738 O O . GLN A 1 216 ? 17.809 71.344 95.402 1.00 47.89 216 GLN A O 1
ATOM 1744 N N . GLN A 1 217 ? 16.297 71.345 97.146 1.00 55.41 217 GLN A N 1
ATOM 1745 C CA . GLN A 1 217 ? 17.239 71.297 98.312 1.00 58.94 217 GLN A CA 1
ATOM 1746 C C . GLN A 1 217 ? 18.101 70.027 98.249 1.00 54.89 217 GLN A C 1
ATOM 1747 O O . GLN A 1 217 ? 19.332 70.139 98.321 1.00 55.37 217 GLN A O 1
ATOM 1753 N N . LEU A 1 218 ? 17.480 68.850 98.166 1.00 51.51 218 LEU A N 1
ATOM 1754 C CA . LEU A 1 218 ? 18.185 67.626 97.727 1.00 55.91 218 LEU A CA 1
ATOM 1755 C C . LEU A 1 218 ? 18.646 68.034 96.349 1.00 64.17 218 LEU A C 1
ATOM 1756 O O . LEU A 1 218 ? 18.398 69.195 95.997 1.00 80.43 218 LEU A O 1
ATOM 1761 N N . GLU A 1 219 ? 19.238 67.213 95.523 1.00 58.36 219 GLU A N 1
ATOM 1762 C CA . GLU A 1 219 ? 19.442 67.862 94.191 1.00 69.01 219 GLU A CA 1
ATOM 1763 C C . GLU A 1 219 ? 18.876 66.923 93.144 1.00 63.67 219 GLU A C 1
ATOM 1764 O O . GLU A 1 219 ? 19.653 66.391 92.352 1.00 69.50 219 GLU A O 1
ATOM 1770 N N . VAL A 1 220 ? 17.557 66.732 93.224 1.00 54.90 220 VAL A N 1
ATOM 1771 C CA . VAL A 1 220 ? 16.786 65.817 92.347 1.00 57.10 220 VAL A CA 1
ATOM 1772 C C . VAL A 1 220 ? 16.182 66.646 91.225 1.00 53.61 220 VAL A C 1
ATOM 1773 O O . VAL A 1 220 ? 15.202 67.359 91.473 1.00 69.06 220 VAL A O 1
ATOM 1777 N N . LYS A 1 221 ? 16.785 66.542 90.048 1.00 64.16 221 LYS A N 1
ATOM 1778 C CA . LYS A 1 221 ? 16.361 67.225 88.802 1.00 70.45 221 LYS A CA 1
ATOM 1779 C C . LYS A 1 221 ? 15.545 66.241 87.957 1.00 62.16 221 LYS A C 1
ATOM 1780 O O . LYS A 1 221 ? 14.938 66.690 87.007 1.00 72.11 221 LYS A O 1
ATOM 1786 N N . GLU A 1 222 ? 15.483 64.961 88.335 1.00 62.60 222 GLU A N 1
ATOM 1787 C CA . GLU A 1 222 ? 14.719 63.919 87.596 1.00 70.68 222 GLU A CA 1
ATOM 1788 C C . GLU A 1 222 ? 13.212 64.059 87.908 1.00 68.22 222 GLU A C 1
ATOM 1789 O O . GLU A 1 222 ? 12.838 64.398 89.072 1.00 49.05 222 GLU A O 1
ATOM 1795 N N . LYS A 1 223 ? 12.378 63.802 86.900 1.00 52.47 223 LYS A N 1
ATOM 1796 C CA . LYS A 1 223 ? 10.907 63.715 87.014 1.00 59.30 223 LYS A CA 1
ATOM 1797 C C . LYS A 1 223 ? 10.596 62.534 87.934 1.00 58.13 223 LYS A C 1
ATOM 1798 O O . LYS A 1 223 ? 9.772 62.698 88.847 1.00 51.48 223 LYS A O 1
ATOM 1804 N N . ARG A 1 224 ? 11.293 61.421 87.687 1.00 57.39 224 ARG A N 1
ATOM 1805 C CA . ARG A 1 224 ? 11.109 60.092 88.322 1.00 61.34 224 ARG A CA 1
ATOM 1806 C C . ARG A 1 224 ? 12.134 59.981 89.449 1.00 61.48 224 ARG A C 1
ATOM 1807 O O . ARG A 1 224 ? 13.326 59.908 89.156 1.00 69.91 224 ARG A O 1
ATOM 1815 N N . VAL A 1 225 ? 11.687 60.049 90.696 1.00 56.83 225 VAL A N 1
ATOM 1816 C CA . VAL A 1 225 ? 12.592 60.118 91.873 1.00 62.16 225 VAL A CA 1
ATOM 1817 C C . VAL A 1 225 ? 13.052 58.684 92.229 1.00 55.70 225 VAL A C 1
ATOM 1818 O O . VAL A 1 225 ? 12.204 57.777 92.308 1.00 63.29 225 VAL A O 1
ATOM 1822 N N . ARG A 1 226 ? 14.366 58.459 92.332 1.00 60.08 226 ARG A N 1
ATOM 1823 C CA . ARG A 1 226 ? 14.986 57.152 92.694 1.00 62.05 226 ARG A CA 1
ATOM 1824 C C . ARG A 1 226 ? 15.136 57.097 94.217 1.00 54.67 226 ARG A C 1
ATOM 1825 O O . ARG A 1 226 ? 16.251 57.040 94.707 1.00 54.37 226 ARG A O 1
ATOM 1833 N N . ILE A 1 227 ? 14.015 57.154 94.933 1.00 54.05 227 ILE A N 1
ATOM 1834 C CA . ILE A 1 227 ? 13.968 57.251 96.417 1.00 50.75 227 ILE A CA 1
ATOM 1835 C C . ILE A 1 227 ? 12.854 56.336 96.890 1.00 51.57 227 ILE A C 1
ATOM 1836 O O . ILE A 1 227 ? 11.853 56.177 96.170 1.00 51.56 227 ILE A O 1
ATOM 1841 N N . CYS A 1 228 ? 13.076 55.702 98.032 1.00 53.80 228 CYS A N 1
ATOM 1842 C CA . CYS A 1 228 ? 12.102 54.808 98.691 1.00 57.90 228 CYS A CA 1
ATOM 1843 C C . CYS A 1 228 ? 10.827 55.619 98.980 1.00 60.74 228 CYS A C 1
ATOM 1844 O O . CYS A 1 228 ? 10.890 56.825 99.245 1.00 49.73 228 CYS A O 1
ATOM 1847 N N . PRO A 1 229 ? 9.619 55.033 98.802 1.00 62.65 229 PRO A N 1
ATOM 1848 C CA . PRO A 1 229 ? 8.376 55.660 99.268 1.00 65.64 229 PRO A CA 1
ATOM 1849 C C . PRO A 1 229 ? 8.481 56.245 100.680 1.00 64.15 229 PRO A C 1
ATOM 1850 O O . PRO A 1 229 ? 9.252 55.749 101.487 1.00 64.45 229 PRO A O 1
ATOM 1854 N N . ALA A 1 230 ? 7.794 57.363 100.914 1.00 63.46 230 ALA A N 1
ATOM 1855 C CA . ALA A 1 230 ? 7.842 58.087 102.207 1.00 65.09 230 ALA A CA 1
ATOM 1856 C C . ALA A 1 230 ? 7.496 57.114 103.344 1.00 62.49 230 ALA A C 1
ATOM 1857 O O . ALA A 1 230 ? 8.152 57.180 104.387 1.00 57.59 230 ALA A O 1
ATOM 1859 N N . ALA A 1 231 ? 6.512 56.241 103.125 1.00 61.77 231 ALA A N 1
ATOM 1860 C CA . ALA A 1 231 ? 5.910 55.368 104.156 1.00 71.12 231 ALA A CA 1
ATOM 1861 C C . ALA A 1 231 ? 6.805 54.141 104.407 1.00 81.71 231 ALA A C 1
ATOM 1862 O O . ALA A 1 231 ? 6.999 53.814 105.600 1.00 86.12 231 ALA A O 1
ATOM 1864 N N . ARG A 1 232 ? 7.360 53.513 103.356 1.00 83.17 232 ARG A N 1
ATOM 1865 C CA . ARG A 1 232 ? 8.443 52.491 103.480 1.00 75.62 232 ARG A CA 1
ATOM 1866 C C . ARG A 1 232 ? 9.592 53.063 104.327 1.00 72.66 232 ARG A C 1
ATOM 1867 O O . ARG A 1 232 ? 10.045 52.407 105.287 1.00 78.21 232 ARG A O 1
ATOM 1875 N N . LEU A 1 233 ? 10.039 54.264 103.984 1.00 61.03 233 LEU A N 1
ATOM 1876 C CA . LEU A 1 233 ? 11.111 55.013 104.688 1.00 62.90 233 LEU A CA 1
ATOM 1877 C C . LEU A 1 233 ? 10.744 55.213 106.165 1.00 67.74 233 LEU A C 1
ATOM 1878 O O . LEU A 1 233 ? 11.661 55.367 106.975 1.00 73.16 233 LEU A O 1
ATOM 1883 N N . LEU A 1 234 ? 9.457 55.318 106.508 1.00 82.07 234 LEU A N 1
ATOM 1884 C CA . LEU A 1 234 ? 9.031 55.631 107.903 1.00 89.30 234 LEU A CA 1
ATOM 1885 C C . LEU A 1 234 ? 9.160 54.374 108.780 1.00 85.30 234 LEU A C 1
ATOM 1886 O O . LEU A 1 234 ? 9.538 54.543 109.960 1.00 68.47 234 LEU A O 1
ATOM 1891 N N . GLN A 1 235 ? 8.906 53.176 108.221 1.00 77.81 235 GLN A N 1
ATOM 1892 C CA . GLN A 1 235 ? 9.197 51.861 108.870 1.00 78.24 235 GLN A CA 1
ATOM 1893 C C . GLN A 1 235 ? 10.566 51.937 109.564 1.00 75.36 235 GLN A C 1
ATOM 1894 O O . GLN A 1 235 ? 10.725 51.303 110.613 1.00 88.07 235 GLN A O 1
ATOM 1900 N N . ASN A 1 236 ? 11.506 52.718 109.022 1.00 82.06 236 ASN A N 1
ATOM 1901 C CA . ASN A 1 236 ? 12.773 53.123 109.697 1.00 86.25 236 ASN A CA 1
ATOM 1902 C C . ASN A 1 236 ? 13.780 51.955 109.736 1.00 89.48 236 ASN A C 1
ATOM 1903 O O . ASN A 1 236 ? 14.783 52.087 110.478 1.00 75.61 236 ASN A O 1
ATOM 1908 N N . LYS A 1 237 ? 13.526 50.890 108.955 1.00 79.87 237 LYS A N 1
ATOM 1909 C CA . LYS A 1 237 ? 14.336 49.649 108.814 1.00 83.79 237 LYS A CA 1
ATOM 1910 C C . LYS A 1 237 ? 15.351 49.769 107.660 1.00 83.64 237 LYS A C 1
ATOM 1911 O O . LYS A 1 237 ? 15.201 50.657 106.794 1.00 72.30 237 LYS A O 1
ATOM 1917 N N . ASP A 1 238 ? 16.324 48.856 107.611 1.00 80.82 238 ASP A N 1
ATOM 1918 C CA . ASP A 1 238 ? 17.285 48.709 106.484 1.00 72.22 238 ASP A CA 1
ATOM 1919 C C . ASP A 1 238 ? 16.590 48.045 105.288 1.00 68.42 238 ASP A C 1
ATOM 1920 O O . ASP A 1 238 ? 16.756 46.826 105.110 1.00 60.06 238 ASP A O 1
ATOM 1925 N N . ASN A 1 239 ? 15.869 48.797 104.449 1.00 74.72 239 ASN A N 1
ATOM 1926 C CA . ASN A 1 239 ? 15.039 48.150 103.398 1.00 66.35 239 ASN A CA 1
ATOM 1927 C C . ASN A 1 239 ? 14.966 48.930 102.066 1.00 68.21 239 ASN A C 1
ATOM 1928 O O . ASN A 1 239 ? 13.951 48.600 101.377 1.00 58.68 239 ASN A O 1
ATOM 1933 N N . CYS A 1 240 ? 15.880 49.827 101.711 1.00 62.63 240 CYS A N 1
ATOM 1934 C CA . CYS A 1 240 ? 15.779 50.550 100.441 1.00 70.54 240 CYS A CA 1
ATOM 1935 C C . CYS A 1 240 ? 15.698 49.596 99.246 1.00 68.09 240 CYS A C 1
ATOM 1936 O O . CYS A 1 240 ? 16.139 48.450 99.333 1.00 64.22 240 CYS A O 1
ATOM 1939 N N . GLN A 1 241 ? 15.136 50.068 98.133 1.00 70.50 241 GLN A N 1
ATOM 1940 C CA . GLN A 1 241 ? 15.014 49.221 96.920 1.00 74.03 241 GLN A CA 1
ATOM 1941 C C . GLN A 1 241 ? 16.055 49.701 95.901 1.00 62.94 241 GLN A C 1
ATOM 1942 O O . GLN A 1 241 ? 16.047 49.189 94.792 1.00 67.50 241 GLN A O 1
ATOM 1948 N N . TYR A 1 242 ? 16.954 50.598 96.313 1.00 64.08 242 TYR A N 1
ATOM 1949 C CA . TYR A 1 242 ? 17.927 51.298 95.437 1.00 69.06 242 TYR A CA 1
ATOM 1950 C C . TYR A 1 242 ? 19.356 50.881 95.796 1.00 69.62 242 TYR A C 1
ATOM 1951 O O . TYR A 1 242 ? 20.162 50.885 94.852 1.00 67.99 242 TYR A O 1
ATOM 1960 N N . ALA A 1 243 ? 19.611 50.406 97.030 1.00 73.54 243 ALA A N 1
ATOM 1961 C CA . ALA A 1 243 ? 20.963 50.220 97.634 1.00 72.53 243 ALA A CA 1
ATOM 1962 C C . ALA A 1 243 ? 21.681 48.953 97.142 1.00 78.23 243 ALA A C 1
ATOM 1963 O O . ALA A 1 243 ? 22.952 48.926 97.176 1.00 77.45 243 ALA A O 1
ATOM 1965 N N . GLY A 1 244 ? 20.955 47.907 96.759 1.00 65.85 244 GLY A N 1
ATOM 1966 C CA . GLY A 1 244 ? 21.633 46.600 96.641 1.00 74.99 244 GLY A CA 1
ATOM 1967 C C . GLY A 1 244 ? 21.903 46.206 95.202 1.00 69.22 244 GLY A C 1
ATOM 1968 O O . GLY A 1 244 ? 22.441 47.021 94.461 1.00 70.37 244 GLY A O 1
ATOM 1969 N N . LYS A 1 245 ? 21.623 44.941 94.900 1.00 69.52 245 LYS A N 1
ATOM 1970 C CA . LYS A 1 245 ? 21.252 44.370 93.585 1.00 81.18 245 LYS A CA 1
ATOM 1971 C C . LYS A 1 245 ? 19.886 43.702 93.786 1.00 82.59 245 LYS A C 1
ATOM 1972 O O . LYS A 1 245 ? 19.744 42.954 94.771 1.00 101.00 245 LYS A O 1
ATOM 1978 N N . ASN A 1 246 ? 18.910 43.983 92.927 1.00 81.89 246 ASN A N 1
ATOM 1979 C CA . ASN A 1 246 ? 17.558 43.359 92.949 1.00 85.66 246 ASN A CA 1
ATOM 1980 C C . ASN A 1 246 ? 16.841 43.654 94.275 1.00 82.04 246 ASN A C 1
ATOM 1981 O O . ASN A 1 246 ? 16.048 42.802 94.690 1.00 79.58 246 ASN A O 1
ATOM 1986 N N . LYS A 1 247 ? 17.072 44.826 94.883 1.00 88.70 247 LYS A N 1
ATOM 1987 C CA . LYS A 1 247 ? 16.355 45.318 96.097 1.00 87.12 247 LYS A CA 1
ATOM 1988 C C . LYS A 1 247 ? 16.675 44.436 97.315 1.00 83.40 247 LYS A C 1
ATOM 1989 O O . LYS A 1 247 ? 15.818 44.359 98.221 1.00 81.55 247 LYS A O 1
ATOM 1995 N N . HIS A 1 248 ? 17.849 43.797 97.339 1.00 79.44 248 HIS A N 1
ATOM 1996 C CA . HIS A 1 248 ? 18.411 43.074 98.519 1.00 80.19 248 HIS A CA 1
ATOM 1997 C C . HIS A 1 248 ? 19.890 43.426 98.670 1.00 70.33 248 HIS A C 1
ATOM 1998 O O . HIS A 1 248 ? 20.471 43.894 97.695 1.00 69.85 248 HIS A O 1
ATOM 2005 N N . SER A 1 249 ? 20.480 43.152 99.831 1.00 68.41 249 SER A N 1
ATOM 2006 C CA . SER A 1 249 ? 21.948 43.245 100.065 1.00 72.33 249 SER A CA 1
ATOM 2007 C C . SER A 1 249 ? 22.700 42.269 99.134 1.00 68.63 249 SER A C 1
ATOM 2008 O O . SER A 1 249 ? 22.079 41.304 98.594 1.00 60.37 249 SER A O 1
ATOM 2011 N N . VAL A 1 250 ? 23.991 42.524 98.937 1.00 73.15 250 VAL A N 1
ATOM 2012 C CA . VAL A 1 250 ? 24.954 41.628 98.221 1.00 85.00 250 VAL A CA 1
ATOM 2013 C C . VAL A 1 250 ? 24.926 40.225 98.866 1.00 77.10 250 VAL A C 1
ATOM 2014 O O . VAL A 1 250 ? 24.789 39.217 98.141 1.00 71.55 250 VAL A O 1
ATOM 2018 N N . LEU A 1 251 ? 25.000 40.151 100.192 1.00 71.96 251 LEU A N 1
ATOM 2019 C CA . LEU A 1 251 ? 25.002 38.859 100.927 1.00 68.03 251 LEU A CA 1
ATOM 2020 C C . LEU A 1 251 ? 23.752 38.054 100.550 1.00 66.49 251 LEU A C 1
ATOM 2021 O O . LEU A 1 251 ? 23.896 36.843 100.332 1.00 69.32 251 LEU A O 1
ATOM 2026 N N . CYS A 1 252 ? 22.587 38.698 100.407 1.00 61.71 252 CYS A N 1
ATOM 2027 C CA . CYS A 1 252 ? 21.312 38.002 100.093 1.00 64.37 252 CYS A CA 1
ATOM 2028 C C . CYS A 1 252 ? 21.400 37.378 98.700 1.00 69.82 252 CYS A C 1
ATOM 2029 O O . CYS A 1 252 ? 20.804 36.296 98.504 1.00 83.19 252 CYS A O 1
ATOM 2032 N N . ASN A 1 253 ? 22.110 38.031 97.774 1.00 74.18 253 ASN A N 1
ATOM 2033 C CA . ASN A 1 253 ? 22.295 37.554 96.373 1.00 78.46 253 ASN A CA 1
ATOM 2034 C C . ASN A 1 253 ? 23.248 36.356 96.398 1.00 67.17 253 ASN A C 1
ATOM 2035 O O . ASN A 1 253 ? 22.886 35.297 95.813 1.00 68.44 253 ASN A O 1
ATOM 2040 N N . GLN A 1 254 ? 24.385 36.538 97.077 1.00 56.39 254 GLN A N 1
ATOM 2041 C CA . GLN A 1 254 ? 25.421 35.515 97.364 1.00 69.98 254 GLN A CA 1
ATOM 2042 C C . GLN A 1 254 ? 24.780 34.248 97.927 1.00 75.38 254 GLN A C 1
ATOM 2043 O O . GLN A 1 254 ? 24.993 33.166 97.331 1.00 83.30 254 GLN A O 1
ATOM 2049 N N . PHE A 1 255 ? 24.007 34.364 99.009 1.00 68.55 255 PHE A N 1
ATOM 2050 C CA . PHE A 1 255 ? 23.363 33.188 99.648 1.00 66.60 255 PHE A CA 1
ATOM 2051 C C . PHE A 1 255 ? 22.503 32.448 98.629 1.00 69.60 255 PHE A C 1
ATOM 2052 O O . PHE A 1 255 ? 22.424 31.202 98.750 1.00 72.23 255 PHE A O 1
ATOM 2060 N N . ASN A 1 256 ? 21.858 33.170 97.701 1.00 79.10 256 ASN A N 1
ATOM 2061 C CA . ASN A 1 256 ? 20.954 32.561 96.686 1.00 79.93 256 ASN A CA 1
ATOM 2062 C C . ASN A 1 256 ? 21.790 31.691 95.729 1.00 79.27 256 ASN A C 1
ATOM 2063 O O . ASN A 1 256 ? 21.293 30.611 95.327 1.00 74.55 256 ASN A O 1
ATOM 2068 N N . GLU A 1 257 ? 23.015 32.115 95.399 1.00 78.36 257 GLU A N 1
ATOM 2069 C CA . GLU A 1 257 ? 23.951 31.332 94.545 1.00 91.31 257 GLU A CA 1
ATOM 2070 C C . GLU A 1 257 ? 24.475 30.121 95.327 1.00 89.15 257 GLU A C 1
ATOM 2071 O O . GLU A 1 257 ? 24.546 29.019 94.733 1.00 92.46 257 GLU A O 1
ATOM 2077 N N . PHE A 1 258 ? 24.841 30.317 96.598 1.00 82.83 258 PHE A N 1
ATOM 2078 C CA . PHE A 1 258 ? 25.191 29.219 97.538 1.00 78.07 258 PHE A CA 1
ATOM 2079 C C . PHE A 1 258 ? 24.086 28.160 97.499 1.00 70.72 258 PHE A C 1
ATOM 2080 O O . PHE A 1 258 ? 24.401 26.991 97.294 1.00 79.58 258 PHE A O 1
ATOM 2088 N N . LYS A 1 259 ? 22.826 28.565 97.634 1.00 79.18 259 LYS A N 1
ATOM 2089 C CA . LYS A 1 259 ? 21.656 27.646 97.726 1.00 83.91 259 LYS A CA 1
ATOM 2090 C C . LYS A 1 259 ? 21.429 26.884 96.408 1.00 97.76 259 LYS A C 1
ATOM 2091 O O . LYS A 1 259 ? 20.832 25.777 96.467 1.00 95.13 259 LYS A O 1
ATOM 2097 N N . LYS A 1 260 ? 21.838 27.446 95.264 1.00 103.12 260 LYS A N 1
ATOM 2098 C CA . LYS A 1 260 ? 21.659 26.803 93.933 1.00 105.59 260 LYS A CA 1
ATOM 2099 C C . LYS A 1 260 ? 22.853 25.882 93.649 1.00 95.29 260 LYS A C 1
ATOM 2100 O O . LYS A 1 260 ? 22.609 24.762 93.162 1.00 90.43 260 LYS A O 1
ATOM 2106 N N . ASN A 1 261 ? 24.068 26.329 93.992 1.00 87.81 261 ASN A N 1
ATOM 2107 C CA . ASN A 1 261 ? 25.368 25.663 93.697 1.00 96.61 261 ASN A CA 1
ATOM 2108 C C . ASN A 1 261 ? 25.681 24.523 94.682 1.00 94.83 261 ASN A C 1
ATOM 2109 O O . ASN A 1 261 ? 26.059 23.447 94.198 1.00 90.25 261 ASN A O 1
ATOM 2114 N N . HIS A 1 262 ? 25.574 24.741 96.001 1.00 98.92 262 HIS A N 1
ATOM 2115 C CA . HIS A 1 262 ? 26.167 23.849 97.042 1.00 95.36 262 HIS A CA 1
ATOM 2116 C C . HIS A 1 262 ? 25.112 23.092 97.876 1.00 86.68 262 HIS A C 1
ATOM 2117 O O . HIS A 1 262 ? 25.481 22.018 98.381 1.00 90.50 262 HIS A O 1
ATOM 2124 N N . LEU A 1 263 ? 23.861 23.570 97.983 1.00 78.78 263 LEU A N 1
ATOM 2125 C CA . LEU A 1 263 ? 22.757 22.899 98.745 1.00 85.60 263 LEU A CA 1
ATOM 2126 C C . LEU A 1 263 ? 21.893 22.044 97.813 1.00 90.40 263 LEU A C 1
ATOM 2127 O O . LEU A 1 263 ? 21.671 22.463 96.660 1.00 93.80 263 LEU A O 1
ATOM 2132 N N . GLN A 1 264 ? 21.374 20.925 98.335 1.00 93.97 264 GLN A N 1
ATOM 2133 C CA . GLN A 1 264 ? 20.558 19.927 97.589 1.00 96.08 264 GLN A CA 1
ATOM 2134 C C . GLN A 1 264 ? 19.365 19.488 98.452 1.00 98.92 264 GLN A C 1
ATOM 2135 O O . GLN A 1 264 ? 19.435 19.664 99.690 1.00 90.03 264 GLN A O 1
ATOM 2141 N N . GLY A 1 265 ? 18.310 18.965 97.811 1.00 96.61 265 GLY A N 1
ATOM 2142 C CA . GLY A 1 265 ? 17.156 18.297 98.450 1.00 95.58 265 GLY A CA 1
ATOM 2143 C C . GLY A 1 265 ? 16.469 19.188 99.467 1.00 99.75 265 GLY A C 1
ATOM 2144 O O . GLY A 1 265 ? 16.213 20.359 99.145 1.00 113.44 265 GLY A O 1
ATOM 2145 N N . LYS A 1 266 ? 16.183 18.656 100.657 1.00 99.82 266 LYS A N 1
ATOM 2146 C CA . LYS A 1 266 ? 15.506 19.386 101.764 1.00 96.05 266 LYS A CA 1
ATOM 2147 C C . LYS A 1 266 ? 16.368 20.575 102.214 1.00 90.22 266 LYS A C 1
ATOM 2148 O O . LYS A 1 266 ? 15.784 21.602 102.614 1.00 88.72 266 LYS A O 1
ATOM 2154 N N . ALA A 1 267 ? 17.699 20.457 102.140 1.00 79.73 267 ALA A N 1
ATOM 2155 C CA . ALA A 1 267 ? 18.647 21.503 102.594 1.00 77.16 267 ALA A CA 1
ATOM 2156 C C . ALA A 1 267 ? 18.373 22.847 101.885 1.00 75.45 267 ALA A C 1
ATOM 2157 O O . ALA A 1 267 ? 18.534 23.888 102.559 1.00 63.41 267 ALA A O 1
ATOM 2159 N N . ILE A 1 268 ? 17.950 22.864 100.610 1.00 79.74 268 ILE A N 1
ATOM 2160 C CA . ILE A 1 268 ? 17.710 24.153 99.880 1.00 89.13 268 ILE A CA 1
ATOM 2161 C C . ILE A 1 268 ? 16.646 24.951 100.652 1.00 76.66 268 ILE A C 1
ATOM 2162 O O . ILE A 1 268 ? 16.826 26.162 100.804 1.00 75.93 268 ILE A O 1
ATOM 2167 N N . LYS A 1 269 ? 15.613 24.280 101.165 1.00 83.92 269 LYS A N 1
ATOM 2168 C CA . LYS A 1 269 ? 14.508 24.901 101.943 1.00 92.25 269 LYS A CA 1
ATOM 2169 C C . LYS A 1 269 ? 14.989 25.246 103.359 1.00 85.52 269 LYS A C 1
ATOM 2170 O O . LYS A 1 269 ? 14.888 26.413 103.738 1.00 77.35 269 LYS A O 1
ATOM 2176 N N . PHE A 1 270 ? 15.507 24.267 104.104 1.00 85.31 270 PHE A N 1
ATOM 2177 C CA . PHE A 1 270 ? 15.581 24.296 105.591 1.00 76.61 270 PHE A CA 1
ATOM 2178 C C . PHE A 1 270 ? 16.978 24.631 106.138 1.00 63.17 270 PHE A C 1
ATOM 2179 O O . PHE A 1 270 ? 17.108 24.724 107.373 1.00 69.60 270 PHE A O 1
ATOM 2187 N N . PHE A 1 271 ? 18.003 24.808 105.304 1.00 56.16 271 PHE A N 1
ATOM 2188 C CA . PHE A 1 271 ? 19.376 25.104 105.787 1.00 53.21 271 PHE A CA 1
ATOM 2189 C C . PHE A 1 271 ? 19.394 26.408 106.588 1.00 54.87 271 PHE A C 1
ATOM 2190 O O . PHE A 1 271 ? 20.027 26.456 107.641 1.00 55.26 271 PHE A O 1
ATOM 2198 N N . TYR A 1 272 ? 18.775 27.459 106.064 1.00 56.38 272 TYR A N 1
ATOM 2199 C CA . TYR A 1 272 ? 18.734 28.799 106.697 1.00 58.26 272 TYR A CA 1
ATOM 2200 C C . TYR A 1 272 ? 18.218 28.677 108.132 1.00 49.94 272 TYR A C 1
ATOM 2201 O O . TYR A 1 272 ? 18.839 29.242 109.050 1.00 53.44 272 TYR A O 1
ATOM 2210 N N . LYS A 1 273 ? 17.070 28.010 108.267 1.00 52.54 273 LYS A N 1
ATOM 2211 C CA . LYS A 1 273 ? 16.295 27.782 109.514 1.00 61.13 273 LYS A CA 1
ATOM 2212 C C . LYS A 1 273 ? 17.168 27.004 110.515 1.00 59.47 273 LYS A C 1
ATOM 2213 O O . LYS A 1 273 ? 17.356 27.490 111.654 1.00 51.78 273 LYS A O 1
ATOM 2219 N N . ASP A 1 274 ? 17.733 25.870 110.072 1.00 55.24 274 ASP A N 1
ATOM 2220 C CA . ASP A 1 274 ? 18.642 25.004 110.879 1.00 55.51 274 ASP A CA 1
ATOM 2221 C C . ASP A 1 274 ? 19.908 25.777 111.256 1.00 51.15 274 ASP A C 1
ATOM 2222 O O . ASP A 1 274 ? 20.424 25.543 112.359 1.00 53.21 274 ASP A O 1
ATOM 2227 N N . ALA A 1 275 ? 20.403 26.697 110.429 1.00 47.91 275 ALA A N 1
ATOM 2228 C CA . ALA A 1 275 ? 21.610 27.476 110.783 1.00 48.37 275 ALA A CA 1
ATOM 2229 C C . ALA A 1 275 ? 21.269 28.429 111.931 1.00 52.68 275 ALA A C 1
ATOM 2230 O O . ALA A 1 275 ? 22.124 28.677 112.804 1.00 52.67 275 ALA A O 1
ATOM 2232 N N . GLU A 1 276 ? 20.055 28.963 111.935 1.00 56.58 276 GLU A N 1
ATOM 2233 C CA . GLU A 1 276 ? 19.660 29.956 112.963 1.00 60.86 276 GLU A CA 1
ATOM 2234 C C . GLU A 1 276 ? 19.345 29.191 114.244 1.00 49.45 276 GLU A C 1
ATOM 2235 O O . GLU A 1 276 ? 19.792 29.647 115.298 1.00 52.53 276 GLU A O 1
ATOM 2241 N N . LYS A 1 277 ? 18.637 28.064 114.133 1.00 53.47 277 LYS A N 1
ATOM 2242 C CA . LYS A 1 277 ? 18.429 27.122 115.266 1.00 58.02 277 LYS A CA 1
ATOM 2243 C C . LYS A 1 277 ? 19.806 26.764 115.844 1.00 59.37 277 LYS A C 1
ATOM 2244 O O . LYS A 1 277 ? 19.968 26.862 117.068 1.00 67.91 277 LYS A O 1
ATOM 2250 N N . TYR A 1 278 ? 20.788 26.455 114.992 1.00 52.91 278 TYR A N 1
ATOM 2251 C CA . TYR A 1 278 ? 22.142 26.016 115.405 1.00 47.51 278 TYR A CA 1
ATOM 2252 C C . TYR A 1 278 ? 22.824 27.144 116.173 1.00 52.25 278 TYR A C 1
ATOM 2253 O O . TYR A 1 278 ? 23.434 26.883 117.248 1.00 59.14 278 TYR A O 1
ATOM 2262 N N . LEU A 1 279 ? 22.785 28.346 115.602 1.00 51.94 279 LEU A N 1
ATOM 2263 C CA . LEU A 1 279 ? 23.513 29.524 116.125 1.00 58.39 279 LEU A CA 1
ATOM 2264 C C . LEU A 1 279 ? 22.976 29.877 117.514 1.00 60.04 279 LEU A C 1
ATOM 2265 O O . LEU A 1 279 ? 23.771 30.288 118.356 1.00 55.20 279 LEU A O 1
ATOM 2270 N N . ARG A 1 280 ? 21.678 29.704 117.748 1.00 63.70 280 ARG A N 1
ATOM 2271 C CA . ARG A 1 280 ? 21.041 30.206 118.994 1.00 70.79 280 ARG A CA 1
ATOM 2272 C C . ARG A 1 280 ? 21.110 29.112 120.082 1.00 68.06 280 ARG A C 1
ATOM 2273 O O . ARG A 1 280 ? 21.518 29.450 121.196 1.00 64.80 280 ARG A O 1
ATOM 2281 N N . CYS A 1 281 ? 20.812 27.851 119.750 1.00 65.70 281 CYS A N 1
ATOM 2282 C CA . CYS A 1 281 ? 20.550 26.732 120.705 1.00 71.26 281 CYS A CA 1
ATOM 2283 C C . CYS A 1 281 ? 21.569 25.568 120.582 1.00 71.40 281 CYS A C 1
ATOM 2284 O O . CYS A 1 281 ? 21.451 24.643 121.382 1.00 81.09 281 CYS A O 1
ATOM 2287 N N . GLY A 1 282 ? 22.481 25.553 119.592 1.00 70.00 282 GLY A N 1
ATOM 2288 C CA . GLY A 1 282 ? 23.544 24.533 119.414 1.00 64.54 282 GLY A CA 1
ATOM 2289 C C . GLY A 1 282 ? 23.155 23.364 118.505 1.00 55.35 282 GLY A C 1
ATOM 2290 O O . GLY A 1 282 ? 21.965 23.191 118.236 1.00 53.40 282 GLY A O 1
ATOM 2291 N N . LEU A 1 283 ? 24.131 22.555 118.069 1.00 57.44 283 LEU A N 1
ATOM 2292 C CA . LEU A 1 283 ? 23.917 21.384 117.162 1.00 53.75 283 LEU A CA 1
ATOM 2293 C C . LEU A 1 283 ? 22.831 20.465 117.722 1.00 56.95 283 LEU A C 1
ATOM 2294 O O . LEU A 1 283 ? 21.974 20.022 116.923 1.00 56.36 283 LEU A O 1
ATOM 2299 N N . GLN A 1 284 ? 22.836 20.182 119.033 1.00 55.91 284 GLN A N 1
ATOM 2300 C CA . GLN A 1 284 ? 21.833 19.262 119.656 1.00 55.63 284 GLN A CA 1
ATOM 2301 C C . GLN A 1 284 ? 20.399 19.785 119.555 1.00 56.67 284 GLN A C 1
ATOM 2302 O O . GLN A 1 284 ? 19.492 18.946 119.619 1.00 60.84 284 GLN A O 1
ATOM 2308 N N . SER A 1 285 ? 20.185 21.086 119.359 1.00 52.07 285 SER A N 1
ATOM 2309 C CA . SER A 1 285 ? 18.844 21.641 119.037 1.00 58.44 285 SER A CA 1
ATOM 2310 C C . SER A 1 285 ? 18.378 21.183 117.639 1.00 59.32 285 SER A C 1
ATOM 2311 O O . SER A 1 285 ? 17.170 21.144 117.413 1.00 57.02 285 SER A O 1
ATOM 2314 N N . LEU A 1 286 ? 19.271 20.779 116.727 1.00 58.71 286 LEU A N 1
ATOM 2315 C CA . LEU A 1 286 ? 18.835 20.206 115.414 1.00 58.11 286 LEU A CA 1
ATOM 2316 C C . LEU A 1 286 ? 18.373 18.755 115.595 1.00 52.86 286 LEU A C 1
ATOM 2317 O O . LEU A 1 286 ? 18.894 18.056 116.494 1.00 52.73 286 LEU A O 1
ATOM 2322 N N . LYS A 1 287 ? 17.418 18.323 114.783 1.00 53.67 287 LYS A N 1
ATOM 2323 C CA . LYS A 1 287 ? 16.980 16.902 114.711 1.00 62.10 287 LYS A CA 1
ATOM 2324 C C . LYS A 1 287 ? 18.223 16.018 114.530 1.00 65.79 287 LYS A C 1
ATOM 2325 O O . LYS A 1 287 ? 19.107 16.346 113.734 1.00 53.46 287 LYS A O 1
ATOM 2331 N N . PRO A 1 288 ? 18.339 14.860 115.226 1.00 65.72 288 PRO A N 1
ATOM 2332 C CA . PRO A 1 288 ? 19.484 13.960 115.038 1.00 57.42 288 PRO A CA 1
ATOM 2333 C C . PRO A 1 288 ? 19.832 13.647 113.569 1.00 53.20 288 PRO A C 1
ATOM 2334 O O . PRO A 1 288 ? 21.010 13.652 113.222 1.00 47.97 288 PRO A O 1
ATOM 2338 N N . ASN A 1 289 ? 18.822 13.430 112.727 1.00 47.52 289 ASN A N 1
ATOM 2339 C CA . ASN A 1 289 ? 18.989 13.004 111.309 1.00 56.53 289 ASN A CA 1
ATOM 2340 C C . ASN A 1 289 ? 19.404 14.161 110.379 1.00 55.63 289 ASN A C 1
ATOM 2341 O O . ASN A 1 289 ? 19.564 13.873 109.195 1.00 59.17 289 ASN A O 1
ATOM 2346 N N . VAL A 1 290 ? 19.645 15.389 110.861 1.00 51.34 290 VAL A N 1
ATOM 2347 C CA . VAL A 1 290 ? 20.199 16.464 109.980 1.00 53.53 290 VAL A CA 1
ATOM 2348 C C . VAL A 1 290 ? 21.465 17.041 110.591 1.00 53.58 290 VAL A C 1
ATOM 2349 O O . VAL A 1 290 ? 22.131 17.854 109.907 1.00 59.09 290 VAL A O 1
ATOM 2353 N N . GLN A 1 291 ? 21.845 16.615 111.789 1.00 49.83 291 GLN A N 1
ATOM 2354 C CA . GLN A 1 291 ? 23.083 17.155 112.402 1.00 53.24 291 GLN A CA 1
ATOM 2355 C C . GLN A 1 291 ? 24.274 16.887 111.478 1.00 53.75 291 GLN A C 1
ATOM 2356 O O . GLN A 1 291 ? 25.117 17.810 111.304 1.00 55.71 291 GLN A O 1
ATOM 2362 N N . GLY A 1 292 ? 24.330 15.689 110.890 1.00 52.59 292 GLY A N 1
ATOM 2363 C CA . GLY A 1 292 ? 25.455 15.285 110.023 1.00 53.52 292 GLY A CA 1
ATOM 2364 C C . GLY A 1 292 ? 25.565 16.147 108.774 1.00 44.47 292 GLY A C 1
ATOM 2365 O O . GLY A 1 292 ? 26.575 16.818 108.556 1.00 48.93 292 GLY A O 1
ATOM 2366 N N . PRO A 1 293 ? 24.544 16.129 107.902 1.00 49.03 293 PRO A N 1
ATOM 2367 C CA . PRO A 1 293 ? 24.537 16.999 106.723 1.00 54.82 293 PRO A CA 1
ATOM 2368 C C . PRO A 1 293 ? 24.773 18.468 107.102 1.00 59.20 293 PRO A C 1
ATOM 2369 O O . PRO A 1 293 ? 25.541 19.142 106.425 1.00 67.21 293 PRO A O 1
ATOM 2373 N N . PHE A 1 294 ? 24.141 18.936 108.185 1.00 60.66 294 PHE A N 1
ATOM 2374 C CA . PHE A 1 294 ? 24.219 20.359 108.588 1.00 51.26 294 PHE A CA 1
ATOM 2375 C C . PHE A 1 294 ? 25.685 20.711 108.830 1.00 50.35 294 PHE A C 1
ATOM 2376 O O . PHE A 1 294 ? 26.137 21.687 108.229 1.00 57.02 294 PHE A O 1
ATOM 2384 N N . ARG A 1 295 ? 26.396 19.979 109.695 1.00 51.41 295 ARG A N 1
ATOM 2385 C CA . ARG A 1 295 ? 27.862 20.187 109.928 1.00 60.27 295 ARG A CA 1
ATOM 2386 C C . ARG A 1 295 ? 28.584 20.523 108.609 1.00 63.46 295 ARG A C 1
ATOM 2387 O O . ARG A 1 295 ? 29.378 21.473 108.614 1.00 54.68 295 ARG A O 1
ATOM 2395 N N . GLU A 1 296 ? 28.346 19.748 107.539 1.00 71.23 296 GLU A N 1
ATOM 2396 C CA . GLU A 1 296 ? 29.061 19.883 106.232 1.00 81.35 296 GLU A CA 1
ATOM 2397 C C . GLU A 1 296 ? 28.555 21.130 105.500 1.00 74.17 296 GLU A C 1
ATOM 2398 O O . GLU A 1 296 ? 29.407 21.927 105.086 1.00 61.89 296 GLU A O 1
ATOM 2404 N N . ASP A 1 297 ? 27.231 21.261 105.335 1.00 67.90 297 ASP A N 1
ATOM 2405 C CA . ASP A 1 297 ? 26.567 22.441 104.706 1.00 66.27 297 ASP A CA 1
ATOM 2406 C C . ASP A 1 297 ? 27.107 23.717 105.377 1.00 60.60 297 ASP A C 1
ATOM 2407 O O . ASP A 1 297 ? 27.509 24.660 104.665 1.00 62.12 297 ASP A O 1
ATOM 2412 N N . TRP A 1 298 ? 27.237 23.690 106.699 1.00 59.24 298 TRP A N 1
ATOM 2413 C CA . TRP A 1 298 ? 27.683 24.829 107.537 1.00 59.41 298 TRP A CA 1
ATOM 2414 C C . TRP A 1 298 ? 29.135 25.250 107.258 1.00 63.68 298 TRP A C 1
ATOM 2415 O O . TRP A 1 298 ? 29.340 26.442 107.038 1.00 68.48 298 TRP A O 1
ATOM 2426 N N . ASN A 1 299 ? 30.142 24.379 107.378 1.00 64.95 299 ASN A N 1
ATOM 2427 C CA . ASN A 1 299 ? 31.546 24.854 107.212 1.00 70.87 299 ASN A CA 1
ATOM 2428 C C . ASN A 1 299 ? 31.732 25.353 105.762 1.00 70.24 299 ASN A C 1
ATOM 2429 O O . ASN A 1 299 ? 32.502 26.333 105.579 1.00 71.87 299 ASN A O 1
ATOM 2434 N N . LYS A 1 300 ? 31.029 24.737 104.792 1.00 57.90 300 LYS A N 1
ATOM 2435 C CA . LYS A 1 300 ? 30.932 25.159 103.364 1.00 67.56 300 LYS A CA 1
ATOM 2436 C C . LYS A 1 300 ? 30.332 26.570 103.280 1.00 74.53 300 LYS A C 1
ATOM 2437 O O . LYS A 1 300 ? 30.958 27.439 102.650 1.00 76.62 300 LYS A O 1
ATOM 2443 N N . TYR A 1 301 ? 29.175 26.790 103.913 1.00 74.88 301 TYR A N 1
ATOM 2444 C CA . TYR A 1 301 ? 28.508 28.110 104.020 1.00 68.05 301 TYR A CA 1
ATOM 2445 C C . TYR A 1 301 ? 29.497 29.170 104.510 1.00 65.22 301 TYR A C 1
ATOM 2446 O O . TYR A 1 301 ? 29.623 30.179 103.809 1.00 65.65 301 TYR A O 1
ATOM 2455 N N . LEU A 1 302 ? 30.171 28.951 105.644 1.00 57.56 302 LEU A N 1
ATOM 2456 C CA . LEU A 1 302 ? 31.165 29.906 106.209 1.00 69.13 302 LEU A CA 1
ATOM 2457 C C . LEU A 1 302 ? 32.306 30.206 105.222 1.00 79.64 302 LEU A C 1
ATOM 2458 O O . LEU A 1 302 ? 32.950 31.257 105.414 1.00 79.56 302 LEU A O 1
ATOM 2463 N N . ARG A 1 303 ? 32.600 29.316 104.261 1.00 83.24 303 ARG A N 1
ATOM 2464 C CA . ARG A 1 303 ? 33.752 29.465 103.320 1.00 87.77 303 ARG A CA 1
ATOM 2465 C C . ARG A 1 303 ? 33.305 30.195 102.042 1.00 85.91 303 ARG A C 1
ATOM 2466 O O . ARG A 1 303 ? 34.072 31.052 101.568 1.00 84.62 303 ARG A O 1
ATOM 2474 N N . TYR A 1 304 ? 32.130 29.853 101.498 1.00 80.96 304 TYR A N 1
ATOM 2475 C CA . TYR A 1 304 ? 31.570 30.424 100.245 1.00 86.56 304 TYR A CA 1
ATOM 2476 C C . TYR A 1 304 ? 31.163 31.882 100.448 1.00 90.58 304 TYR A C 1
ATOM 2477 O O . TYR A 1 304 ? 31.349 32.695 99.548 1.00 95.07 304 TYR A O 1
ATOM 2494 N N . ASN A 1 306 ? 32.206 35.006 103.213 1.00 94.65 306 ASN A N 1
ATOM 2495 C CA . ASN A 1 306 ? 33.437 35.233 103.950 1.00 98.35 306 ASN A CA 1
ATOM 2496 C C . ASN A 1 306 ? 33.084 35.599 105.397 1.00 104.47 306 ASN A C 1
ATOM 2497 O O . ASN A 1 306 ? 33.501 36.680 105.872 1.00 103.91 306 ASN A O 1
ATOM 2502 N N . LEU A 1 307 ? 32.369 34.692 106.074 1.00 107.77 307 LEU A N 1
ATOM 2503 C CA . LEU A 1 307 ? 31.756 34.907 107.415 1.00 97.85 307 LEU A CA 1
ATOM 2504 C C . LEU A 1 307 ? 32.464 34.030 108.451 1.00 88.27 307 LEU A C 1
ATOM 2505 O O . LEU A 1 307 ? 32.890 32.912 108.087 1.00 88.58 307 LEU A O 1
ATOM 2510 N N . LYS A 1 308 ? 32.611 34.544 109.676 1.00 87.14 308 LYS A N 1
ATOM 2511 C CA . LYS A 1 308 ? 33.121 33.801 110.859 1.00 98.93 308 LYS A CA 1
ATOM 2512 C C . LYS A 1 308 ? 31.927 33.437 111.746 1.00 101.86 308 LYS A C 1
ATOM 2513 O O . LYS A 1 308 ? 31.036 34.303 111.903 1.00 90.56 308 LYS A O 1
ATOM 2519 N N . GLU A 1 309 ? 31.930 32.226 112.323 1.00 99.80 309 GLU A N 1
ATOM 2520 C CA . GLU A 1 309 ? 30.879 31.742 113.258 1.00 86.05 309 GLU A CA 1
ATOM 2521 C C . GLU A 1 309 ? 30.840 32.633 114.506 1.00 85.48 309 GLU A C 1
ATOM 2522 O O . GLU A 1 309 ? 29.741 32.809 115.063 1.00 79.87 309 GLU A O 1
ATOM 2528 N N . GLU A 1 310 ? 32.000 33.140 114.940 1.00 103.46 310 GLU A N 1
ATOM 2529 C CA . GLU A 1 310 ? 32.146 34.033 116.124 1.00 115.36 310 GLU A CA 1
ATOM 2530 C C . GLU A 1 310 ? 31.187 35.225 115.982 1.00 117.18 310 GLU A C 1
ATOM 2531 O O . GLU A 1 310 ? 30.223 35.314 116.785 1.00 117.72 310 GLU A O 1
ATOM 2537 N N . THR A 1 311 ? 31.419 36.074 114.974 1.00 112.68 311 THR A N 1
ATOM 2538 C CA . THR A 1 311 ? 30.723 37.375 114.760 1.00 111.15 311 THR A CA 1
ATOM 2539 C C . THR A 1 311 ? 29.239 37.147 114.414 1.00 106.01 311 THR A C 1
ATOM 2540 O O . THR A 1 311 ? 28.438 38.060 114.703 1.00 106.46 311 THR A O 1
ATOM 2544 N N . LEU A 1 312 ? 28.881 35.985 113.842 1.00 105.76 312 LEU A N 1
ATOM 2545 C CA . LEU A 1 312 ? 27.483 35.609 113.469 1.00 105.10 312 LEU A CA 1
ATOM 2546 C C . LEU A 1 312 ? 26.645 35.375 114.733 1.00 114.22 312 LEU A C 1
ATOM 2547 O O . LEU A 1 312 ? 25.422 35.658 114.708 1.00 100.65 312 LEU A O 1
ATOM 2552 N N . ARG A 1 313 ? 27.272 34.825 115.778 1.00 128.46 313 ARG A N 1
ATOM 2553 C CA . ARG A 1 313 ? 26.630 34.547 117.092 1.00 127.52 313 ARG A CA 1
ATOM 2554 C C . ARG A 1 313 ? 26.233 35.891 117.727 1.00 132.68 313 ARG A C 1
ATOM 2555 O O . ARG A 1 313 ? 25.267 35.896 118.524 1.00 122.19 313 ARG A O 1
ATOM 2563 N N . GLY A 1 314 ? 26.934 36.972 117.341 1.00 137.04 314 GLY A N 1
ATOM 2564 C CA . GLY A 1 314 ? 26.755 38.369 117.791 1.00 134.37 314 GLY A CA 1
ATOM 2565 C C . GLY A 1 314 ? 25.333 38.897 117.635 1.00 143.54 314 GLY A C 1
ATOM 2566 O O . GLY A 1 314 ? 24.787 39.364 118.654 1.00 146.92 314 GLY A O 1
ATOM 2567 N N . LYS A 1 315 ? 24.750 38.856 116.427 1.00 132.53 315 LYS A N 1
ATOM 2568 C CA . LYS A 1 315 ? 23.462 39.546 116.111 1.00 129.21 315 LYS A CA 1
ATOM 2569 C C . LYS A 1 315 ? 22.263 38.771 116.689 1.00 130.73 315 LYS A C 1
ATOM 2570 O O . LYS A 1 315 ? 22.171 37.550 116.441 1.00 118.79 315 LYS A O 1
ATOM 2576 N N . ASN A 1 316 ? 21.415 39.488 117.453 1.00 132.89 316 ASN A N 1
ATOM 2577 C CA . ASN A 1 316 ? 20.032 39.160 117.925 1.00 127.03 316 ASN A CA 1
ATOM 2578 C C . ASN A 1 316 ? 19.890 37.697 118.385 1.00 128.54 316 ASN A C 1
ATOM 2579 O O . ASN A 1 316 ? 18.789 37.122 118.193 1.00 119.47 316 ASN A O 1
ATOM 2584 N N . GLY A 1 317 ? 20.922 37.146 119.037 1.00 125.13 317 GLY A N 1
ATOM 2585 C CA . GLY A 1 317 ? 20.938 35.766 119.563 1.00 117.73 317 GLY A CA 1
ATOM 2586 C C . GLY A 1 317 ? 20.831 34.738 118.451 1.00 113.47 317 GLY A C 1
ATOM 2587 O O . GLY A 1 317 ? 19.878 33.936 118.489 1.00 107.22 317 GLY A O 1
ATOM 2588 N N . GLY A 1 318 ? 21.751 34.798 117.478 1.00 108.85 318 GLY A N 1
ATOM 2589 C CA . GLY A 1 318 ? 21.949 33.783 116.419 1.00 100.39 318 GLY A CA 1
ATOM 2590 C C . GLY A 1 318 ? 21.085 34.023 115.190 1.00 78.66 318 GLY A C 1
ATOM 2591 O O . GLY A 1 318 ? 20.024 33.357 115.073 1.00 75.84 318 GLY A O 1
ATOM 2592 N N . ARG A 1 319 ? 21.528 34.925 114.308 1.00 72.30 319 ARG A N 1
ATOM 2593 C CA . ARG A 1 319 ? 20.809 35.354 113.070 1.00 75.85 319 ARG A CA 1
ATOM 2594 C C . ARG A 1 319 ? 21.795 35.492 111.898 1.00 71.20 319 ARG A C 1
ATOM 2595 O O . ARG A 1 319 ? 22.901 36.054 112.082 1.00 72.52 319 ARG A O 1
ATOM 2603 N N . LEU A 1 320 ? 21.395 35.004 110.724 1.00 67.99 320 LEU A N 1
ATOM 2604 C CA . LEU A 1 320 ? 22.161 35.164 109.466 1.00 63.52 320 LEU A CA 1
ATOM 2605 C C . LEU A 1 320 ? 21.945 36.584 108.937 1.00 64.73 320 LEU A C 1
ATOM 2606 O O . LEU A 1 320 ? 20.820 37.075 108.923 1.00 63.76 320 LEU A O 1
ATOM 2611 N N . PRO A 1 321 ? 23.013 37.298 108.518 1.00 68.25 321 PRO A N 1
ATOM 2612 C CA . PRO A 1 321 ? 22.911 38.702 108.105 1.00 67.38 321 PRO A CA 1
ATOM 2613 C C . PRO A 1 321 ? 22.452 38.885 106.647 1.00 64.10 321 PRO A C 1
ATOM 2614 O O . PRO A 1 321 ? 22.991 39.706 105.950 1.00 71.55 321 PRO A O 1
ATOM 2618 N N . HIS A 1 322 ? 21.444 38.135 106.224 1.00 54.37 322 HIS A N 1
ATOM 2619 C CA . HIS A 1 322 ? 20.962 38.151 104.833 1.00 56.87 322 HIS A CA 1
ATOM 2620 C C . HIS A 1 322 ? 19.600 37.484 104.811 1.00 62.77 322 HIS A C 1
ATOM 2621 O O . HIS A 1 322 ? 19.326 36.701 105.723 1.00 71.66 322 HIS A O 1
ATOM 2628 N N . CYS A 1 323 ? 18.801 37.814 103.799 1.00 60.14 323 CYS A N 1
ATOM 2629 C CA . CYS A 1 323 ? 17.460 37.256 103.549 1.00 60.73 323 CYS A CA 1
ATOM 2630 C C . CYS A 1 323 ? 17.648 35.751 103.269 1.00 70.10 323 CYS A C 1
ATOM 2631 O O . CYS A 1 323 ? 18.806 35.308 103.037 1.00 66.11 323 CYS A O 1
ATOM 2634 N N . LYS A 1 324 ? 16.582 34.959 103.377 1.00 72.85 324 LYS A N 1
ATOM 2635 C CA . LYS A 1 324 ? 16.605 33.498 103.109 1.00 75.89 324 LYS A CA 1
ATOM 2636 C C . LYS A 1 324 ? 16.105 33.227 101.687 1.00 82.78 324 LYS A C 1
ATOM 2637 O O . LYS A 1 324 ? 16.492 32.182 101.133 1.00 89.32 324 LYS A O 1
ATOM 2643 N N . ASN A 1 325 ? 15.237 34.109 101.170 1.00 86.52 325 ASN A N 1
ATOM 2644 C CA . ASN A 1 325 ? 14.705 34.149 99.779 1.00 85.01 325 ASN A CA 1
ATOM 2645 C C . ASN A 1 325 ? 15.118 35.466 99.121 1.00 88.63 325 ASN A C 1
ATOM 2646 O O . ASN A 1 325 ? 15.490 36.409 99.857 1.00 92.23 325 ASN A O 1
ATOM 2651 N N . LEU A 1 326 ? 15.005 35.546 97.794 1.00 85.07 326 LEU A N 1
ATOM 2652 C CA . LEU A 1 326 ? 14.997 36.844 97.073 1.00 85.60 326 LEU A CA 1
ATOM 2653 C C . LEU A 1 326 ? 13.546 37.318 96.920 1.00 84.60 326 LEU A C 1
ATOM 2654 O O . LEU A 1 326 ? 13.357 38.528 96.762 1.00 83.76 326 LEU A O 1
ATOM 2659 N N . GLY A 1 327 ? 12.564 36.414 97.024 1.00 84.22 327 GLY A N 1
ATOM 2660 C CA . GLY A 1 327 ? 11.124 36.742 96.963 1.00 94.81 327 GLY A CA 1
ATOM 2661 C C . GLY A 1 327 ? 10.565 37.310 98.265 1.00 97.27 327 GLY A C 1
ATOM 2662 O O . GLY A 1 327 ? 9.396 37.011 98.573 1.00 101.27 327 GLY A O 1
ATOM 2663 N N . GLN A 1 328 ? 11.340 38.123 98.993 1.00 89.60 328 GLN A N 1
ATOM 2664 C CA . GLN A 1 328 ? 10.888 38.841 100.216 1.00 88.45 328 GLN A CA 1
ATOM 2665 C C . GLN A 1 328 ? 11.584 40.211 100.260 1.00 92.89 328 GLN A C 1
ATOM 2666 O O . GLN A 1 328 ? 12.714 40.309 99.772 1.00 93.62 328 GLN A O 1
ATOM 2672 N N . GLU A 1 329 ? 10.918 41.242 100.787 1.00 89.96 329 GLU A N 1
ATOM 2673 C CA . GLU A 1 329 ? 11.525 42.579 101.041 1.00 91.56 329 GLU A CA 1
ATOM 2674 C C . GLU A 1 329 ? 12.728 42.345 101.965 1.00 85.10 329 GLU A C 1
ATOM 2675 O O . GLU A 1 329 ? 12.538 41.682 102.992 1.00 82.76 329 GLU A O 1
ATOM 2681 N N . CYS A 1 330 ? 13.899 42.879 101.635 1.00 82.89 330 CYS A N 1
ATOM 2682 C CA . CYS A 1 330 ? 15.089 42.677 102.461 1.00 83.12 330 CYS A CA 1
ATOM 2683 C C . CYS A 1 330 ? 15.176 43.608 103.672 1.00 84.28 330 CYS A C 1
ATOM 2684 O O . CYS A 1 330 ? 14.774 44.770 103.610 1.00 82.31 330 CYS A O 1
ATOM 2687 N N . GLU A 1 331 ? 15.707 43.078 104.771 1.00 82.23 331 GLU A N 1
ATOM 2688 C CA . GLU A 1 331 ? 15.888 43.845 106.026 1.00 77.44 331 GLU A CA 1
ATOM 2689 C C . GLU A 1 331 ? 17.393 44.000 106.276 1.00 72.68 331 GLU A C 1
ATOM 2690 O O . GLU A 1 331 ? 17.763 44.466 107.375 1.00 75.34 331 GLU A O 1
ATOM 2696 N N . PHE A 1 332 ? 18.241 43.695 105.284 1.00 66.45 332 PHE A N 1
ATOM 2697 C CA . PHE A 1 332 ? 19.722 43.779 105.445 1.00 73.17 332 PHE A CA 1
ATOM 2698 C C . PHE A 1 332 ? 20.281 44.785 104.440 1.00 80.34 332 PHE A C 1
ATOM 2699 O O . PHE A 1 332 ? 21.518 44.861 104.286 1.00 82.28 332 PHE A O 1
ATOM 2707 N N . ASN A 1 333 ? 19.386 45.574 103.840 1.00 80.63 333 ASN A N 1
ATOM 2708 C CA . ASN A 1 333 ? 19.668 46.423 102.656 1.00 71.42 333 ASN A CA 1
ATOM 2709 C C . ASN A 1 333 ? 19.467 47.878 103.041 1.00 68.69 333 ASN A C 1
ATOM 2710 O O . ASN A 1 333 ? 18.419 48.446 102.771 1.00 68.93 333 ASN A O 1
ATOM 2715 N N . PRO A 1 334 ? 20.456 48.527 103.690 1.00 73.08 334 PRO A N 1
ATOM 2716 C CA . PRO A 1 334 ? 20.240 49.855 104.257 1.00 70.26 334 PRO A CA 1
ATOM 2717 C C . PRO A 1 334 ? 19.970 50.884 103.147 1.00 72.46 334 PRO A C 1
ATOM 2718 O O . PRO A 1 334 ? 20.255 50.607 101.993 1.00 70.90 334 PRO A O 1
ATOM 2722 N N . HIS A 1 335 ? 19.389 52.026 103.521 1.00 69.41 335 HIS A N 1
ATOM 2723 C CA . HIS A 1 335 ? 18.960 53.105 102.594 1.00 67.22 335 HIS A CA 1
ATOM 2724 C C . HIS A 1 335 ? 20.181 53.866 102.087 1.00 61.59 335 HIS A C 1
ATOM 2725 O O . HIS A 1 335 ? 21.090 54.070 102.890 1.00 63.89 335 HIS A O 1
ATOM 2732 N N . THR A 1 336 ? 20.159 54.261 100.809 1.00 60.90 336 THR A N 1
ATOM 2733 C CA . THR A 1 336 ? 21.123 55.203 100.178 1.00 60.59 336 THR A CA 1
ATOM 2734 C C . THR A 1 336 ? 21.119 56.521 100.958 1.00 61.98 336 THR A C 1
ATOM 2735 O O . THR A 1 336 ? 20.116 56.817 101.646 1.00 61.85 336 THR A O 1
ATOM 2739 N N . ALA A 1 337 ? 22.193 57.291 100.842 1.00 57.06 337 ALA A N 1
ATOM 2740 C CA . ALA A 1 337 ? 22.322 58.615 101.477 1.00 65.28 337 ALA A CA 1
ATOM 2741 C C . ALA A 1 337 ? 21.162 59.510 101.016 1.00 64.26 337 ALA A C 1
ATOM 2742 O O . ALA A 1 337 ? 20.765 60.366 101.822 1.00 71.73 337 ALA A O 1
ATOM 2744 N N . LEU A 1 338 ? 20.670 59.333 99.772 1.00 64.74 338 LEU A N 1
ATOM 2745 C CA . LEU A 1 338 ? 19.564 60.128 99.157 1.00 58.46 338 LEU A CA 1
ATOM 2746 C C . LEU A 1 338 ? 18.251 59.720 99.848 1.00 63.54 338 LEU A C 1
ATOM 2747 O O . LEU A 1 338 ? 17.543 60.665 100.274 1.00 52.59 338 LEU A O 1
ATOM 2752 N N . CYS A 1 339 ? 17.973 58.398 99.999 1.00 57.01 339 CYS A N 1
ATOM 2753 C CA . CYS A 1 339 ? 16.837 57.835 100.792 1.00 52.68 339 CYS A CA 1
ATOM 2754 C C . CYS A 1 339 ? 16.826 58.489 102.182 1.00 56.73 339 CYS A C 1
ATOM 2755 O O . CYS A 1 339 ? 15.727 58.781 102.686 1.00 60.78 339 CYS A O 1
ATOM 2758 N N . LYS A 1 340 ? 17.997 58.754 102.767 1.00 64.45 340 LYS A N 1
ATOM 2759 C CA . LYS A 1 340 ? 18.115 59.146 104.200 1.00 66.37 340 LYS A CA 1
ATOM 2760 C C . LYS A 1 340 ? 17.875 60.644 104.314 1.00 57.51 340 LYS A C 1
ATOM 2761 O O . LYS A 1 340 ? 17.192 61.041 105.252 1.00 60.54 340 LYS A O 1
ATOM 2767 N N . GLN A 1 341 ? 18.394 61.436 103.384 1.00 57.27 341 GLN A N 1
ATOM 2768 C CA . GLN A 1 341 ? 18.100 62.897 103.324 1.00 59.50 341 GLN A CA 1
ATOM 2769 C C . GLN A 1 341 ? 16.593 63.144 103.127 1.00 56.60 341 GLN A C 1
ATOM 2770 O O . GLN A 1 341 ? 16.025 64.006 103.824 1.00 53.60 341 GLN A O 1
ATOM 2776 N N . TYR A 1 342 ? 15.935 62.418 102.227 1.00 53.91 342 TYR A N 1
ATOM 2777 C CA . TYR A 1 342 ? 14.470 62.567 102.039 1.00 56.98 342 TYR A CA 1
ATOM 2778 C C . TYR A 1 342 ? 13.809 62.336 103.409 1.00 61.46 342 TYR A C 1
ATOM 2779 O O . TYR A 1 342 ? 13.022 63.221 103.876 1.00 46.98 342 TYR A O 1
ATOM 2788 N N . GLN A 1 343 ? 14.204 61.230 104.068 1.00 59.21 343 GLN A N 1
ATOM 2789 C CA . GLN A 1 343 ? 13.648 60.762 105.366 1.00 61.46 343 GLN A CA 1
ATOM 2790 C C . GLN A 1 343 ? 13.794 61.888 106.398 1.00 52.63 343 GLN A C 1
ATOM 2791 O O . GLN A 1 343 ? 12.845 62.137 107.128 1.00 58.91 343 GLN A O 1
ATOM 2797 N N . GLN A 1 344 ? 14.933 62.559 106.420 1.00 53.41 344 GLN A N 1
ATOM 2798 C CA . GLN A 1 344 ? 15.216 63.723 107.303 1.00 68.07 344 GLN A CA 1
ATOM 2799 C C . GLN A 1 344 ? 14.210 64.851 106.990 1.00 65.56 344 GLN A C 1
ATOM 2800 O O . GLN A 1 344 ? 13.590 65.369 107.930 1.00 61.69 344 GLN A O 1
ATOM 2806 N N . GLN A 1 345 ? 14.030 65.197 105.713 1.00 61.59 345 GLN A N 1
ATOM 2807 C CA . GLN A 1 345 ? 13.062 66.230 105.240 1.00 56.25 345 GLN A CA 1
ATOM 2808 C C . GLN A 1 345 ? 11.626 65.900 105.698 1.00 54.58 345 GLN A C 1
ATOM 2809 O O . GLN A 1 345 ? 10.963 66.807 106.207 1.00 54.63 345 GLN A O 1
ATOM 2815 N N . LEU A 1 346 ? 11.165 64.661 105.521 1.00 47.01 346 LEU A N 1
ATOM 2816 C CA . LEU A 1 346 ? 9.810 64.198 105.920 1.00 57.85 346 LEU A CA 1
ATOM 2817 C C . LEU A 1 346 ? 9.604 64.187 107.434 1.00 62.61 346 LEU A C 1
ATOM 2818 O O . LEU A 1 346 ? 8.428 64.349 107.839 1.00 56.69 346 LEU A O 1
ATOM 2823 N N . SER A 1 347 ? 10.651 63.923 108.230 1.00 63.79 347 SER A N 1
ATOM 2824 C CA . SER A 1 347 ? 10.555 63.781 109.713 1.00 62.76 347 SER A CA 1
ATOM 2825 C C . SER A 1 347 ? 10.113 65.120 110.324 1.00 57.32 347 SER A C 1
ATOM 2826 O O . SER A 1 347 ? 9.261 65.110 111.220 1.00 64.13 347 SER A O 1
ATOM 2829 N N . SER A 1 348 ? 10.636 66.243 109.827 1.00 54.74 348 SER A N 1
ATOM 2830 C CA . SER A 1 348 ? 10.175 67.605 110.202 1.00 56.31 348 SER A CA 1
ATOM 2831 C C . SER A 1 348 ? 8.906 68.020 109.422 1.00 50.27 348 SER A C 1
ATOM 2832 O O . SER A 1 348 ? 8.412 69.129 109.693 1.00 55.35 348 SER A O 1
ATOM 2835 N N . ARG A 1 349 ? 8.408 67.216 108.470 1.00 44.21 349 ARG A N 1
ATOM 2836 C CA . ARG A 1 349 ? 7.133 67.506 107.740 1.00 45.14 349 ARG A CA 1
ATOM 2837 C C . ARG A 1 349 ? 6.220 66.281 107.731 1.00 44.48 349 ARG A C 1
ATOM 2838 O O . ARG A 1 349 ? 5.854 65.778 106.692 1.00 46.14 349 ARG A O 1
ATOM 2846 N N . PRO A 1 350 ? 5.731 65.788 108.879 1.00 41.93 350 PRO A N 1
ATOM 2847 C CA . PRO A 1 350 ? 4.860 64.610 108.869 1.00 42.41 350 PRO A CA 1
ATOM 2848 C C . PRO A 1 350 ? 3.549 64.886 108.114 1.00 40.73 350 PRO A C 1
ATOM 2849 O O . PRO A 1 350 ? 2.931 63.962 107.591 1.00 38.04 350 PRO A O 1
ATOM 2853 N N . ASP A 1 351 ? 3.165 66.165 107.985 1.00 41.04 351 ASP A N 1
ATOM 2854 C CA . ASP A 1 351 ? 1.943 66.568 107.232 1.00 42.12 351 ASP A CA 1
ATOM 2855 C C . ASP A 1 351 ? 2.047 66.146 105.766 1.00 43.46 351 ASP A C 1
ATOM 2856 O O . ASP A 1 351 ? 1.003 65.945 105.184 1.00 41.96 351 ASP A O 1
ATOM 2861 N N . LEU A 1 352 ? 3.263 66.060 105.188 1.00 44.79 352 LEU A N 1
ATOM 2862 C CA . LEU A 1 352 ? 3.473 65.831 103.722 1.00 41.05 352 LEU A CA 1
ATOM 2863 C C . LEU A 1 352 ? 3.401 64.330 103.408 1.00 36.54 352 LEU A C 1
ATOM 2864 O O . LEU A 1 352 ? 3.064 63.982 102.266 1.00 43.38 352 LEU A O 1
ATOM 2869 N N . VAL A 1 353 ? 3.692 63.469 104.376 1.00 36.51 353 VAL A N 1
ATOM 2870 C CA . VAL A 1 353 ? 3.841 62.003 104.162 1.00 39.13 353 VAL A CA 1
ATOM 2871 C C . VAL A 1 353 ? 2.661 61.449 103.369 1.00 41.86 353 VAL A C 1
ATOM 2872 O O . VAL A 1 353 ? 2.893 60.723 102.402 1.00 47.87 353 VAL A O 1
ATOM 2876 N N . GLN A 1 354 ? 1.449 61.733 103.825 1.00 47.85 354 GLN A N 1
ATOM 2877 C CA . GLN A 1 354 ? 0.144 61.382 103.208 1.00 48.68 354 GLN A CA 1
ATOM 2878 C C . GLN A 1 354 ? 0.143 61.623 101.695 1.00 48.27 354 GLN A C 1
ATOM 2879 O O . GLN A 1 354 ? -0.516 60.891 101.034 1.00 42.91 354 GLN A O 1
ATOM 2885 N N . HIS A 1 355 ? 0.810 62.653 101.182 1.00 51.10 355 HIS A N 1
ATOM 2886 C CA . HIS A 1 355 ? 0.678 63.100 99.772 1.00 48.44 355 HIS A CA 1
ATOM 2887 C C . HIS A 1 355 ? 1.894 62.712 98.928 1.00 47.78 355 HIS A C 1
ATOM 2888 O O . HIS A 1 355 ? 1.876 63.076 97.796 1.00 45.30 355 HIS A O 1
ATOM 2895 N N . ASP A 1 356 ? 2.889 62.020 99.480 1.00 42.08 356 ASP A N 1
ATOM 2896 C CA . ASP A 1 356 ? 4.125 61.551 98.795 1.00 51.40 356 ASP A CA 1
ATOM 2897 C C . ASP A 1 356 ? 3.814 60.909 97.435 1.00 52.21 356 ASP A C 1
ATOM 2898 O O . ASP A 1 356 ? 4.320 61.420 96.398 1.00 49.91 356 ASP A O 1
ATOM 2903 N N . GLU A 1 357 ? 3.057 59.813 97.431 1.00 50.93 357 GLU A N 1
ATOM 2904 C CA . GLU A 1 357 ? 2.748 58.993 96.221 1.00 54.67 357 GLU A CA 1
ATOM 2905 C C . GLU A 1 357 ? 2.035 59.851 95.153 1.00 49.34 357 GLU A C 1
ATOM 2906 O O . GLU A 1 357 ? 2.425 59.824 93.981 1.00 48.11 357 GLU A O 1
ATOM 2912 N N . LEU A 1 358 ? 1.038 60.630 95.542 1.00 46.05 358 LEU A N 1
ATOM 2913 C CA . LEU A 1 358 ? 0.248 61.481 94.614 1.00 46.26 358 LEU A CA 1
ATOM 2914 C C . LEU A 1 358 ? 1.175 62.530 93.999 1.00 46.03 358 LEU A C 1
ATOM 2915 O O . LEU A 1 358 ? 0.984 62.853 92.819 1.00 43.23 358 LEU A O 1
ATOM 2920 N N . TYR A 1 359 ? 2.078 63.107 94.804 1.00 42.08 359 TYR A N 1
ATOM 2921 C CA . TYR A 1 359 ? 2.996 64.166 94.340 1.00 41.85 359 TYR A CA 1
ATOM 2922 C C . TYR A 1 359 ? 3.959 63.535 93.330 1.00 42.47 359 TYR A C 1
ATOM 2923 O O . TYR A 1 359 ? 4.299 64.200 92.363 1.00 41.17 359 TYR A O 1
ATOM 2932 N N . ARG A 1 360 ? 4.416 62.305 93.545 1.00 43.29 360 ARG A N 1
ATOM 2933 C CA . ARG A 1 360 ? 5.382 61.686 92.593 1.00 43.62 360 ARG A CA 1
ATOM 2934 C C . ARG A 1 360 ? 4.676 61.394 91.270 1.00 40.24 360 ARG A C 1
ATOM 2935 O O . ARG A 1 360 ? 5.290 61.592 90.222 1.00 45.58 360 ARG A O 1
ATOM 2943 N N . LYS A 1 361 ? 3.450 60.909 91.314 1.00 46.70 361 LYS A N 1
ATOM 2944 C CA . LYS A 1 361 ? 2.631 60.737 90.090 1.00 46.98 361 LYS A CA 1
ATOM 2945 C C . LYS A 1 361 ? 2.554 62.092 89.373 1.00 51.06 361 LYS A C 1
ATOM 2946 O O . LYS A 1 361 ? 2.911 62.167 88.192 1.00 49.04 361 LYS A O 1
ATOM 2952 N N . TRP A 1 362 ? 2.192 63.169 90.061 1.00 40.87 362 TRP A N 1
ATOM 2953 C CA . TRP A 1 362 ? 2.138 64.496 89.407 1.00 39.04 362 TRP A CA 1
ATOM 2954 C C . TRP A 1 362 ? 3.514 64.859 88.833 1.00 42.39 362 TRP A C 1
ATOM 2955 O O . TRP A 1 362 ? 3.570 65.522 87.782 1.00 43.22 362 TRP A O 1
ATOM 2966 N N . ARG A 1 363 ? 4.592 64.548 89.543 1.00 42.16 363 ARG A N 1
ATOM 2967 C CA . ARG A 1 363 ? 5.945 65.061 89.194 1.00 41.62 363 ARG A CA 1
ATOM 2968 C C . ARG A 1 363 ? 6.414 64.364 87.906 1.00 41.54 363 ARG A C 1
ATOM 2969 O O . ARG A 1 363 ? 7.013 65.020 87.062 1.00 46.75 363 ARG A O 1
ATOM 2977 N N . ARG A 1 364 ? 6.130 63.085 87.754 1.00 42.07 364 ARG A N 1
ATOM 2978 C CA . ARG A 1 364 ? 6.485 62.305 86.543 1.00 48.76 364 ARG A CA 1
ATOM 2979 C C . ARG A 1 364 ? 5.858 62.910 85.288 1.00 47.02 364 ARG A C 1
ATOM 2980 O O . ARG A 1 364 ? 6.507 62.823 84.260 1.00 47.28 364 ARG A O 1
ATOM 2988 N N . GLU A 1 365 ? 4.695 63.560 85.367 1.00 47.09 365 GLU A N 1
ATOM 2989 C CA . GLU A 1 365 ? 3.959 64.017 84.156 1.00 43.62 365 GLU A CA 1
ATOM 2990 C C . GLU A 1 365 ? 3.978 65.534 84.021 1.00 39.47 365 GLU A C 1
ATOM 2991 O O . GLU A 1 365 ? 4.017 65.980 82.880 1.00 41.20 365 GLU A O 1
ATOM 2997 N N . TYR A 1 366 ? 3.872 66.294 85.113 1.00 35.41 366 TYR A N 1
ATOM 2998 C CA . TYR A 1 366 ? 3.321 67.666 85.066 1.00 38.47 366 TYR A CA 1
ATOM 2999 C C . TYR A 1 366 ? 4.212 68.641 85.802 1.00 39.26 366 TYR A C 1
ATOM 3000 O O . TYR A 1 366 ? 3.830 69.780 85.899 1.00 49.99 366 TYR A O 1
ATOM 3009 N N . TRP A 1 367 ? 5.367 68.213 86.278 1.00 42.48 367 TRP A N 1
ATOM 3010 C CA . TRP A 1 367 ? 6.327 69.116 86.953 1.00 43.25 367 TRP A CA 1
ATOM 3011 C C . TRP A 1 367 ? 7.076 69.919 85.873 1.00 46.62 367 TRP A C 1
ATOM 3012 O O . TRP A 1 367 ? 7.319 71.117 86.056 1.00 46.72 367 TRP A O 1
ATOM 3023 N N . ARG A 1 368 ? 7.476 69.258 84.798 1.00 45.51 368 ARG A N 1
ATOM 3024 C CA . ARG A 1 368 ? 8.306 69.874 83.734 1.00 50.56 368 ARG A CA 1
ATOM 3025 C C . ARG A 1 368 ? 7.544 69.737 82.413 1.00 44.82 368 ARG A C 1
ATOM 3026 O O . ARG A 1 368 ? 7.101 68.619 82.076 1.00 33.54 368 ARG A O 1
ATOM 3034 N N . GLU A 1 369 ? 7.352 70.853 81.726 1.00 38.97 369 GLU A N 1
ATOM 3035 C CA . GLU A 1 369 ? 6.793 70.880 80.353 1.00 48.06 369 GLU A CA 1
ATOM 3036 C C . GLU A 1 369 ? 7.695 70.084 79.418 1.00 46.49 369 GLU A C 1
ATOM 3037 O O . GLU A 1 369 ? 8.902 70.011 79.612 1.00 46.04 369 GLU A O 1
ATOM 3043 N N . PRO A 1 370 ? 7.138 69.467 78.357 1.00 44.78 370 PRO A N 1
ATOM 3044 C CA . PRO A 1 370 ? 7.962 68.947 77.262 1.00 48.01 370 PRO A CA 1
ATOM 3045 C C . PRO A 1 370 ? 9.005 69.982 76.826 1.00 41.46 370 PRO A C 1
ATOM 3046 O O . PRO A 1 370 ? 8.677 71.156 76.703 1.00 40.18 370 PRO A O 1
ATOM 3050 N N . ARG A 1 371 ? 10.241 69.527 76.657 1.00 50.87 371 ARG A N 1
ATOM 3051 C CA . ARG A 1 371 ? 11.420 70.377 76.362 1.00 56.75 371 ARG A CA 1
ATOM 3052 C C . ARG A 1 371 ? 11.218 71.053 75.003 1.00 47.94 371 ARG A C 1
ATOM 3053 O O . ARG A 1 371 ? 11.019 70.339 74.009 1.00 47.62 371 ARG A O 1
ATOM 3061 N N . LYS A 1 372 ? 11.205 72.384 74.987 1.00 45.86 372 LYS A N 1
ATOM 3062 C CA . LYS A 1 372 ? 11.181 73.211 73.765 1.00 47.94 372 LYS A CA 1
ATOM 3063 C C . LYS A 1 372 ? 12.443 72.917 72.944 1.00 51.42 372 LYS A C 1
ATOM 3064 O O . LYS A 1 372 ? 13.551 73.059 73.436 1.00 45.74 372 LYS A O 1
ATOM 3070 N N . PRO A 1 373 ? 12.361 72.526 71.659 1.00 50.84 373 PRO A N 1
ATOM 3071 C CA . PRO A 1 373 ? 13.578 72.278 70.886 1.00 52.72 373 PRO A CA 1
ATOM 3072 C C . PRO A 1 373 ? 14.420 73.556 70.784 1.00 50.26 373 PRO A C 1
ATOM 3073 O O . PRO A 1 373 ? 13.901 74.681 70.754 1.00 50.75 373 PRO A O 1
ATOM 3077 N N . VAL A 1 374 ? 15.725 73.334 70.805 1.00 47.48 374 VAL A N 1
ATOM 3078 C CA . VAL A 1 374 ? 16.765 74.371 70.616 1.00 50.38 374 VAL A CA 1
ATOM 3079 C C . VAL A 1 374 ? 17.416 74.076 69.275 1.00 41.03 374 VAL A C 1
ATOM 3080 O O . VAL A 1 374 ? 17.662 72.886 68.953 1.00 40.78 374 VAL A O 1
ATOM 3084 N N . PHE A 1 375 ? 17.672 75.146 68.539 1.00 43.31 375 PHE A N 1
ATOM 3085 C CA . PHE A 1 375 ? 18.308 75.114 67.213 1.00 38.98 375 PHE A CA 1
ATOM 3086 C C . PHE A 1 375 ? 19.687 74.489 67.369 1.00 37.42 375 PHE A C 1
ATOM 3087 O O . PHE A 1 375 ? 20.484 74.896 68.209 1.00 46.56 375 PHE A O 1
ATOM 3095 N N . ARG A 1 376 ? 19.996 73.579 66.478 1.00 42.30 376 ARG A N 1
ATOM 3096 C CA . ARG A 1 376 ? 21.281 72.852 66.401 1.00 43.15 376 ARG A CA 1
ATOM 3097 C C . ARG A 1 376 ? 21.895 73.132 65.012 1.00 42.41 376 ARG A C 1
ATOM 3098 O O . ARG A 1 376 ? 21.172 73.090 63.996 1.00 36.55 376 ARG A O 1
ATOM 3106 N N . TYR A 1 377 ? 23.184 73.456 64.950 1.00 42.67 377 TYR A N 1
ATOM 3107 C CA . TYR A 1 377 ? 23.935 73.712 63.696 1.00 38.70 377 TYR A CA 1
ATOM 3108 C C . TYR A 1 377 ? 24.257 72.382 63.039 1.00 39.59 377 TYR A C 1
ATOM 3109 O O . TYR A 1 377 ? 24.274 71.358 63.706 1.00 36.62 377 TYR A O 1
ATOM 3118 N N . PRO A 1 378 ? 24.508 72.325 61.711 1.00 40.61 378 PRO A N 1
ATOM 3119 C CA . PRO A 1 378 ? 25.015 71.104 61.098 1.00 38.70 378 PRO A CA 1
ATOM 3120 C C . PRO A 1 378 ? 26.381 70.753 61.705 1.00 46.44 378 PRO A C 1
ATOM 3121 O O . PRO A 1 378 ? 27.219 71.639 61.916 1.00 39.66 378 PRO A O 1
ATOM 3125 N N . SER A 1 379 ? 26.593 69.462 61.962 1.00 47.13 379 SER A N 1
ATOM 3126 C CA . SER A 1 379 ? 27.846 68.958 62.566 1.00 44.06 379 SER A CA 1
ATOM 3127 C C . SER A 1 379 ? 28.781 68.553 61.429 1.00 41.59 379 SER A C 1
ATOM 3128 O O . SER A 1 379 ? 28.399 67.739 60.562 1.00 36.86 379 SER A O 1
ATOM 3131 N N . VAL A 1 380 ? 30.003 69.052 61.471 1.00 42.77 380 VAL A N 1
ATOM 3132 C CA . VAL A 1 380 ? 31.070 68.631 60.521 1.00 45.60 380 VAL A CA 1
ATOM 3133 C C . VAL A 1 380 ? 31.370 67.137 60.733 1.00 48.69 380 VAL A C 1
ATOM 3134 O O . VAL A 1 380 ? 31.334 66.381 59.747 1.00 47.41 380 VAL A O 1
ATOM 3138 N N . LYS A 1 381 ? 31.544 66.692 61.973 1.00 48.29 381 LYS A N 1
ATOM 3139 C CA . LYS A 1 381 ? 31.962 65.299 62.243 1.00 53.70 381 LYS A CA 1
ATOM 3140 C C . LYS A 1 381 ? 30.846 64.330 61.844 1.00 50.54 381 LYS A C 1
ATOM 3141 O O . LYS A 1 381 ? 31.182 63.258 61.388 1.00 53.42 381 LYS A O 1
ATOM 3147 N N . ARG A 1 382 ? 29.568 64.668 62.036 1.00 51.01 382 ARG A N 1
ATOM 3148 C CA . ARG A 1 382 ? 28.447 63.773 61.629 1.00 49.54 382 ARG A CA 1
ATOM 3149 C C . ARG A 1 382 ? 28.099 64.016 60.145 1.00 46.05 382 ARG A C 1
ATOM 3150 O O . ARG A 1 382 ? 27.168 63.373 59.662 1.00 38.31 382 ARG A O 1
ATOM 3158 N N . HIS A 1 383 ? 28.812 64.894 59.438 1.00 39.55 383 HIS A N 1
ATOM 3159 C CA . HIS A 1 383 ? 28.557 65.178 58.010 1.00 45.00 383 HIS A CA 1
ATOM 3160 C C . HIS A 1 383 ? 27.059 65.447 57.838 1.00 44.25 383 HIS A C 1
ATOM 3161 O O . HIS A 1 383 ? 26.434 64.789 57.032 1.00 37.33 383 HIS A O 1
ATOM 3168 N N . SER A 1 384 ? 26.476 66.288 58.694 1.00 40.44 384 SER A N 1
ATOM 3169 C CA . SER A 1 384 ? 25.038 66.630 58.657 1.00 40.32 384 SER A CA 1
ATOM 3170 C C . SER A 1 384 ? 24.677 67.139 57.254 1.00 37.52 384 SER A C 1
ATOM 3171 O O . SER A 1 384 ? 23.565 66.974 56.853 1.00 35.64 384 SER A O 1
ATOM 3174 N N . ILE A 1 385 ? 25.555 67.889 56.596 1.00 40.05 385 ILE A N 1
ATOM 3175 C CA . ILE A 1 385 ? 25.240 68.454 55.248 1.00 38.25 385 ILE A CA 1
ATOM 3176 C C . ILE A 1 385 ? 26.410 68.156 54.335 1.00 35.72 385 ILE A C 1
ATOM 3177 O O . ILE A 1 385 ? 27.458 67.695 54.801 1.00 40.61 385 ILE A O 1
ATOM 3182 N N . ALA A 1 386 ? 26.172 68.350 53.058 1.00 34.06 386 ALA A N 1
ATOM 3183 C CA . ALA A 1 386 ? 27.070 67.983 51.961 1.00 35.94 386 ALA A CA 1
ATOM 3184 C C . ALA A 1 386 ? 27.228 69.201 51.059 1.00 34.64 386 ALA A C 1
ATOM 3185 O O . ALA A 1 386 ? 26.228 69.861 50.806 1.00 39.07 386 ALA A O 1
ATOM 3187 N N . LYS A 1 387 ? 28.443 69.477 50.569 1.00 41.79 387 LYS A N 1
ATOM 3188 C CA . LYS A 1 387 ? 28.665 70.546 49.574 1.00 39.80 387 LYS A CA 1
ATOM 3189 C C . LYS A 1 387 ? 28.040 70.101 48.243 1.00 45.16 387 LYS A C 1
ATOM 3190 O O . LYS A 1 387 ? 28.260 68.951 47.822 1.00 41.08 387 LYS A O 1
ATOM 3196 N N . ILE A 1 388 ? 27.220 70.956 47.635 1.00 43.86 388 ILE A N 1
ATOM 3197 C CA . ILE A 1 388 ? 26.476 70.627 46.383 1.00 41.56 388 ILE A CA 1
ATOM 3198 C C . ILE A 1 388 ? 27.255 71.161 45.179 1.00 42.15 388 ILE A C 1
ATOM 3199 O O . ILE A 1 388 ? 27.643 72.354 45.153 1.00 37.24 388 ILE A O 1
ATOM 3204 N N . PHE A 1 389 ? 27.512 70.250 44.260 1.00 40.45 389 PHE A N 1
ATOM 3205 C CA . PHE A 1 389 ? 28.032 70.511 42.908 1.00 43.25 389 PHE A CA 1
ATOM 3206 C C . PHE A 1 389 ? 26.872 70.290 41.912 1.00 40.99 389 PHE A C 1
ATOM 3207 O O . PHE A 1 389 ? 26.463 69.133 41.677 1.00 43.09 389 PHE A O 1
ATOM 3215 N N . GLY A 1 390 ? 26.328 71.369 41.372 1.00 40.68 390 GLY A N 1
ATOM 3216 C CA . GLY A 1 390 ? 25.210 71.357 40.411 1.00 46.52 390 GLY A CA 1
ATOM 3217 C C . GLY A 1 390 ? 25.702 71.370 38.978 1.00 50.27 390 GLY A C 1
ATOM 3218 O O . GLY A 1 390 ? 26.895 71.094 38.783 1.00 51.86 390 GLY A O 1
ATOM 3219 N N . GLU A 1 391 ? 24.828 71.770 38.048 1.00 60.33 391 GLU A N 1
ATOM 3220 C CA . GLU A 1 391 ? 24.890 71.541 36.573 1.00 70.61 391 GLU A CA 1
ATOM 3221 C C . GLU A 1 391 ? 26.304 71.771 35.985 1.00 64.94 391 GLU A C 1
ATOM 3222 O O . GLU A 1 391 ? 26.850 70.836 35.365 1.00 66.71 391 GLU A O 1
ATOM 3228 N N . ASN A 1 392 ? 26.919 72.940 36.085 1.00 60.71 392 ASN A N 1
ATOM 3229 C CA . ASN A 1 392 ? 28.222 73.083 35.366 1.00 63.23 392 ASN A CA 1
ATOM 3230 C C . ASN A 1 392 ? 29.409 72.956 36.319 1.00 65.16 392 ASN A C 1
ATOM 3231 O O . ASN A 1 392 ? 30.465 73.587 36.031 1.00 56.21 392 ASN A O 1
ATOM 3236 N N . TYR A 1 393 ? 29.260 72.196 37.414 1.00 57.09 393 TYR A N 1
ATOM 3237 C CA . TYR A 1 393 ? 30.306 72.106 38.465 1.00 49.07 393 TYR A CA 1
ATOM 3238 C C . TYR A 1 393 ? 30.688 70.644 38.658 1.00 41.83 393 TYR A C 1
ATOM 3239 O O . TYR A 1 393 ? 31.509 70.341 39.531 1.00 49.89 393 TYR A O 1
ATOM 3248 N N . PHE A 1 394 ? 30.191 69.750 37.818 1.00 42.16 394 PHE A N 1
ATOM 3249 C CA . PHE A 1 394 ? 30.669 68.343 37.827 1.00 46.48 394 PHE A CA 1
ATOM 3250 C C . PHE A 1 394 ? 30.449 67.675 36.472 1.00 47.27 394 PHE A C 1
ATOM 3251 O O . PHE A 1 394 ? 29.625 68.152 35.681 1.00 49.14 394 PHE A O 1
ATOM 3259 N N . GLN A 1 395 ? 31.110 66.533 36.316 1.00 47.72 395 GLN A N 1
ATOM 3260 C CA . GLN A 1 395 ? 31.029 65.577 35.186 1.00 55.72 395 GLN A CA 1
ATOM 3261 C C . GLN A 1 395 ? 31.153 64.197 35.792 1.00 50.47 395 GLN A C 1
ATOM 3262 O O . GLN A 1 395 ? 31.878 64.082 36.770 1.00 58.15 395 GLN A O 1
ATOM 3268 N N . ALA A 1 396 ? 30.461 63.219 35.239 1.00 53.24 396 ALA A N 1
ATOM 3269 C CA . ALA A 1 396 ? 30.482 61.829 35.731 1.00 61.86 396 ALA A CA 1
ATOM 3270 C C . ALA A 1 396 ? 30.612 60.920 34.516 1.00 63.79 396 ALA A C 1
ATOM 3271 O O . ALA A 1 396 ? 29.912 61.164 33.534 1.00 57.01 396 ALA A O 1
ATOM 3273 N N . ASP A 1 397 ? 31.548 59.979 34.583 1.00 68.00 397 ASP A N 1
ATOM 3274 C CA . ASP A 1 397 ? 31.763 58.908 33.587 1.00 63.07 397 ASP A CA 1
ATOM 3275 C C . ASP A 1 397 ? 31.593 57.601 34.345 1.00 62.36 397 ASP A C 1
ATOM 3276 O O . ASP A 1 397 ? 32.500 57.255 35.129 1.00 68.05 397 ASP A O 1
ATOM 3281 N N . PHE A 1 398 ? 30.452 56.944 34.181 1.00 57.72 398 PHE A N 1
ATOM 3282 C CA . PHE A 1 398 ? 30.118 55.711 34.932 1.00 64.97 398 PHE A CA 1
ATOM 3283 C C . PHE A 1 398 ? 30.712 54.507 34.198 1.00 74.58 398 PHE A C 1
ATOM 3284 O O . PHE A 1 398 ? 30.645 53.390 34.758 1.00 73.57 398 PHE A O 1
ATOM 3292 N N . LYS A 1 399 ? 31.283 54.727 33.007 1.00 76.00 399 LYS A N 1
ATOM 3293 C CA . LYS A 1 399 ? 32.009 53.672 32.250 1.00 89.29 399 LYS A CA 1
ATOM 3294 C C . LYS A 1 399 ? 33.346 53.428 32.957 1.00 76.50 399 LYS A C 1
ATOM 3295 O O . LYS A 1 399 ? 33.603 52.293 33.339 1.00 75.93 399 LYS A O 1
ATOM 3301 N N . ASN A 1 400 ? 34.132 54.481 33.166 1.00 80.35 400 ASN A N 1
ATOM 3302 C CA . ASN A 1 400 ? 35.467 54.416 33.809 1.00 83.22 400 ASN A CA 1
ATOM 3303 C C . ASN A 1 400 ? 35.390 54.818 35.289 1.00 81.96 400 ASN A C 1
ATOM 3304 O O . ASN A 1 400 ? 36.474 54.979 35.885 1.00 82.50 400 ASN A O 1
ATOM 3309 N N . SER A 1 401 ? 34.184 54.985 35.854 1.00 69.55 401 SER A N 1
ATOM 3310 C CA . SER A 1 401 ? 33.946 55.430 37.255 1.00 61.51 401 SER A CA 1
ATOM 3311 C C . SER A 1 401 ? 34.867 56.604 37.651 1.00 57.13 401 SER A C 1
ATOM 3312 O O . SER A 1 401 ? 35.588 56.499 38.660 1.00 56.85 401 SER A O 1
ATOM 3315 N N . VAL A 1 402 ? 34.868 57.672 36.860 1.00 55.59 402 VAL A N 1
ATOM 3316 C CA . VAL A 1 402 ? 35.622 58.935 37.107 1.00 59.86 402 VAL A CA 1
ATOM 3317 C C . VAL A 1 402 ? 34.602 60.066 37.288 1.00 62.52 402 VAL A C 1
ATOM 3318 O O . VAL A 1 402 ? 33.581 60.056 36.586 1.00 56.53 402 VAL A O 1
ATOM 3322 N N . VAL A 1 403 ? 34.875 61.007 38.193 1.00 62.31 403 VAL A N 1
ATOM 3323 C CA . VAL A 1 403 ? 34.025 62.212 38.415 1.00 58.86 403 VAL A CA 1
ATOM 3324 C C . VAL A 1 403 ? 34.935 63.433 38.406 1.00 53.14 403 VAL A C 1
ATOM 3325 O O . VAL A 1 403 ? 36.040 63.347 38.936 1.00 60.20 403 VAL A O 1
ATOM 3329 N N . GLY A 1 404 ? 34.465 64.530 37.841 1.00 51.68 404 GLY A N 1
ATOM 3330 C CA . GLY A 1 404 ? 35.154 65.825 37.926 1.00 54.89 404 GLY A CA 1
ATOM 3331 C C . GLY A 1 404 ? 34.356 66.735 38.834 1.00 53.86 404 GLY A C 1
ATOM 3332 O O . GLY A 1 404 ? 33.138 66.734 38.698 1.00 54.77 404 GLY A O 1
ATOM 3333 N N . LEU A 1 405 ? 35.017 67.426 39.763 1.00 48.85 405 LEU A N 1
ATOM 3334 C CA . LEU A 1 405 ? 34.374 68.383 40.689 1.00 50.02 405 LEU A CA 1
ATOM 3335 C C . LEU A 1 405 ? 35.027 69.740 40.474 1.00 49.12 405 LEU A C 1
ATOM 3336 O O . LEU A 1 405 ? 36.249 69.861 40.675 1.00 59.01 405 LEU A O 1
ATOM 3341 N N . ARG A 1 406 ? 34.248 70.704 40.010 1.00 49.60 406 ARG A N 1
ATOM 3342 C CA . ARG A 1 406 ? 34.750 72.078 39.806 1.00 48.68 406 ARG A CA 1
ATOM 3343 C C . ARG A 1 406 ? 34.513 72.843 41.102 1.00 48.31 406 ARG A C 1
ATOM 3344 O O . ARG A 1 406 ? 33.374 73.012 41.483 1.00 50.77 406 ARG A O 1
ATOM 3352 N N . LEU A 1 407 ? 35.580 73.264 41.751 1.00 51.95 407 LEU A N 1
ATOM 3353 C CA . LEU A 1 407 ? 35.525 74.124 42.954 1.00 55.19 407 LEU A CA 1
ATOM 3354 C C . LEU A 1 407 ? 34.986 75.491 42.550 1.00 58.24 407 LEU A C 1
ATOM 3355 O O . LEU A 1 407 ? 34.997 75.798 41.332 1.00 58.58 407 LEU A O 1
ATOM 3360 N N . ASP A 1 408 ? 34.593 76.292 43.547 1.00 53.89 408 ASP A N 1
ATOM 3361 C CA . ASP A 1 408 ? 33.703 77.469 43.370 1.00 57.30 408 A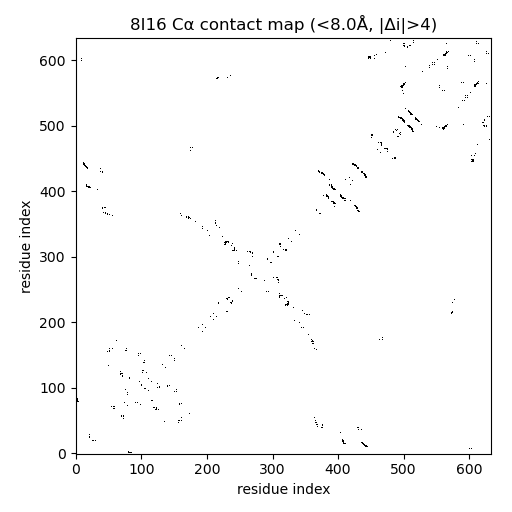SP A CA 1
ATOM 3362 C C . ASP A 1 408 ? 34.288 78.498 42.391 1.00 63.76 408 ASP A C 1
ATOM 3363 O O . ASP A 1 408 ? 33.482 79.094 41.659 1.00 69.53 408 ASP A O 1
ATOM 3368 N N . SER A 1 409 ? 35.599 78.773 42.428 1.00 65.97 409 SER A N 1
ATOM 3369 C CA . SER A 1 409 ? 36.244 79.879 41.664 1.00 70.07 409 SER A CA 1
ATOM 3370 C C . SER A 1 409 ? 37.108 79.319 40.530 1.00 68.52 409 SER A C 1
ATOM 3371 O O . SER A 1 409 ? 37.672 80.079 39.748 1.00 74.90 409 SER A O 1
ATOM 3382 N N . PRO A 1 411 ? 37.770 77.736 36.903 1.00 78.38 411 PRO A N 1
ATOM 3383 C CA . PRO A 1 411 ? 37.063 78.119 35.677 1.00 69.21 411 PRO A CA 1
ATOM 3384 C C . PRO A 1 411 ? 36.240 76.981 35.062 1.00 63.74 411 PRO A C 1
ATOM 3385 O O . PRO A 1 411 ? 36.536 75.812 35.314 1.00 70.61 411 PRO A O 1
ATOM 3389 N N . ALA A 1 412 ? 35.248 77.344 34.244 1.00 56.15 412 ALA A N 1
ATOM 3390 C CA . ALA A 1 412 ? 34.372 76.388 33.529 1.00 63.72 412 ALA A CA 1
ATOM 3391 C C . ALA A 1 412 ? 35.263 75.431 32.742 1.00 62.49 412 ALA A C 1
ATOM 3392 O O . ALA A 1 412 ? 36.299 75.897 32.264 1.00 71.18 412 ALA A O 1
ATOM 3394 N N . GLY A 1 413 ? 34.896 74.149 32.671 1.00 67.17 413 GLY A N 1
ATOM 3395 C CA . GLY A 1 413 ? 35.622 73.110 31.918 1.00 61.05 413 GLY A CA 1
ATOM 3396 C C . GLY A 1 413 ? 36.797 72.553 32.701 1.00 70.51 413 GLY A C 1
ATOM 3397 O O . GLY A 1 413 ? 37.289 71.460 32.320 1.00 82.14 413 GLY A O 1
ATOM 3398 N N . GLN A 1 414 ? 37.236 73.237 33.767 1.00 73.50 414 GLN A N 1
ATOM 3399 C CA . GLN A 1 414 ? 38.315 72.732 34.662 1.00 73.52 414 GLN A CA 1
ATOM 3400 C C . GLN A 1 414 ? 37.669 72.027 35.872 1.00 68.10 414 GLN A C 1
ATOM 3401 O O . GLN A 1 414 ? 36.740 72.582 36.480 1.00 62.25 414 GLN A O 1
ATOM 3407 N N . TYR A 1 415 ? 38.175 70.838 36.194 1.00 60.52 415 TYR A N 1
ATOM 3408 C CA . TYR A 1 415 ? 37.674 69.897 37.216 1.00 62.33 415 TYR A CA 1
ATOM 3409 C C . TYR A 1 415 ? 38.872 69.376 37.996 1.00 69.79 415 TYR A C 1
ATOM 3410 O O . TYR A 1 415 ? 39.913 69.212 37.365 1.00 71.04 415 TYR A O 1
ATOM 3419 N N . LEU A 1 416 ? 38.736 69.170 39.307 1.00 67.03 416 LEU A N 1
ATOM 3420 C CA . LEU A 1 416 ? 39.532 68.155 40.036 1.00 60.90 416 LEU A CA 1
ATOM 3421 C C . LEU A 1 416 ? 38.904 66.796 39.742 1.00 59.33 416 LEU A C 1
ATOM 3422 O O . LEU A 1 416 ? 37.678 66.700 39.870 1.00 64.85 416 LEU A O 1
ATOM 3427 N N . GLU A 1 417 ? 39.724 65.790 39.445 1.00 61.44 417 GLU A N 1
ATOM 3428 C CA . GLU A 1 417 ? 39.276 64.483 38.906 1.00 64.91 417 GLU A CA 1
ATOM 3429 C C . GLU A 1 417 ? 39.671 63.375 39.877 1.00 56.28 417 GLU A C 1
ATOM 3430 O O . GLU A 1 417 ? 40.758 63.417 40.413 1.00 62.99 417 GLU A O 1
ATOM 3436 N N . PHE A 1 418 ? 38.761 62.436 40.088 1.00 53.07 418 PHE A N 1
ATOM 3437 C CA . PHE A 1 418 ? 38.840 61.341 41.072 1.00 51.70 418 PHE A CA 1
ATOM 3438 C C . PHE A 1 418 ? 38.147 60.153 40.446 1.00 51.33 418 PHE A C 1
ATOM 3439 O O . PHE A 1 418 ? 37.246 60.401 39.616 1.00 60.23 418 PHE A O 1
ATOM 3447 N N . ALA A 1 419 ? 38.549 58.947 40.823 1.00 50.49 419 ALA A N 1
ATOM 3448 C CA . ALA A 1 419 ? 37.757 57.727 40.588 1.00 55.05 419 ALA A CA 1
ATOM 3449 C C . ALA A 1 419 ? 36.825 57.588 41.786 1.00 54.79 419 ALA A C 1
ATOM 3450 O O . ALA A 1 419 ? 37.009 58.347 42.787 1.00 55.02 419 ALA A O 1
ATOM 3452 N N . PHE A 1 420 ? 35.917 56.645 41.713 1.00 52.22 420 PHE A N 1
ATOM 3453 C CA . PHE A 1 420 ? 35.004 56.370 42.772 1.00 50.53 420 PHE A CA 1
ATOM 3454 C C . PHE A 1 420 ? 34.587 54.934 42.698 1.00 57.65 420 PHE A C 1
ATOM 3455 O O . PHE A 1 420 ? 34.698 54.317 41.675 1.00 59.20 420 PHE A O 1
ATOM 3463 N N . ALA A 1 421 ? 34.129 54.406 43.812 1.00 57.22 421 ALA A N 1
ATOM 3464 C CA . ALA A 1 421 ? 33.683 53.049 43.874 1.00 62.69 421 ALA A CA 1
ATOM 3465 C C . ALA A 1 421 ? 32.538 52.897 42.931 1.00 66.82 421 ALA A C 1
ATOM 3466 O O . ALA A 1 421 ? 31.510 53.488 43.112 1.00 63.66 421 ALA A O 1
ATOM 3468 N N . PRO A 1 422 ? 32.683 52.034 41.949 1.00 70.78 422 PRO A N 1
ATOM 3469 C CA . PRO A 1 422 ? 31.677 51.797 40.935 1.00 73.19 422 PRO A CA 1
ATOM 3470 C C . PRO A 1 422 ? 30.302 51.513 41.450 1.00 63.12 422 PRO A C 1
ATOM 3471 O O . PRO A 1 422 ? 30.098 50.875 42.442 1.00 61.60 422 PRO A O 1
ATOM 3475 N N . TRP A 1 423 ? 29.347 52.026 40.712 1.00 69.46 423 TRP A N 1
ATOM 3476 C CA . TRP A 1 423 ? 27.950 51.852 40.972 1.00 70.83 423 TRP A CA 1
ATOM 3477 C C . TRP A 1 423 ? 27.673 50.370 40.922 1.00 72.62 423 TRP A C 1
ATOM 3478 O O . TRP A 1 423 ? 27.832 49.745 39.905 1.00 74.96 423 TRP A O 1
ATOM 3489 N N . PRO A 1 424 ? 27.215 49.797 42.013 1.00 76.06 424 PRO A N 1
ATOM 3490 C CA . PRO A 1 424 ? 26.916 48.369 42.079 1.00 80.17 424 PRO A CA 1
ATOM 3491 C C . PRO A 1 424 ? 25.975 47.891 40.988 1.00 84.41 424 PRO A C 1
ATOM 3492 O O . PRO A 1 424 ? 25.021 48.580 40.695 1.00 94.70 424 PRO A O 1
ATOM 3496 N N . ARG A 1 425 ? 26.200 46.709 40.430 1.00 84.34 425 ARG A N 1
ATOM 3497 C CA . ARG A 1 425 ? 25.333 46.215 39.367 1.00 88.77 425 ARG A CA 1
ATOM 3498 C C . ARG A 1 425 ? 23.960 45.851 39.875 1.00 84.45 425 ARG A C 1
ATOM 3499 O O . ARG A 1 425 ? 22.971 46.013 39.200 1.00 81.31 425 ARG A O 1
ATOM 3507 N N . ASN A 1 426 ? 23.932 45.322 41.073 1.00 87.52 426 ASN A N 1
ATOM 3508 C CA . ASN A 1 426 ? 22.681 44.963 41.805 1.00 98.05 426 ASN A CA 1
ATOM 3509 C C . ASN A 1 426 ? 21.791 46.201 42.084 1.00 100.84 426 ASN A C 1
ATOM 3510 O O . ASN A 1 426 ? 20.561 46.014 42.194 1.00 93.56 426 ASN A O 1
ATOM 3515 N N . TYR A 1 427 ? 22.355 47.416 42.203 1.00 96.14 427 TYR A N 1
ATOM 3516 C CA . TYR A 1 427 ? 21.645 48.662 42.628 1.00 89.34 427 TYR A CA 1
ATOM 3517 C C . TYR A 1 427 ? 20.674 49.101 41.525 1.00 77.79 427 TYR A C 1
ATOM 3518 O O . TYR A 1 427 ? 21.123 49.279 40.392 1.00 83.00 427 TYR A O 1
ATOM 3527 N N . ARG A 1 428 ? 19.393 49.288 41.839 1.00 79.27 428 ARG A N 1
ATOM 3528 C CA . ARG A 1 428 ? 18.333 49.066 40.817 1.00 103.34 428 ARG A CA 1
ATOM 3529 C C . ARG A 1 428 ? 18.353 50.187 39.778 1.00 104.81 428 ARG A C 1
ATOM 3530 O O . ARG A 1 428 ? 18.540 49.897 38.595 1.00 133.91 428 ARG A O 1
ATOM 3538 N N . PRO A 1 429 ? 18.191 51.485 40.123 1.00 77.51 429 PRO A N 1
ATOM 3539 C CA . PRO A 1 429 ? 18.365 52.517 39.103 1.00 67.52 429 PRO A CA 1
ATOM 3540 C C . PRO A 1 429 ? 19.866 52.471 38.772 1.00 66.29 429 PRO A C 1
ATOM 3541 O O . PRO A 1 429 ? 20.622 52.849 39.634 1.00 67.10 429 PRO A O 1
ATOM 3545 N N . GLN A 1 430 ? 20.256 51.899 37.624 1.00 58.99 430 GLN A N 1
ATOM 3546 C CA . GLN A 1 430 ? 21.629 51.990 37.038 1.00 60.05 430 GLN A CA 1
ATOM 3547 C C . GLN A 1 430 ? 21.763 53.370 36.407 1.00 57.55 430 GLN A C 1
ATOM 3548 O O . GLN A 1 430 ? 20.779 53.906 35.913 1.00 56.91 430 GLN A O 1
ATOM 3554 N N . PRO A 1 431 ? 22.966 53.982 36.354 1.00 65.22 431 PRO A N 1
ATOM 3555 C CA . PRO A 1 431 ? 23.085 55.380 35.946 1.00 64.67 431 PRO A CA 1
ATOM 3556 C C . PRO A 1 431 ? 22.306 55.677 34.659 1.00 66.15 431 PRO A C 1
ATOM 3557 O O . PRO A 1 431 ? 21.772 56.764 34.543 1.00 62.88 431 PRO A O 1
ATOM 3561 N N . GLY A 1 432 ? 22.279 54.702 33.740 1.00 63.04 432 GLY A N 1
ATOM 3562 C CA . GLY A 1 432 ? 21.708 54.812 32.383 1.00 59.28 432 GLY A CA 1
ATOM 3563 C C . GLY A 1 432 ? 20.199 54.955 32.374 1.00 57.15 432 GLY A C 1
ATOM 3564 O O . GLY A 1 432 ? 19.695 55.451 31.379 1.00 62.42 432 GLY A O 1
ATOM 3565 N N . GLU A 1 433 ? 19.510 54.549 33.446 1.00 65.33 433 GLU A N 1
ATOM 3566 C CA . GLU A 1 433 ? 18.026 54.591 33.571 1.00 66.35 433 GLU A CA 1
ATOM 3567 C C . GLU A 1 433 ? 17.602 55.737 34.497 1.00 63.92 433 GLU A C 1
ATOM 3568 O O . GLU A 1 433 ? 16.446 55.716 34.979 1.00 61.50 433 GLU A O 1
ATOM 3574 N N . THR A 1 434 ? 18.490 56.704 34.749 1.00 69.63 434 THR A N 1
ATOM 3575 C CA . THR A 1 434 ? 18.183 57.898 35.585 1.00 66.67 434 THR A CA 1
ATOM 3576 C C . THR A 1 434 ? 19.028 59.077 35.096 1.00 62.57 434 THR A C 1
ATOM 3577 O O . THR A 1 434 ? 19.829 58.888 34.188 1.00 60.32 434 THR A O 1
ATOM 3581 N N . GLU A 1 435 ? 18.844 60.255 35.676 1.00 57.07 435 GLU A N 1
ATOM 3582 C CA . GLU A 1 435 ? 19.688 61.422 35.360 1.00 57.46 435 GLU A CA 1
ATOM 3583 C C . GLU A 1 435 ? 20.284 61.969 36.658 1.00 47.40 435 GLU A C 1
ATOM 3584 O O . GLU A 1 435 ? 19.513 62.192 37.613 1.00 51.07 435 GLU A O 1
ATOM 3590 N N . ILE A 1 436 ? 21.584 62.242 36.670 1.00 40.72 436 ILE A N 1
ATOM 3591 C CA . ILE A 1 436 ? 22.272 62.822 37.859 1.00 43.56 436 ILE A CA 1
ATOM 3592 C C . ILE A 1 436 ? 22.158 64.346 37.752 1.00 45.65 436 ILE A C 1
ATOM 3593 O O . ILE A 1 436 ? 22.680 64.915 36.791 1.00 48.97 436 ILE A O 1
ATOM 3598 N N . SER A 1 437 ? 21.437 64.967 38.673 1.00 47.10 437 SER A N 1
ATOM 3599 C CA . SER A 1 437 ? 21.200 66.431 38.731 1.00 45.59 437 SER A CA 1
ATOM 3600 C C . SER A 1 437 ? 22.314 67.111 39.529 1.00 46.46 437 SER A C 1
ATOM 3601 O O . SER A 1 437 ? 22.567 68.312 39.326 1.00 48.00 437 SER A O 1
ATOM 3604 N N . SER A 1 438 ? 22.966 66.382 40.431 1.00 44.37 438 SER A N 1
ATOM 3605 C CA . SER A 1 438 ? 23.964 67.010 41.323 1.00 45.91 438 SER A CA 1
ATOM 3606 C C . SER A 1 438 ? 24.798 65.925 42.000 1.00 41.34 438 SER A C 1
ATOM 3607 O O . SER A 1 438 ? 24.334 64.754 42.084 1.00 41.35 438 SER A O 1
ATOM 3610 N N . VAL A 1 439 ? 25.990 66.304 42.442 1.00 44.52 439 VAL A N 1
ATOM 3611 C CA . VAL A 1 439 ? 26.861 65.450 43.297 1.00 46.15 439 VAL A CA 1
ATOM 3612 C C . VAL A 1 439 ? 27.148 66.231 44.573 1.00 42.50 439 VAL A C 1
ATOM 3613 O O . VAL A 1 439 ? 27.320 67.484 44.509 1.00 44.19 439 VAL A O 1
ATOM 3617 N N . HIS A 1 440 ? 27.077 65.496 45.682 1.00 43.46 440 HIS A N 1
ATOM 3618 C CA . HIS A 1 440 ? 27.107 65.981 47.082 1.00 45.13 440 HIS A CA 1
ATOM 3619 C C . HIS A 1 440 ? 28.400 65.450 47.700 1.00 40.67 440 HIS A C 1
ATOM 3620 O O . HIS A 1 440 ? 28.624 64.233 47.599 1.00 43.36 440 HIS A O 1
ATOM 3627 N N . LEU A 1 441 ? 29.231 66.346 48.223 1.00 39.26 441 LEU A N 1
ATOM 3628 C CA . LEU A 1 441 ? 30.525 66.026 48.859 1.00 40.26 441 LEU A CA 1
ATOM 3629 C C . LEU A 1 441 ? 30.389 66.101 50.385 1.00 41.69 441 LEU A C 1
ATOM 3630 O O . LEU A 1 441 ? 30.048 67.188 50.932 1.00 42.58 441 LEU A O 1
ATOM 3635 N N . HIS A 1 442 ? 30.711 65.010 51.072 1.00 39.26 442 HIS A N 1
ATOM 3636 C CA . HIS A 1 442 ? 31.007 65.065 52.527 1.00 44.92 442 HIS A CA 1
ATOM 3637 C C . HIS A 1 442 ? 32.282 64.271 52.886 1.00 45.91 442 HIS A C 1
ATOM 3638 O O . HIS A 1 442 ? 32.842 63.594 52.014 1.00 47.46 442 HIS A O 1
ATOM 3645 N N . PHE A 1 443 ? 32.754 64.419 54.126 1.00 47.64 443 PHE A N 1
ATOM 3646 C CA . PHE A 1 443 ? 33.857 63.625 54.727 1.00 45.18 443 PHE A CA 1
ATOM 3647 C C . PHE A 1 443 ? 33.293 62.740 55.840 1.00 47.07 443 PHE A C 1
ATOM 3648 O O . PHE A 1 443 ? 32.388 63.165 56.571 1.00 44.55 443 PHE A O 1
ATOM 3656 N N . VAL A 1 444 ? 33.734 61.485 55.870 1.00 52.16 444 VAL A N 1
ATOM 3657 C CA . VAL A 1 444 ? 33.623 60.590 57.059 1.00 52.50 444 VAL A CA 1
ATOM 3658 C C . VAL A 1 444 ? 35.026 60.424 57.658 1.00 50.49 444 VAL A C 1
ATOM 3659 O O . VAL A 1 444 ? 35.933 59.891 56.976 1.00 50.31 444 VAL A O 1
ATOM 3663 N N . GLY A 1 445 ? 35.228 60.942 58.862 1.00 55.44 445 GLY A N 1
ATOM 3664 C CA . GLY A 1 445 ? 36.577 61.224 59.385 1.00 53.28 445 GLY A CA 1
ATOM 3665 C C . GLY A 1 445 ? 37.366 62.016 58.358 1.00 53.94 445 GLY A C 1
ATOM 3666 O O . GLY A 1 445 ? 36.897 63.113 57.953 1.00 53.73 445 GLY A O 1
ATOM 3667 N N . THR A 1 446 ? 38.472 61.444 57.889 1.00 51.39 446 THR A N 1
ATOM 3668 C CA . THR A 1 446 ? 39.411 62.065 56.922 1.00 54.90 446 THR A CA 1
ATOM 3669 C C . THR A 1 446 ? 39.040 61.677 55.493 1.00 49.06 446 THR A C 1
ATOM 3670 O O . THR A 1 446 ? 39.625 62.266 54.616 1.00 54.64 446 THR A O 1
ATOM 3674 N N . ARG A 1 447 ? 38.125 60.720 55.293 1.00 55.64 447 ARG A N 1
ATOM 3675 C CA . ARG A 1 447 ? 37.848 60.067 53.981 1.00 65.37 447 ARG A CA 1
ATOM 3676 C C . ARG A 1 447 ? 36.773 60.835 53.196 1.00 60.13 447 ARG A C 1
ATOM 3677 O O . ARG A 1 447 ? 35.673 61.079 53.691 1.00 50.23 447 ARG A O 1
ATOM 3685 N N . PRO A 1 448 ? 37.046 61.227 51.931 1.00 55.59 448 PRO A N 1
ATOM 3686 C CA . PRO A 1 448 ? 36.040 61.908 51.108 1.00 51.84 448 PRO A CA 1
ATOM 3687 C C . PRO A 1 448 ? 34.964 60.939 50.599 1.00 52.56 448 PRO A C 1
ATOM 3688 O O . PRO A 1 448 ? 35.284 59.835 50.215 1.00 49.89 448 PRO A O 1
ATOM 3692 N N . ARG A 1 449 ? 33.714 61.392 50.560 1.00 53.69 449 ARG A N 1
ATOM 3693 C CA . ARG A 1 449 ? 32.597 60.640 49.946 1.00 51.52 449 ARG A CA 1
ATOM 3694 C C . ARG A 1 449 ? 31.868 61.527 48.936 1.00 49.76 449 ARG A C 1
ATOM 3695 O O . ARG A 1 449 ? 31.803 62.756 49.152 1.00 48.59 449 ARG A O 1
ATOM 3703 N N . ILE A 1 450 ? 31.320 60.930 47.872 1.00 49.20 450 ILE A N 1
ATOM 3704 C CA . ILE A 1 450 ? 30.451 61.670 46.910 1.00 47.11 450 ILE A CA 1
ATOM 3705 C C . ILE A 1 450 ? 29.114 60.968 46.833 1.00 48.92 450 ILE A C 1
ATOM 3706 O O . ILE A 1 450 ? 29.109 59.698 46.776 1.00 51.54 450 ILE A O 1
ATOM 3711 N N . GLY A 1 451 ? 28.062 61.790 46.762 1.00 44.45 451 GLY A N 1
ATOM 3712 C CA . GLY A 1 451 ? 26.663 61.352 46.600 1.00 45.77 451 GLY A CA 1
ATOM 3713 C C . GLY A 1 451 ? 26.130 61.775 45.251 1.00 41.41 451 GLY A C 1
ATOM 3714 O O . GLY A 1 451 ? 26.182 62.981 44.921 1.00 43.37 451 GLY A O 1
ATOM 3715 N N . PHE A 1 452 ? 25.694 60.809 44.462 1.00 42.46 452 PHE A N 1
ATOM 3716 C CA . PHE A 1 452 ? 25.000 61.020 43.172 1.00 43.13 452 PHE A CA 1
ATOM 3717 C C . PHE A 1 452 ? 23.514 61.159 43.477 1.00 41.66 452 PHE A C 1
ATOM 3718 O O . PHE A 1 452 ? 22.914 60.184 43.969 1.00 42.43 452 PHE A O 1
ATOM 3726 N N . ARG A 1 453 ? 22.977 62.350 43.221 1.00 40.48 453 ARG A N 1
ATOM 3727 C CA . ARG A 1 453 ? 21.576 62.708 43.516 1.00 45.21 453 ARG A CA 1
ATOM 3728 C C . ARG A 1 453 ? 20.784 62.539 42.217 1.00 46.22 453 ARG A C 1
ATOM 3729 O O . ARG A 1 453 ? 21.242 63.012 41.162 1.00 47.34 453 ARG A O 1
ATOM 3737 N N . PHE A 1 454 ? 19.634 61.890 42.296 1.00 41.35 454 PHE A N 1
ATOM 3738 C CA . PHE A 1 454 ? 18.746 61.651 41.130 1.00 44.20 454 PHE A CA 1
ATOM 3739 C C . PHE A 1 454 ? 17.313 61.517 41.642 1.00 46.66 454 PHE A C 1
ATOM 3740 O O . PHE A 1 454 ? 17.122 61.269 42.847 1.00 46.52 454 PHE A O 1
ATOM 3748 N N . ARG A 1 455 ? 16.339 61.725 40.762 1.00 51.72 455 ARG A N 1
ATOM 3749 C CA . ARG A 1 455 ? 14.905 61.740 41.124 1.00 53.50 455 ARG A CA 1
ATOM 3750 C C . ARG A 1 455 ? 14.357 60.350 40.841 1.00 49.49 455 ARG A C 1
ATOM 3751 O O . ARG A 1 455 ? 14.670 59.809 39.795 1.00 50.27 455 ARG A O 1
ATOM 3759 N N . VAL A 1 456 ? 13.637 59.779 41.804 1.00 45.87 456 VAL A N 1
ATOM 3760 C CA . VAL A 1 456 ? 12.815 58.552 41.638 1.00 50.85 456 VAL A CA 1
ATOM 3761 C C . VAL A 1 456 ? 11.404 58.859 42.141 1.00 50.31 456 VAL A C 1
ATOM 3762 O O . VAL A 1 456 ? 11.200 59.083 43.312 1.00 45.97 456 VAL A O 1
ATOM 3766 N N . PRO A 1 457 ? 10.363 58.889 41.292 1.00 51.25 457 PRO A N 1
ATOM 3767 C CA . PRO A 1 457 ? 9.039 59.222 41.790 1.00 52.07 457 PRO A CA 1
ATOM 3768 C C . PRO A 1 457 ? 8.555 58.113 42.734 1.00 46.15 457 PRO A C 1
ATOM 3769 O O . PRO A 1 457 ? 8.889 56.962 42.558 1.00 46.48 457 PRO A O 1
ATOM 3773 N N . HIS A 1 458 ? 7.743 58.483 43.713 1.00 51.95 458 HIS A N 1
ATOM 3774 C CA . HIS A 1 458 ? 7.022 57.514 44.570 1.00 49.65 458 HIS A CA 1
ATOM 3775 C C . HIS A 1 458 ? 6.093 56.703 43.668 1.00 52.23 458 HIS A C 1
ATOM 3776 O O . HIS A 1 458 ? 5.478 57.291 42.765 1.00 46.48 458 HIS A O 1
ATOM 3783 N N . LYS A 1 459 ? 5.983 55.405 43.901 1.00 49.10 459 LYS A N 1
ATOM 3784 C CA . LYS A 1 459 ? 4.818 54.659 43.374 1.00 53.35 459 LYS A CA 1
ATOM 3785 C C . LYS A 1 459 ? 3.571 55.339 43.956 1.00 53.31 459 LYS A C 1
ATOM 3786 O O . LYS A 1 459 ? 3.596 55.689 45.161 1.00 45.79 459 LYS A O 1
ATOM 3792 N N . ARG A 1 460 ? 2.541 55.566 43.142 1.00 55.13 460 ARG A N 1
ATOM 3793 C CA . ARG A 1 460 ? 1.209 56.061 43.580 1.00 52.87 460 ARG A CA 1
ATOM 3794 C C . ARG A 1 460 ? 0.536 55.015 44.483 1.00 53.90 460 ARG A C 1
ATOM 3795 O O . ARG A 1 460 ? 0.443 53.831 44.081 1.00 49.38 460 ARG A O 1
ATOM 3803 N N . SER A 1 461 ? 0.108 55.446 45.674 1.00 44.52 461 SER A N 1
ATOM 3804 C CA . SER A 1 461 ? -0.751 54.680 46.606 1.00 45.69 461 SER A CA 1
ATOM 3805 C C . SER A 1 461 ? -2.185 54.637 46.065 1.00 48.74 461 SER A C 1
ATOM 3806 O O . SER A 1 461 ? -2.619 55.632 45.429 1.00 48.56 461 SER A O 1
ATOM 3809 N N . ARG A 1 462 ? -2.935 53.613 46.448 1.00 46.27 462 ARG A N 1
ATOM 3810 C CA . ARG A 1 462 ? -4.412 53.580 46.271 1.00 51.15 462 ARG A CA 1
ATOM 3811 C C . ARG A 1 462 ? -5.091 54.592 47.200 1.00 49.73 462 ARG A C 1
ATOM 3812 O O . ARG A 1 462 ? -6.179 55.066 46.855 1.00 47.98 462 ARG A O 1
ATOM 3820 N N . PHE A 1 463 ? -4.474 54.948 48.325 1.00 50.20 463 PHE A N 1
ATOM 3821 C CA . PHE A 1 463 ? -5.015 55.990 49.235 1.00 44.68 463 PHE A CA 1
ATOM 3822 C C . PHE A 1 463 ? -4.784 57.356 48.610 1.00 47.25 463 PHE A C 1
ATOM 3823 O O . PHE A 1 463 ? -3.625 57.703 48.384 1.00 54.05 463 PHE A O 1
ATOM 3831 N N . ASP A 1 464 ? -5.843 58.119 48.382 1.00 52.23 464 ASP A N 1
ATOM 3832 C CA . ASP A 1 464 ? -5.740 59.543 47.956 1.00 60.88 464 ASP A CA 1
ATOM 3833 C C . ASP A 1 464 ? -5.485 60.397 49.206 1.00 64.38 464 ASP A C 1
ATOM 3834 O O . ASP A 1 464 ? -6.228 61.390 49.415 1.00 68.35 464 ASP A O 1
ATOM 3839 N N . CYS A 1 465 ? -4.541 59.978 50.055 1.00 60.78 465 CYS A N 1
ATOM 3840 C CA . CYS A 1 465 ? -4.045 60.761 51.218 1.00 59.37 465 CYS A CA 1
ATOM 3841 C C . CYS A 1 465 ? -2.539 60.535 51.391 1.00 54.79 465 CYS A C 1
ATOM 3842 O O . CYS A 1 465 ? -2.017 59.459 50.991 1.00 48.49 465 CYS A O 1
ATOM 3845 N N . THR A 1 466 ? -1.859 61.550 51.916 1.00 48.46 466 THR A N 1
ATOM 3846 C CA . THR A 1 466 ? -0.378 61.573 52.049 1.00 47.07 466 THR A CA 1
ATOM 3847 C C . THR A 1 466 ? -0.013 60.919 53.376 1.00 40.00 466 THR A 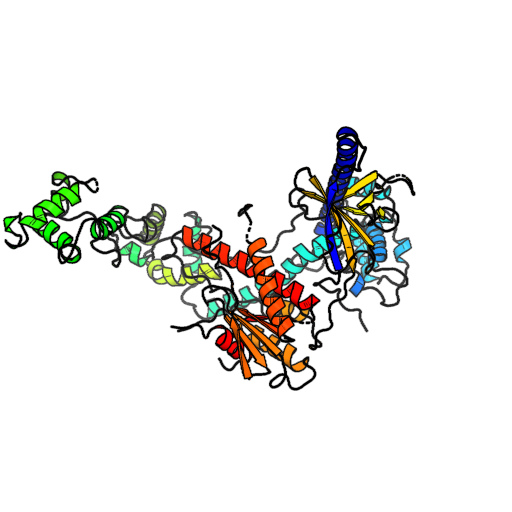C 1
ATOM 3848 O O . THR A 1 466 ? -0.825 60.995 54.314 1.00 38.96 466 THR A O 1
ATOM 3852 N N . GLN A 1 467 ? 1.175 60.323 53.465 1.00 43.17 467 GLN A N 1
ATOM 3853 C CA . GLN A 1 467 ? 1.763 59.909 54.774 1.00 41.23 467 GLN A CA 1
ATOM 3854 C C . GLN A 1 467 ? 1.962 61.157 55.656 1.00 42.02 467 GLN A C 1
ATOM 3855 O O . GLN A 1 467 ? 1.847 61.000 56.872 1.00 40.38 467 GLN A O 1
ATOM 3861 N N . GLU A 1 468 ? 2.223 62.342 55.062 1.00 37.37 468 GLU A N 1
ATOM 3862 C CA . GLU A 1 468 ? 2.468 63.630 55.784 1.00 40.18 468 GLU A CA 1
ATOM 3863 C C . GLU A 1 468 ? 1.236 63.994 56.626 1.00 44.00 468 GLU A C 1
ATOM 3864 O O . GLU A 1 468 ? 1.418 64.517 57.737 1.00 43.61 468 GLU A O 1
ATOM 3870 N N . GLU A 1 469 ? 0.030 63.770 56.099 1.00 43.92 469 GLU A N 1
ATOM 3871 C CA . GLU A 1 469 ? -1.253 63.958 56.826 1.00 42.48 469 GLU A CA 1
ATOM 3872 C C . GLU A 1 469 ? -1.342 62.964 57.973 1.00 37.84 469 GLU A C 1
ATOM 3873 O O . GLU A 1 469 ? -1.865 63.369 59.002 1.00 41.62 469 GLU A O 1
ATOM 3879 N N . LEU A 1 470 ? -0.949 61.693 57.783 1.00 39.57 470 LEU A N 1
ATOM 3880 C CA . LEU A 1 470 ? -1.054 60.706 58.889 1.00 40.38 470 LEU A CA 1
ATOM 3881 C C . LEU A 1 470 ? -0.081 61.142 59.993 1.00 40.73 470 LEU A C 1
ATOM 3882 O O . LEU A 1 470 ? -0.496 61.177 61.151 1.00 41.61 470 LEU A O 1
ATOM 3887 N N . ASP A 1 471 ? 1.127 61.575 59.636 1.00 42.55 471 ASP A N 1
ATOM 3888 C CA . ASP A 1 471 ? 2.151 62.067 60.608 1.00 40.49 471 ASP A CA 1
ATOM 3889 C C . ASP A 1 471 ? 1.651 63.323 61.343 1.00 41.38 471 ASP A C 1
ATOM 3890 O O . ASP A 1 471 ? 1.935 63.476 62.529 1.00 41.72 471 ASP A O 1
ATOM 3895 N N . GLU A 1 472 ? 0.902 64.196 60.691 1.00 43.18 472 GLU A N 1
ATOM 3896 C CA . GLU A 1 472 ? 0.483 65.471 61.312 1.00 44.40 472 GLU A CA 1
ATOM 3897 C C . GLU A 1 472 ? -0.608 65.175 62.355 1.00 46.60 472 GLU A C 1
ATOM 3898 O O . GLU A 1 472 ? -0.650 65.832 63.394 1.00 48.75 472 GLU A O 1
ATOM 3904 N N . LEU A 1 473 ? -1.456 64.198 62.062 1.00 40.57 473 LEU A N 1
ATOM 3905 C CA . LEU A 1 473 ? -2.490 63.638 62.964 1.00 44.62 473 LEU A CA 1
ATOM 3906 C C . LEU A 1 473 ? -1.837 63.184 64.277 1.00 41.48 473 LEU A C 1
ATOM 3907 O O . LEU A 1 473 ? -2.371 63.523 65.366 1.00 43.26 473 LEU A O 1
ATOM 3912 N N . ARG A 1 474 ? -0.727 62.461 64.173 1.00 39.38 474 ARG A N 1
ATOM 3913 C CA . ARG A 1 474 ? -0.036 61.809 65.313 1.00 41.25 474 ARG A CA 1
ATOM 3914 C C . ARG A 1 474 ? 0.761 62.854 66.103 1.00 44.62 474 ARG A C 1
ATOM 3915 O O . ARG A 1 474 ? 0.803 62.730 67.318 1.00 46.29 474 ARG A O 1
ATOM 3923 N N . SER A 1 475 ? 1.348 63.842 65.427 1.00 43.29 475 SER A N 1
ATOM 3924 C CA . SER A 1 475 ? 2.379 64.743 65.992 1.00 51.93 475 SER A CA 1
ATOM 3925 C C . SER A 1 475 ? 1.816 66.123 66.326 1.00 48.54 475 SER A C 1
ATOM 3926 O O . SER A 1 475 ? 2.426 66.783 67.136 1.00 41.94 475 SER A O 1
ATOM 3929 N N . ARG A 1 476 ? 0.701 66.528 65.725 1.00 42.03 476 ARG A N 1
ATOM 3930 C CA . ARG A 1 476 ? 0.169 67.911 65.864 1.00 46.68 476 ARG A CA 1
ATOM 3931 C C . ARG A 1 476 ? -1.303 67.861 66.278 1.00 42.98 476 ARG A C 1
ATOM 3932 O O . ARG A 1 476 ? -1.652 68.503 67.250 1.00 45.68 476 ARG A O 1
ATOM 3940 N N . THR A 1 477 ? -2.145 67.144 65.556 1.00 41.68 477 THR A N 1
ATOM 3941 C CA . THR A 1 477 ? -3.599 67.149 65.841 1.00 46.98 477 THR A CA 1
ATOM 3942 C C . THR A 1 477 ? -3.781 66.472 67.200 1.00 45.11 477 THR A C 1
ATOM 3943 O O . THR A 1 477 ? -4.399 67.096 68.050 1.00 43.34 477 THR A O 1
ATOM 3947 N N . PHE A 1 478 ? -3.214 65.276 67.391 1.00 41.89 478 PHE A N 1
ATOM 3948 C CA . PHE A 1 478 ? -3.445 64.421 68.587 1.00 42.22 478 PHE A CA 1
ATOM 3949 C C . PHE A 1 478 ? -2.123 63.939 69.170 1.00 40.97 478 PHE A C 1
ATOM 3950 O O . PHE A 1 478 ? -1.824 62.750 69.133 1.00 43.91 478 PHE A O 1
ATOM 3958 N N . PRO A 1 479 ? -1.304 64.848 69.731 1.00 37.47 479 PRO A N 1
ATOM 3959 C CA . PRO A 1 479 ? 0.072 64.519 70.111 1.00 41.16 479 PRO A CA 1
ATOM 3960 C C . PRO A 1 479 ? 0.303 63.708 71.393 1.00 47.35 479 PRO A C 1
ATOM 3961 O O . PRO A 1 479 ? 1.340 63.101 71.503 1.00 44.91 479 PRO A O 1
ATOM 3965 N N . ARG A 1 480 ? -0.638 63.733 72.336 1.00 49.17 480 ARG A N 1
ATOM 3966 C CA . ARG A 1 480 ? -0.462 63.137 73.684 1.00 45.29 480 ARG A CA 1
ATOM 3967 C C . ARG A 1 480 ? -0.785 61.652 73.648 1.00 45.67 480 ARG A C 1
ATOM 3968 O O . ARG A 1 480 ? -1.640 61.246 72.858 1.00 49.38 480 ARG A O 1
ATOM 3976 N N . LYS A 1 481 ? -0.138 60.879 74.503 1.00 45.19 481 LYS A N 1
ATOM 3977 C CA . LYS A 1 481 ? -0.485 59.456 74.721 1.00 52.70 481 LYS A CA 1
ATOM 3978 C C . LYS A 1 481 ? -1.976 59.345 75.069 1.00 48.52 481 LYS A C 1
ATOM 3979 O O . LYS A 1 481 ? -2.623 58.421 74.565 1.00 48.98 481 LYS A O 1
ATOM 3985 N N . ALA A 1 482 ? -2.524 60.267 75.868 1.00 47.30 482 ALA A N 1
ATOM 3986 C CA . ALA A 1 482 ? -3.944 60.237 76.320 1.00 50.37 482 ALA A CA 1
ATOM 3987 C C . ALA A 1 482 ? -4.895 60.433 75.125 1.00 51.73 482 ALA A C 1
ATOM 3988 O O . ALA A 1 482 ? -6.094 60.189 75.260 1.00 59.61 482 ALA A O 1
ATOM 3990 N N . GLN A 1 483 ? -4.383 60.880 73.988 1.00 49.82 483 GLN A N 1
ATOM 3991 C CA . GLN A 1 483 ? -5.173 61.109 72.761 1.00 47.91 483 GLN A CA 1
ATOM 3992 C C . GLN A 1 483 ? -4.944 59.983 71.735 1.00 47.24 483 GLN A C 1
ATOM 3993 O O . GLN A 1 483 ? -5.309 60.183 70.598 1.00 47.89 483 GLN A O 1
ATOM 3999 N N . ASP A 1 484 ? -4.380 58.844 72.131 1.00 47.69 484 ASP A N 1
ATOM 4000 C CA . ASP A 1 484 ? -4.074 57.698 71.233 1.00 52.26 484 ASP A CA 1
ATOM 4001 C C . ASP A 1 484 ? -5.358 57.255 70.519 1.00 54.14 484 ASP A C 1
ATOM 4002 O O . ASP A 1 484 ? -5.303 56.922 69.340 1.00 57.11 484 ASP A O 1
ATOM 4007 N N . GLN A 1 485 ? -6.477 57.227 71.229 1.00 59.34 485 GLN A N 1
ATOM 4008 C CA . GLN A 1 485 ? -7.742 56.649 70.721 1.00 60.02 485 GLN A CA 1
ATOM 4009 C C . GLN A 1 485 ? -8.264 57.591 69.641 1.00 54.03 485 GLN A C 1
ATOM 4010 O O . GLN A 1 485 ? -8.729 57.110 68.607 1.00 57.71 485 GLN A O 1
ATOM 4016 N N . LYS A 1 486 ? -8.141 58.885 69.879 1.00 49.96 486 LYS A N 1
ATOM 4017 C CA . LYS A 1 486 ? -8.596 59.934 68.950 1.00 51.95 486 LYS A CA 1
ATOM 4018 C C . LYS A 1 486 ? -7.687 59.940 67.724 1.00 51.06 486 LYS A C 1
ATOM 4019 O O . LYS A 1 486 ? -8.177 60.288 66.618 1.00 52.62 486 LYS A O 1
ATOM 4025 N N . PHE A 1 487 ? -6.402 59.665 67.927 1.00 45.93 487 PHE A N 1
ATOM 4026 C CA . PHE A 1 487 ? -5.427 59.579 66.812 1.00 48.35 487 PHE A CA 1
ATOM 4027 C C . PHE A 1 487 ? -5.852 58.433 65.883 1.00 44.23 487 PHE A C 1
ATOM 4028 O O . PHE A 1 487 ? -5.994 58.654 64.664 1.00 45.90 487 PHE A O 1
ATOM 4036 N N . LEU A 1 488 ? -6.003 57.241 66.443 1.00 40.54 488 LEU A N 1
ATOM 4037 C CA . LEU A 1 488 ? -6.331 56.015 65.688 1.00 47.49 488 LEU A CA 1
ATOM 4038 C C . LEU A 1 488 ? -7.663 56.212 64.949 1.00 49.78 488 LEU A C 1
ATOM 4039 O O . LEU A 1 488 ? -7.739 55.869 63.794 1.00 59.62 488 LEU A O 1
ATOM 4044 N N . GLU A 1 489 ? -8.651 56.828 65.588 1.00 53.65 489 GLU A N 1
ATOM 4045 C CA . GLU A 1 489 ? -9.983 57.046 64.986 1.00 59.53 489 GLU A CA 1
ATOM 4046 C C . GLU A 1 489 ? -9.857 58.015 63.812 1.00 53.51 489 GLU A C 1
ATOM 4047 O O . GLU A 1 489 ? -10.517 57.764 62.810 1.00 57.26 489 GLU A O 1
ATOM 4053 N N . ALA A 1 490 ? -9.095 59.104 63.935 1.00 45.60 490 ALA A N 1
ATOM 4054 C CA . ALA A 1 490 ? -8.993 60.108 62.851 1.00 45.26 490 ALA A CA 1
ATOM 4055 C C . ALA A 1 490 ? -8.139 59.522 61.728 1.00 44.87 490 ALA A C 1
ATOM 4056 O O . ALA A 1 490 ? -8.364 59.879 60.564 1.00 56.51 490 ALA A O 1
ATOM 4058 N N . ALA A 1 491 ? -7.238 58.603 62.040 1.00 47.37 491 ALA A N 1
ATOM 4059 C CA . ALA A 1 491 ? -6.294 58.088 61.024 1.00 51.04 491 ALA A CA 1
ATOM 4060 C C . ALA A 1 491 ? -7.048 57.082 60.163 1.00 48.16 491 ALA A C 1
ATOM 4061 O O . ALA A 1 491 ? -6.947 57.178 58.934 1.00 54.25 491 ALA A O 1
ATOM 4063 N N . ARG A 1 492 ? -7.715 56.145 60.820 1.00 45.33 492 ARG A N 1
ATOM 4064 C CA . ARG A 1 492 ? -8.609 55.133 60.214 1.00 50.98 492 ARG A CA 1
ATOM 4065 C C . ARG A 1 492 ? -9.643 55.832 59.329 1.00 53.08 492 ARG A C 1
ATOM 4066 O O . ARG A 1 492 ? -9.841 55.391 58.180 1.00 48.72 492 ARG A O 1
ATOM 4074 N N . LYS A 1 493 ? -10.262 56.903 59.825 1.00 55.49 493 LYS A N 1
ATOM 4075 C CA . LYS A 1 493 ? -11.312 57.626 59.056 1.00 56.54 493 LYS A CA 1
ATOM 4076 C C . LYS A 1 493 ? -10.677 58.245 57.804 1.00 57.92 493 LYS A C 1
ATOM 4077 O O . LYS A 1 493 ? -11.268 58.127 56.705 1.00 60.49 493 LYS A O 1
ATOM 4083 N N . ARG A 1 494 ? -9.512 58.874 57.936 1.00 54.52 494 ARG A N 1
ATOM 4084 C CA . ARG A 1 494 ? -8.853 59.519 56.773 1.00 52.04 494 ARG A CA 1
ATOM 4085 C C . ARG A 1 494 ? -8.512 58.441 55.734 1.00 52.73 494 ARG A C 1
ATOM 4086 O O . ARG A 1 494 ? -8.651 58.716 54.515 1.00 52.33 494 ARG A O 1
ATOM 4094 N N . LEU A 1 495 ? -8.133 57.247 56.193 1.00 43.31 495 LEU A N 1
ATOM 4095 C CA . LEU A 1 495 ? -7.626 56.165 55.321 1.00 47.25 495 LEU A CA 1
ATOM 4096 C C . LEU A 1 495 ? -8.824 55.489 54.624 1.00 50.57 495 LEU A C 1
ATOM 4097 O O . LEU A 1 495 ? -8.742 55.275 53.425 1.00 47.44 495 LEU A O 1
ATOM 4102 N N . LEU A 1 496 ? -9.925 55.252 55.338 1.00 54.11 496 LEU A N 1
ATOM 4103 C CA . LEU A 1 496 ? -11.176 54.656 54.787 1.00 54.07 496 LEU A CA 1
ATOM 4104 C C . LEU A 1 496 ? -11.835 55.615 53.779 1.00 51.86 496 LEU A C 1
ATOM 4105 O O . LEU A 1 496 ? -12.302 55.131 52.736 1.00 49.70 496 LEU A O 1
ATOM 4110 N N . GLU A 1 497 ? -11.808 56.922 54.024 1.00 51.64 497 GLU A N 1
ATOM 4111 C CA . GLU A 1 497 ? -12.530 57.908 53.178 1.00 56.40 497 GLU A CA 1
ATOM 4112 C C . GLU A 1 497 ? -11.702 58.163 51.906 1.00 51.52 497 GLU A C 1
ATOM 4113 O O . GLU A 1 497 ? -12.295 58.581 50.925 1.00 57.66 497 GLU A O 1
ATOM 4119 N N . THR A 1 498 ? -10.405 57.858 51.881 1.00 47.45 498 THR A N 1
ATOM 4120 C CA . THR A 1 498 ? -9.521 58.118 50.707 1.00 47.28 498 THR A CA 1
ATOM 4121 C C . THR A 1 498 ? -9.131 56.804 50.014 1.00 44.07 498 THR A C 1
ATOM 4122 O O . THR A 1 498 ? -8.374 56.864 49.016 1.00 43.93 498 THR A O 1
ATOM 4126 N N . PHE A 1 499 ? -9.627 55.663 50.489 1.00 42.47 499 PHE A N 1
ATOM 4127 C CA . PHE A 1 499 ? -9.470 54.357 49.797 1.00 48.58 499 PHE A CA 1
ATOM 4128 C C . PHE A 1 499 ? -10.547 54.274 48.704 1.00 53.11 499 PHE A C 1
ATOM 4129 O O . PHE A 1 499 ? -11.714 54.550 48.984 1.00 49.89 499 PHE A O 1
ATOM 4137 N N . PRO A 1 500 ? -10.235 53.918 47.432 1.00 52.46 500 PRO A N 1
ATOM 4138 C CA . PRO A 1 500 ? -11.187 54.106 46.339 1.00 59.65 500 PRO A CA 1
ATOM 4139 C C . PRO A 1 500 ? -12.456 53.247 46.453 1.00 61.34 500 PRO A C 1
ATOM 4140 O O . PRO A 1 500 ? -13.517 53.798 46.176 1.00 69.34 500 PRO A O 1
ATOM 4144 N N . GLY A 1 501 ? -12.334 51.981 46.879 1.00 60.10 501 GLY A N 1
ATOM 4145 C CA . GLY A 1 501 ? -13.458 51.030 46.989 1.00 64.44 501 GLY A CA 1
ATOM 4146 C C . GLY A 1 501 ? -14.117 51.037 48.359 1.00 60.98 501 GLY A C 1
ATOM 4147 O O . GLY A 1 501 ? -14.244 52.111 48.945 1.00 57.78 501 GLY A O 1
ATOM 4148 N N . ASN A 1 502 ? -14.569 49.861 48.799 1.00 56.71 502 ASN A N 1
ATOM 4149 C CA . ASN A 1 502 ? -15.097 49.552 50.153 1.00 59.73 502 ASN A CA 1
ATOM 4150 C C . ASN A 1 502 ? -13.914 49.128 51.032 1.00 60.22 502 ASN A C 1
ATOM 4151 O O . ASN A 1 502 ? -13.499 47.924 50.967 1.00 56.07 502 ASN A O 1
ATOM 4156 N N . ALA A 1 503 ? -13.383 50.064 51.825 1.00 55.29 503 ALA A N 1
ATOM 4157 C CA . ALA A 1 503 ? -12.162 49.845 52.633 1.00 54.57 503 ALA A CA 1
ATOM 4158 C C . ALA A 1 503 ? -12.353 48.585 53.486 1.00 56.55 503 ALA A C 1
ATOM 4159 O O . ALA A 1 503 ? -11.452 47.731 53.461 1.00 47.41 503 ALA A O 1
ATOM 4161 N N . GLU A 1 504 ? -13.514 48.446 54.146 1.00 58.95 504 GLU A N 1
ATOM 4162 C CA . GLU A 1 504 ? -13.792 47.386 55.166 1.00 60.35 504 GLU A CA 1
ATOM 4163 C C . GLU A 1 504 ? -13.786 45.991 54.530 1.00 58.01 504 GLU A C 1
ATOM 4164 O O . GLU A 1 504 ? -13.630 45.010 55.292 1.00 58.26 504 GLU A O 1
ATOM 4170 N N . GLN A 1 505 ? -13.855 45.904 53.202 1.00 55.84 505 GLN A N 1
ATOM 4171 C CA . GLN A 1 505 ? -13.818 44.616 52.466 1.00 64.08 505 GLN A CA 1
ATOM 4172 C C . GLN A 1 505 ? -12.551 44.478 51.620 1.00 62.06 505 GLN A C 1
ATOM 4173 O O . GLN A 1 505 ? -12.205 43.321 51.345 1.00 61.87 505 GLN A O 1
ATOM 4179 N N . GLU A 1 506 ? -11.896 45.571 51.205 1.00 57.86 506 GLU A N 1
ATOM 4180 C CA . GLU A 1 506 ? -10.827 45.501 50.162 1.00 60.53 506 GLU A CA 1
ATOM 4181 C C . GLU A 1 506 ? -9.461 46.059 50.640 1.00 52.99 506 GLU A C 1
ATOM 4182 O O . GLU A 1 506 ? -8.432 45.625 50.094 1.00 48.53 506 GLU A O 1
ATOM 4188 N N . LEU A 1 507 ? -9.419 46.970 51.617 1.00 51.84 507 LEU A N 1
ATOM 4189 C CA . LEU A 1 507 ? -8.151 47.578 52.122 1.00 48.38 507 LEU A CA 1
ATOM 4190 C C . LEU A 1 507 ? -7.172 46.480 52.555 1.00 40.17 507 LEU A C 1
ATOM 4191 O O . LEU A 1 507 ? -7.435 45.822 53.554 1.00 47.95 507 LEU A O 1
ATOM 4196 N N . ARG A 1 508 ? -6.043 46.346 51.853 1.00 42.70 508 ARG A N 1
ATOM 4197 C CA . ARG A 1 508 ? -4.959 45.361 52.147 1.00 46.07 508 ARG A CA 1
ATOM 4198 C C . ARG A 1 508 ? -3.927 45.939 53.144 1.00 53.34 508 ARG A C 1
ATOM 4199 O O . ARG A 1 508 ? -3.218 46.961 52.818 1.00 54.11 508 ARG A O 1
ATOM 4207 N N . LEU A 1 509 ? -3.776 45.224 54.261 1.00 47.31 509 LEU A N 1
ATOM 4208 C CA . LEU A 1 509 ? -3.148 45.665 55.531 1.00 50.41 509 LEU A CA 1
ATOM 4209 C C . LEU A 1 509 ? -2.204 44.567 56.033 1.00 54.15 509 LEU A C 1
ATOM 4210 O O . LEU A 1 509 ? -2.668 43.426 56.165 1.00 49.34 509 LEU A O 1
ATOM 4215 N N . LEU A 1 510 ? -0.924 44.886 56.258 1.00 46.70 510 LEU A N 1
ATOM 4216 C CA . LEU A 1 510 ? 0.036 44.008 56.976 1.00 45.94 510 LEU A CA 1
ATOM 4217 C C . LEU A 1 510 ? 0.222 44.582 58.388 1.00 51.49 510 LEU A C 1
ATOM 4218 O O . LEU A 1 510 ? 0.608 45.771 58.522 1.00 47.51 510 LEU A O 1
ATOM 4223 N N . ALA A 1 511 ? -0.063 43.780 59.407 1.00 47.15 511 ALA A N 1
ATOM 4224 C CA . ALA A 1 511 ? 0.132 44.135 60.822 1.00 52.71 511 ALA A CA 1
ATOM 4225 C C . ALA A 1 511 ? 1.382 43.394 61.288 1.00 57.57 511 ALA A C 1
ATOM 4226 O O . ALA A 1 511 ? 1.484 42.190 61.001 1.00 56.04 511 ALA A O 1
ATOM 4228 N N . VAL A 1 512 ? 2.351 44.099 61.865 1.00 49.91 512 VAL A N 1
ATOM 4229 C CA . VAL A 1 512 ? 3.554 43.420 62.409 1.00 57.01 512 VAL A CA 1
ATOM 4230 C C . VAL A 1 512 ? 3.766 43.895 63.840 1.00 63.35 512 VAL A C 1
ATOM 4231 O O . VAL A 1 512 ? 3.778 45.122 64.088 1.00 59.31 512 VAL A O 1
ATOM 4235 N N . ALA A 1 513 ? 3.804 42.919 64.749 1.00 70.17 513 ALA A N 1
ATOM 4236 C CA . ALA A 1 513 ? 3.914 43.112 66.207 1.00 75.65 513 ALA A CA 1
ATOM 4237 C C . ALA A 1 513 ? 5.404 43.152 66.567 1.00 74.64 513 ALA A C 1
ATOM 4238 O O . ALA A 1 513 ? 6.082 42.133 66.362 1.00 78.87 513 ALA A O 1
ATOM 4240 N N . LEU A 1 514 ? 5.886 44.319 67.003 1.00 85.29 514 LEU A N 1
ATOM 4241 C CA . LEU A 1 514 ? 7.303 44.598 67.368 1.00 103.42 514 LEU A CA 1
ATOM 4242 C C . LEU A 1 514 ? 7.453 44.616 68.900 1.00 108.50 514 LEU A C 1
ATOM 4243 O O . LEU A 1 514 ? 6.514 45.101 69.595 1.00 88.52 514 LEU A O 1
ATOM 4248 N N . GLY A 1 515 ? 8.601 44.138 69.401 1.00 132.55 515 GLY A N 1
ATOM 4249 C CA . GLY A 1 515 ? 9.068 44.353 70.790 1.00 157.15 515 GLY A CA 1
ATOM 4250 C C . GLY A 1 515 ? 9.141 43.062 71.588 1.00 171.23 515 GLY A C 1
ATOM 4251 O O . GLY A 1 515 ? 9.984 42.212 71.247 1.00 170.15 515 GLY A O 1
ATOM 4252 N N . THR A 1 516 ? 8.301 42.933 72.627 1.00 186.21 516 THR A N 1
ATOM 4253 C CA . THR A 1 516 ? 8.154 41.715 73.479 1.00 179.99 516 THR A CA 1
ATOM 4254 C C . THR A 1 516 ? 6.957 40.880 72.987 1.00 180.90 516 THR A C 1
ATOM 4255 O O . THR A 1 516 ? 6.599 39.900 73.680 1.00 176.87 516 THR A O 1
ATOM 4259 N N . ASP A 1 517 ? 6.363 41.259 71.844 1.00 167.23 517 ASP A N 1
ATOM 4260 C CA . ASP A 1 517 ? 5.440 40.424 71.024 1.00 148.02 517 ASP A CA 1
ATOM 4261 C C . ASP A 1 517 ? 6.268 39.840 69.867 1.00 153.21 517 ASP A C 1
ATOM 4262 O O . ASP A 1 517 ? 6.828 40.646 69.090 1.00 150.05 517 ASP A O 1
ATOM 4267 N N . SER A 1 518 ? 6.353 38.503 69.769 1.00 155.77 518 SER A N 1
ATOM 4268 C CA . SER A 1 518 ? 7.311 37.740 68.915 1.00 146.77 518 SER A CA 1
ATOM 4269 C C . SER A 1 518 ? 7.241 38.193 67.449 1.00 148.48 518 SER A C 1
ATOM 4270 O O . SER A 1 518 ? 6.400 39.058 67.116 1.00 153.17 518 SER A O 1
ATOM 4273 N N . ALA A 1 519 ? 8.095 37.600 66.607 1.00 139.38 519 ALA A N 1
ATOM 4274 C CA . ALA A 1 519 ? 8.286 37.942 65.178 1.00 121.02 519 ALA A CA 1
ATOM 4275 C C . ALA A 1 519 ? 7.243 37.208 64.315 1.00 110.90 519 ALA A C 1
ATOM 4276 O O . ALA A 1 519 ? 7.556 36.160 63.698 1.00 94.84 519 ALA A O 1
ATOM 4278 N N . ARG A 1 520 ? 6.029 37.763 64.280 1.00 106.91 520 ARG A N 1
ATOM 4279 C CA . ARG A 1 520 ? 4.857 37.250 63.523 1.00 102.69 520 ARG A CA 1
ATOM 4280 C C . ARG A 1 520 ? 4.196 38.434 62.801 1.00 90.77 520 ARG A C 1
ATOM 4281 O O . ARG A 1 520 ? 4.204 39.574 63.371 1.00 83.78 520 ARG A O 1
ATOM 4289 N N . ALA A 1 521 ? 3.671 38.191 61.591 1.00 69.33 521 ALA A N 1
ATOM 4290 C CA . ALA A 1 521 ? 2.902 39.182 60.811 1.00 55.53 521 ALA A CA 1
ATOM 4291 C C . ALA A 1 521 ? 1.555 38.603 60.374 1.00 61.26 521 ALA A C 1
ATOM 4292 O O . ALA A 1 521 ? 1.431 37.370 60.189 1.00 67.02 521 ALA A O 1
ATOM 4294 N N . ALA A 1 522 ? 0.583 39.499 60.223 1.00 55.38 522 ALA A N 1
ATOM 4295 C CA . ALA A 1 522 ? -0.816 39.204 59.897 1.00 54.56 522 ALA A CA 1
ATOM 4296 C C . ALA A 1 522 ? -1.244 40.044 58.696 1.00 58.78 522 ALA A C 1
ATOM 4297 O O . ALA A 1 522 ? -1.197 41.287 58.782 1.00 51.02 522 ALA A O 1
ATOM 4299 N N . PHE A 1 523 ? -1.691 39.359 57.647 1.00 48.90 523 PHE A N 1
ATOM 4300 C CA . PHE A 1 523 ? -2.258 39.958 56.423 1.00 47.44 523 PHE A CA 1
ATOM 4301 C C . PHE A 1 523 ? -3.788 39.896 56.513 1.00 47.67 523 PHE A C 1
ATOM 4302 O O . PHE A 1 523 ? -4.383 38.860 56.799 1.00 51.09 523 PHE A O 1
ATOM 4310 N N . PHE A 1 524 ? -4.402 41.050 56.298 1.00 46.93 524 PHE A N 1
ATOM 4311 C CA . PHE A 1 524 ? -5.853 41.286 56.332 1.00 43.51 524 PHE A CA 1
ATOM 4312 C C . PHE A 1 524 ? -6.292 41.836 54.976 1.00 45.11 524 PHE A C 1
ATOM 4313 O O . PHE A 1 524 ? -5.562 42.643 54.364 1.00 46.31 524 PHE A O 1
ATOM 4321 N N . ILE A 1 525 ? -7.472 41.424 54.526 1.00 51.91 525 ILE A N 1
ATOM 4322 C CA . ILE A 1 525 ? -8.220 42.091 53.425 1.00 49.80 525 ILE A CA 1
ATOM 4323 C C . ILE A 1 525 ? -9.479 42.654 54.063 1.00 48.81 525 ILE A C 1
ATOM 4324 O O . ILE A 1 525 ? -10.203 41.893 54.701 1.00 54.86 525 ILE A O 1
ATOM 4329 N N . GLY A 1 526 ? -9.673 43.963 53.985 1.00 48.05 526 GLY A N 1
ATOM 4330 C CA . GLY A 1 526 ? -10.660 44.649 54.830 1.00 51.09 526 GLY A CA 1
ATOM 4331 C C . GLY A 1 526 ? -10.524 44.195 56.272 1.00 49.52 526 GLY A C 1
ATOM 4332 O O . GLY A 1 526 ? -9.377 44.012 56.712 1.00 54.20 526 GLY A O 1
ATOM 4333 N N . LYS A 1 527 ? -11.640 43.967 56.977 1.00 56.97 527 LYS A N 1
ATOM 4334 C CA . LYS A 1 527 ? -11.634 43.557 58.412 1.00 56.81 527 LYS A CA 1
ATOM 4335 C C . LYS A 1 527 ? -11.313 42.063 58.559 1.00 59.35 527 LYS A C 1
ATOM 4336 O O . LYS A 1 527 ? -11.280 41.580 59.703 1.00 67.60 527 LYS A O 1
ATOM 4342 N N . THR A 1 528 ? -11.050 41.351 57.464 1.00 55.61 528 THR A N 1
ATOM 4343 C CA . THR A 1 528 ? -10.890 39.879 57.476 1.00 56.45 528 THR A CA 1
ATOM 4344 C C . THR A 1 528 ? -9.417 39.513 57.611 1.00 52.42 528 THR A C 1
ATOM 4345 O O . THR A 1 528 ? -8.670 39.758 56.664 1.00 49.66 528 THR A O 1
ATOM 4349 N N . PHE A 1 529 ? -9.044 38.841 58.695 1.00 51.80 529 PHE A N 1
ATOM 4350 C CA . PHE A 1 529 ? -7.720 38.189 58.828 1.00 53.13 529 PHE A CA 1
ATOM 4351 C C . PHE A 1 529 ? -7.626 37.124 57.736 1.00 57.44 529 PHE A C 1
ATOM 4352 O O . PHE A 1 529 ? -8.514 36.264 57.699 1.00 59.59 529 PHE A O 1
ATOM 4360 N N . GLN A 1 530 ? -6.613 37.199 56.871 1.00 56.52 530 GLN A N 1
ATOM 4361 C CA . GLN A 1 530 ? -6.526 36.364 55.651 1.00 58.85 530 GLN A CA 1
ATOM 4362 C C . GLN A 1 530 ? -5.410 35.326 55.781 1.00 57.67 530 GLN A C 1
ATOM 4363 O O . GLN A 1 530 ? -5.579 34.224 55.232 1.00 57.88 530 GLN A O 1
ATOM 4369 N N . GLN A 1 531 ? -4.279 35.687 56.385 1.00 56.77 531 GLN A N 1
ATOM 4370 C CA . GLN A 1 531 ? -3.087 34.801 56.474 1.00 52.16 531 GLN A CA 1
ATOM 4371 C C . GLN A 1 531 ? -2.081 35.378 57.478 1.00 59.04 531 GLN A C 1
ATOM 4372 O O . GLN A 1 531 ? -1.929 36.615 57.539 1.00 67.23 531 GLN A O 1
ATOM 4378 N N . ALA A 1 532 ? -1.451 34.491 58.242 1.00 61.86 532 ALA A N 1
ATOM 4379 C CA . ALA A 1 532 ? -0.333 34.750 59.173 1.00 60.98 532 ALA A CA 1
ATOM 4380 C C . ALA A 1 532 ? 0.949 34.348 58.459 1.00 59.99 532 ALA A C 1
ATOM 4381 O O . ALA A 1 532 ? 0.932 33.310 57.765 1.00 57.24 532 ALA A O 1
ATOM 4383 N N . PHE A 1 533 ? 2.008 35.145 58.590 1.00 62.13 533 PHE A N 1
ATOM 4384 C CA . PHE A 1 533 ? 3.252 34.971 57.799 1.00 64.60 533 PHE A CA 1
ATOM 4385 C C . PHE A 1 533 ? 4.461 34.939 58.732 1.00 73.41 533 PHE A C 1
ATOM 4386 O O . PHE A 1 533 ? 4.589 35.766 59.635 1.00 77.19 533 PHE A O 1
ATOM 4394 N N . PRO A 1 534 ? 5.418 34.005 58.526 1.00 84.91 534 PRO A N 1
ATOM 4395 C CA . PRO A 1 534 ? 6.627 33.981 59.341 1.00 81.94 534 PRO A CA 1
ATOM 4396 C C . PRO A 1 534 ? 7.384 35.276 59.038 1.00 81.80 534 PRO A C 1
ATOM 4397 O O . PRO A 1 534 ? 7.292 35.737 57.914 1.00 75.31 534 PRO A O 1
ATOM 4401 N N . LEU A 1 535 ? 8.090 35.818 60.027 1.00 85.68 535 LEU A N 1
ATOM 4402 C CA . LEU A 1 535 ? 8.951 37.024 59.882 1.00 85.13 535 LEU A CA 1
ATOM 4403 C C . LEU A 1 535 ? 10.148 36.856 60.827 1.00 91.58 535 LEU A C 1
ATOM 4404 O O . LEU A 1 535 ? 9.914 36.835 62.054 1.00 77.05 535 LEU A O 1
ATOM 4409 N N . LYS A 1 536 ? 11.365 36.682 60.292 1.00 102.54 536 LYS A N 1
ATOM 4410 C CA . LYS A 1 536 ? 12.569 36.306 61.097 1.00 113.73 536 LYS A CA 1
ATOM 4411 C C . LYS A 1 536 ? 13.298 37.582 61.557 1.00 110.67 536 LYS A C 1
ATOM 4412 O O . LYS A 1 536 ? 14.268 38.000 60.903 1.00 97.50 536 LYS A O 1
ATOM 4418 N N . ILE A 1 537 ? 12.838 38.164 62.669 1.00 112.37 537 ILE A N 1
ATOM 4419 C CA . ILE A 1 537 ? 13.459 39.342 63.346 1.00 117.43 537 ILE A CA 1
ATOM 4420 C C . ILE A 1 537 ? 14.345 38.810 64.482 1.00 122.09 537 ILE A C 1
ATOM 4421 O O . ILE A 1 537 ? 13.952 37.802 65.102 1.00 120.06 537 ILE A O 1
ATOM 4426 N N . VAL A 1 538 ? 15.503 39.434 64.728 1.00 128.80 538 VAL A N 1
ATOM 4427 C CA . VAL A 1 538 ? 16.306 39.223 65.975 1.00 132.33 538 VAL A CA 1
ATOM 4428 C C . VAL A 1 538 ? 15.871 40.300 66.974 1.00 135.63 538 VAL A C 1
ATOM 4429 O O . VAL A 1 538 ? 15.464 41.382 66.520 1.00 137.34 538 VAL A O 1
ATOM 4433 N N . LYS A 1 539 ? 15.913 40.003 68.276 1.00 143.44 539 LYS A N 1
ATOM 4434 C CA . LYS A 1 539 ? 15.422 40.925 69.339 1.00 152.65 539 LYS A CA 1
ATOM 4435 C C . LYS A 1 539 ? 16.521 41.954 69.647 1.00 159.37 539 LYS A C 1
ATOM 4436 O O . LYS A 1 539 ? 17.624 41.840 69.068 1.00 166.56 539 LYS A O 1
ATOM 4442 N N . ILE A 1 540 ? 16.220 42.933 70.507 1.00 162.60 540 ILE A N 1
ATOM 4443 C CA . ILE A 1 540 ? 17.125 44.078 70.829 1.00 159.98 540 ILE A CA 1
ATOM 4444 C C . ILE A 1 540 ? 18.138 43.611 71.888 1.00 167.56 540 ILE A C 1
ATOM 4445 O O . ILE A 1 540 ? 19.202 44.255 72.006 1.00 176.68 540 ILE A O 1
ATOM 4450 N N . GLU A 1 541 ? 17.819 42.529 72.615 1.00 166.58 541 GLU A N 1
ATOM 4451 C CA . GLU A 1 541 ? 18.679 41.895 73.657 1.00 159.12 541 GLU A CA 1
ATOM 4452 C C . GLU A 1 541 ? 19.992 41.404 73.026 1.00 156.13 541 GLU A C 1
ATOM 4453 O O . GLU A 1 541 ? 21.056 41.624 73.641 1.00 153.11 541 GLU A O 1
ATOM 4459 N N . LYS A 1 542 ? 19.918 40.783 71.841 1.00 151.91 542 LYS A N 1
ATOM 4460 C CA . LYS A 1 542 ? 21.079 40.234 71.084 1.00 153.91 542 LYS A CA 1
ATOM 4461 C C . LYS A 1 542 ? 21.932 41.414 70.592 1.00 162.81 542 LYS A C 1
ATOM 4462 O O . LYS A 1 542 ? 21.737 42.528 71.120 1.00 171.14 542 LYS A O 1
ATOM 4468 N N . LEU A 1 543 ? 22.843 41.178 69.635 1.00 166.59 543 LEU A N 1
ATOM 4469 C CA . LEU A 1 543 ? 23.707 42.196 68.961 1.00 162.50 543 LEU A CA 1
ATOM 4470 C C . LEU A 1 543 ? 24.366 43.139 69.988 1.00 169.98 543 LEU A C 1
ATOM 4471 O O . LEU A 1 543 ? 24.525 44.340 69.661 1.00 165.79 543 LEU A O 1
ATOM 4476 N N . TYR A 1 544 ? 24.771 42.614 71.156 1.00 166.93 544 TYR A N 1
ATOM 4477 C CA . TYR A 1 544 ? 25.255 43.389 72.335 1.00 155.88 544 TYR A CA 1
ATOM 4478 C C . TYR A 1 544 ? 26.694 42.976 72.680 1.00 136.45 544 TYR A C 1
ATOM 4479 O O . TYR A 1 544 ? 27.401 43.799 73.303 1.00 113.87 544 TYR A O 1
ATOM 4488 N N . THR A 1 622 ? 26.194 61.731 72.206 1.00 162.15 622 THR A N 1
ATOM 4489 C CA . THR A 1 622 ? 27.082 60.542 72.080 1.00 159.34 622 THR A CA 1
ATOM 4490 C C . THR A 1 622 ? 26.591 59.462 73.057 1.00 163.70 622 THR A C 1
ATOM 4491 O O . THR A 1 622 ? 27.345 59.117 73.991 1.00 173.44 622 THR A O 1
ATOM 4495 N N . VAL A 1 623 ? 25.373 58.945 72.839 1.00 152.19 623 VAL A N 1
ATOM 4496 C CA . VAL A 1 623 ? 24.733 57.898 73.697 1.00 143.24 623 VAL A CA 1
ATOM 4497 C C . VAL A 1 623 ? 25.358 56.539 73.331 1.00 138.94 623 VAL A C 1
ATOM 4498 O O . VAL A 1 623 ? 25.229 55.594 74.145 1.00 133.69 623 VAL A O 1
ATOM 4502 N N . HIS A 1 624 ? 25.998 56.461 72.151 1.00 126.56 624 HIS A N 1
ATOM 4503 C CA . HIS A 1 624 ? 26.951 55.404 71.696 1.00 129.94 624 HIS A CA 1
ATOM 4504 C C . HIS A 1 624 ? 27.493 55.775 70.305 1.00 134.36 624 HIS A C 1
ATOM 4505 O O . HIS A 1 624 ? 27.060 56.818 69.772 1.00 137.95 624 HIS A O 1
ATOM 4512 N N . THR A 1 625 ? 28.434 54.985 69.763 1.00 137.74 625 THR A N 1
ATOM 4513 C CA . THR A 1 625 ? 28.893 55.042 68.340 1.00 135.66 625 THR A CA 1
ATOM 4514 C C . THR A 1 625 ? 28.988 53.631 67.733 1.00 140.28 625 THR A C 1
ATOM 4515 O O . THR A 1 625 ? 29.313 53.540 66.526 1.00 126.63 625 THR A O 1
ATOM 4519 N N . ALA A 1 626 ? 28.820 52.605 68.555 1.00 137.60 626 ALA A N 1
ATOM 4520 C CA . ALA A 1 626 ? 28.828 51.254 68.069 1.00 132.36 626 ALA A CA 1
ATOM 4521 C C . ALA A 1 626 ? 27.382 51.092 67.764 1.00 134.56 626 ALA A C 1
ATOM 4522 O O . ALA A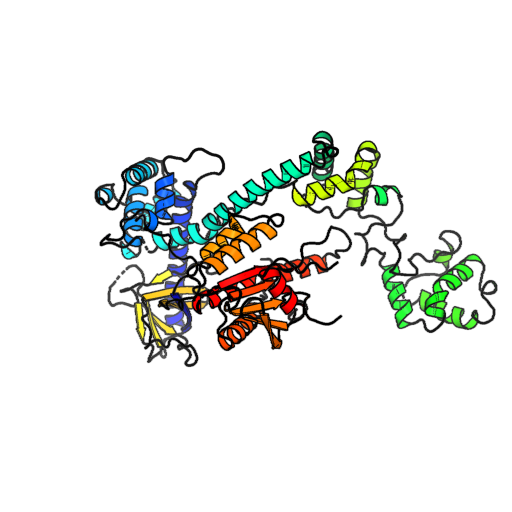 1 626 ? 26.636 50.458 68.503 1.00 124.85 626 ALA A O 1
ATOM 4524 N N . ARG A 1 627 ? 26.975 51.741 66.690 1.00 138.01 627 ARG A N 1
ATOM 4525 C CA . ARG A 1 627 ? 25.603 51.681 66.260 1.00 135.20 627 ARG A CA 1
ATOM 4526 C C . ARG A 1 627 ? 25.341 50.541 65.297 1.00 140.36 627 ARG A C 1
ATOM 4527 O O . ARG A 1 627 ? 25.461 50.684 64.087 1.00 128.88 627 ARG A O 1
ATOM 4543 N N . ILE A 1 629 ? 22.376 49.284 65.408 1.00 118.39 629 ILE A N 1
ATOM 4544 C CA . ILE A 1 629 ? 20.957 49.473 65.452 1.00 111.79 629 ILE A CA 1
ATOM 4545 C C . ILE A 1 629 ? 20.579 49.789 64.033 1.00 103.12 629 ILE A C 1
ATOM 4546 O O . ILE A 1 629 ? 19.641 49.238 63.493 1.00 90.13 629 ILE A O 1
ATOM 4551 N N . ARG A 1 630 ? 21.376 50.647 63.410 1.00 92.43 630 ARG A N 1
ATOM 4552 C CA . ARG A 1 630 ? 21.200 51.043 62.038 1.00 90.69 630 ARG A CA 1
ATOM 4553 C C . ARG A 1 630 ? 21.161 49.849 61.103 1.00 93.32 630 ARG A C 1
ATOM 4554 O O . ARG A 1 630 ? 20.350 49.816 60.207 1.00 96.83 630 ARG A O 1
ATOM 4562 N N . ASP A 1 631 ? 22.029 48.869 61.303 1.00 84.91 631 ASP A N 1
ATOM 4563 C CA . ASP A 1 631 ? 22.019 47.680 60.494 1.00 85.49 631 ASP A CA 1
ATOM 4564 C C . ASP A 1 631 ? 20.846 46.831 60.883 1.00 77.61 631 ASP A C 1
ATOM 4565 O O . ASP A 1 631 ? 20.290 46.149 60.069 1.00 73.58 631 ASP A O 1
ATOM 4570 N N . TRP A 1 632 ? 20.476 46.854 62.145 1.00 76.83 632 TRP A N 1
ATOM 4571 C CA . TRP A 1 632 ? 19.360 46.057 62.594 1.00 81.95 632 TRP A CA 1
ATOM 4572 C C . TRP A 1 632 ? 18.055 46.572 62.023 1.00 83.42 632 TRP A C 1
ATOM 4573 O O . TRP A 1 632 ? 17.183 45.822 61.656 1.00 78.04 632 TRP A O 1
ATOM 4584 N N . ALA A 1 633 ? 17.957 47.879 61.963 1.00 76.94 633 ALA A N 1
ATOM 4585 C CA . ALA A 1 633 ? 16.784 48.626 61.458 1.00 77.91 633 ALA A CA 1
ATOM 4586 C C . ALA A 1 633 ? 16.652 48.441 59.942 1.00 78.68 633 ALA A C 1
ATOM 4587 O O . ALA A 1 633 ? 15.531 48.135 59.505 1.00 67.92 633 ALA A O 1
ATOM 4589 N N . ARG A 1 634 ? 17.728 48.647 59.172 1.00 77.49 634 ARG A N 1
ATOM 4590 C CA . ARG A 1 634 ? 17.688 48.586 57.685 1.00 86.21 634 ARG A CA 1
ATOM 4591 C C . ARG A 1 634 ? 17.281 47.165 57.277 1.00 85.87 634 ARG A C 1
ATOM 4592 O O . ARG A 1 634 ? 16.403 47.034 56.405 1.00 80.50 634 ARG A O 1
ATOM 4600 N N . LEU A 1 635 ? 17.870 46.156 57.923 1.00 74.21 635 LEU A N 1
ATOM 4601 C CA . LEU A 1 635 ? 17.710 44.723 57.571 1.00 80.56 635 LEU A CA 1
ATOM 4602 C C . LEU A 1 635 ? 16.275 44.279 57.905 1.00 74.22 635 LEU A C 1
ATOM 4603 O O . LEU A 1 635 ? 15.625 43.645 57.048 1.00 73.45 635 LEU A O 1
ATOM 4608 N N . ASN A 1 636 ? 15.793 44.597 59.104 1.00 66.10 636 ASN A N 1
ATOM 4609 C CA . ASN A 1 636 ? 14.435 44.211 59.560 1.00 72.00 636 ASN A CA 1
ATOM 4610 C C . ASN A 1 636 ? 13.369 45.042 58.828 1.00 63.60 636 ASN A C 1
ATOM 4611 O O . ASN A 1 636 ? 12.280 44.490 58.635 1.00 61.18 636 ASN A O 1
ATOM 4616 N N . ALA A 1 637 ? 13.653 46.299 58.452 1.00 61.87 637 ALA A N 1
ATOM 4617 C CA . ALA A 1 637 ? 12.767 47.153 57.618 1.00 59.40 637 ALA A CA 1
ATOM 4618 C C . ALA A 1 637 ? 12.547 46.461 56.279 1.00 58.31 637 ALA A C 1
ATOM 4619 O O . ALA A 1 637 ? 11.410 46.477 55.829 1.00 54.32 637 ALA A O 1
ATOM 4621 N N . ARG A 1 638 ? 13.613 45.897 55.700 1.00 59.50 638 ARG A N 1
ATOM 4622 C CA . ARG A 1 638 ? 13.638 45.334 54.325 1.00 64.11 638 ARG A CA 1
ATOM 4623 C C . ARG A 1 638 ? 12.708 44.120 54.311 1.00 61.83 638 ARG A C 1
ATOM 4624 O O . ARG A 1 638 ? 11.935 43.977 53.359 1.00 58.65 638 ARG A O 1
ATOM 4632 N N . GLN A 1 639 ? 12.721 43.331 55.380 1.00 61.96 639 GLN A N 1
ATOM 4633 C CA . GLN A 1 639 ? 11.876 42.121 55.489 1.00 65.12 639 GLN A CA 1
ATOM 4634 C C . GLN A 1 639 ? 10.399 42.519 55.542 1.00 67.08 639 GLN A C 1
ATOM 4635 O O . GLN A 1 639 ? 9.587 41.853 54.865 1.00 66.18 639 GLN A O 1
ATOM 4641 N N . ILE A 1 640 ? 10.059 43.529 56.348 1.00 59.62 640 ILE A N 1
ATOM 4642 C CA . ILE A 1 640 ? 8.666 44.038 56.471 1.00 52.85 640 ILE A CA 1
ATOM 4643 C C . ILE A 1 640 ? 8.210 44.508 55.086 1.00 48.10 640 ILE A C 1
ATOM 4644 O O . ILE A 1 640 ? 7.127 44.110 54.669 1.00 49.11 640 ILE A O 1
ATOM 4649 N N . ILE A 1 641 ? 9.048 45.228 54.352 1.00 47.97 641 ILE A N 1
ATOM 4650 C CA . ILE A 1 641 ? 8.679 45.807 53.028 1.00 49.55 641 ILE A CA 1
ATOM 4651 C C . ILE A 1 641 ? 8.547 44.680 51.989 1.00 54.25 641 ILE A C 1
ATOM 4652 O O . ILE A 1 641 ? 7.591 44.736 51.205 1.00 53.63 641 ILE A O 1
ATOM 4657 N N . GLN A 1 642 ? 9.464 43.716 51.957 1.00 56.71 642 GLN A N 1
ATOM 4658 C CA . GLN A 1 642 ? 9.370 42.568 51.023 1.00 61.32 642 GLN A CA 1
ATOM 4659 C C . GLN A 1 642 ? 8.020 41.899 51.247 1.00 53.69 642 GLN A C 1
ATOM 4660 O O . GLN A 1 642 ? 7.261 41.802 50.299 1.00 53.32 642 GLN A O 1
ATOM 4666 N N . LEU A 1 643 ? 7.708 41.543 52.487 1.00 54.48 643 LEU A N 1
ATOM 4667 C CA . LEU A 1 643 ? 6.476 40.797 52.826 1.00 52.64 643 LEU A CA 1
ATOM 4668 C C . LEU A 1 643 ? 5.234 41.613 52.443 1.00 58.83 643 LEU A C 1
ATOM 4669 O O . LEU A 1 643 ? 4.232 41.013 52.000 1.00 59.96 643 LEU A O 1
ATOM 4674 N N . ALA A 1 644 ? 5.277 42.934 52.633 1.00 56.07 644 ALA A N 1
ATOM 4675 C CA . ALA A 1 644 ? 4.192 43.867 52.262 1.00 50.32 644 ALA A CA 1
ATOM 4676 C C . ALA A 1 644 ? 4.027 43.859 50.744 1.00 48.69 644 ALA A C 1
ATOM 4677 O O . ALA A 1 644 ? 2.896 43.748 50.292 1.00 48.79 644 ALA A O 1
ATOM 4679 N N . GLU A 1 645 ? 5.112 44.058 49.994 1.00 45.96 645 GLU A N 1
ATOM 4680 C CA . GLU A 1 645 ? 5.036 44.149 48.521 1.00 48.16 645 GLU A CA 1
ATOM 4681 C C . GLU A 1 645 ? 4.560 42.788 47.989 1.00 54.36 645 GLU A C 1
ATOM 4682 O O . GLU A 1 645 ? 3.734 42.802 47.086 1.00 49.14 645 GLU A O 1
ATOM 4688 N N . GLU A 1 646 ? 5.007 41.672 48.583 1.00 49.20 646 GLU A N 1
ATOM 4689 C CA . GLU A 1 646 ? 4.681 40.300 48.101 1.00 59.64 646 GLU A CA 1
ATOM 4690 C C . GLU A 1 646 ? 3.170 40.099 48.134 1.00 57.15 646 GLU A C 1
ATOM 4691 O O . GLU A 1 646 ? 2.726 39.287 47.340 1.00 55.19 646 GLU A O 1
ATOM 4697 N N . ASN A 1 647 ? 2.441 40.853 48.980 1.00 50.33 647 ASN A N 1
ATOM 4698 C CA . ASN A 1 647 ? 0.971 40.738 49.183 1.00 48.69 647 ASN A CA 1
ATOM 4699 C C . ASN A 1 647 ? 0.237 42.011 48.740 1.00 45.07 647 ASN A C 1
ATOM 4700 O O . ASN A 1 647 ? -0.957 42.154 49.124 1.00 45.82 647 ASN A O 1
ATOM 4705 N N . GLN A 1 648 ? 0.868 42.860 47.918 1.00 44.63 648 GLN A N 1
ATOM 4706 C CA . GLN A 1 648 ? 0.240 44.086 47.338 1.00 46.16 648 GLN A CA 1
ATOM 4707 C C . GLN A 1 648 ? -0.557 44.822 48.438 1.00 45.12 648 GLN A C 1
ATOM 4708 O O . GLN A 1 648 ? -1.701 45.243 48.250 1.00 49.05 648 GLN A O 1
ATOM 4714 N N . VAL A 1 649 ? 0.073 44.999 49.581 1.00 45.39 649 VAL A N 1
ATOM 4715 C CA . VAL A 1 649 ? -0.482 45.700 50.763 1.00 46.45 649 VAL A CA 1
ATOM 4716 C C . VAL A 1 649 ? -0.623 47.181 50.450 1.00 44.26 649 VAL A C 1
ATOM 4717 O O . VAL A 1 649 ? 0.178 47.685 49.660 1.00 41.21 649 VAL A O 1
ATOM 4721 N N . ASP A 1 650 ? -1.648 47.823 51.019 1.00 43.73 650 ASP A N 1
ATOM 4722 C CA . ASP A 1 650 ? -1.859 49.289 50.946 1.00 43.84 650 ASP A CA 1
ATOM 4723 C C . ASP A 1 650 ? -1.279 49.964 52.202 1.00 45.37 650 ASP A C 1
ATOM 4724 O O . ASP A 1 650 ? -0.775 51.079 52.070 1.00 50.03 650 ASP A O 1
ATOM 4729 N N . LEU A 1 651 ? -1.454 49.331 53.371 1.00 40.64 651 LEU A N 1
ATOM 4730 C CA . LEU A 1 651 ? -1.266 49.905 54.717 1.00 43.14 651 LEU A CA 1
ATOM 4731 C C . LEU A 1 651 ? -0.468 48.909 55.563 1.00 46.44 651 LEU A C 1
ATOM 4732 O O . LEU A 1 651 ? -0.839 47.731 55.572 1.00 50.35 651 LEU A O 1
ATOM 4737 N N . ILE A 1 652 ? 0.611 49.381 56.194 1.00 44.83 652 ILE A N 1
ATOM 4738 C CA . ILE A 1 652 ? 1.412 48.645 57.212 1.00 40.87 652 ILE A CA 1
ATOM 4739 C C . ILE A 1 652 ? 1.021 49.242 58.557 1.00 42.66 652 ILE A C 1
ATOM 4740 O O . ILE A 1 652 ? 0.973 50.479 58.681 1.00 44.19 652 ILE A O 1
ATOM 4745 N N . VAL A 1 653 ? 0.631 48.391 59.493 1.00 43.36 653 VAL A N 1
ATOM 4746 C CA . VAL A 1 653 ? 0.274 48.801 60.870 1.00 44.71 653 VAL A CA 1
ATOM 4747 C C . VAL A 1 653 ? 1.385 48.273 61.771 1.00 45.18 653 VAL A C 1
ATOM 4748 O O . VAL A 1 653 ? 1.627 47.038 61.767 1.00 49.85 653 VAL A O 1
ATOM 4752 N N . LEU A 1 654 ? 2.053 49.171 62.488 1.00 49.52 654 LEU A N 1
ATOM 4753 C CA . LEU A 1 654 ? 3.154 48.824 63.423 1.00 47.22 654 LEU A CA 1
ATOM 4754 C C . LEU A 1 654 ? 2.662 49.020 64.857 1.00 47.11 654 LEU A C 1
ATOM 4755 O O . LEU A 1 654 ? 1.705 49.768 65.091 1.00 56.31 654 LEU A O 1
ATOM 4760 N N . GLU A 1 655 ? 3.295 48.330 65.786 1.00 54.82 655 GLU A N 1
ATOM 4761 C CA . GLU A 1 655 ? 3.039 48.459 67.237 1.00 64.83 655 GLU A CA 1
ATOM 4762 C C . GLU A 1 655 ? 4.162 49.328 67.811 1.00 59.55 655 GLU A C 1
ATOM 4763 O O . GLU A 1 655 ? 5.339 49.016 67.530 1.00 58.90 655 GLU A O 1
ATOM 4769 N N . SER A 1 656 ? 3.828 50.356 68.592 1.00 64.46 656 SER A N 1
ATOM 4770 C CA . SER A 1 656 ? 4.834 51.143 69.361 1.00 73.68 656 SER A CA 1
ATOM 4771 C C . SER A 1 656 ? 5.262 50.348 70.601 1.00 78.40 656 SER A C 1
ATOM 4772 O O . SER A 1 656 ? 4.602 49.332 70.929 1.00 69.16 656 SER A O 1
ATOM 4775 N N . LEU A 1 657 ? 6.327 50.799 71.268 1.00 95.40 657 LEU A N 1
ATOM 4776 C CA . LEU A 1 657 ? 6.986 50.041 72.364 1.00 96.87 657 LEU A CA 1
ATOM 4777 C C . LEU A 1 657 ? 6.288 50.335 73.700 1.00 89.57 657 LEU A C 1
ATOM 4778 O O . LEU A 1 657 ? 5.814 51.474 73.886 1.00 78.13 657 LEU A O 1
ATOM 4783 N N . ARG A 1 658 ? 6.223 49.332 74.584 1.00 101.00 658 ARG A N 1
ATOM 4784 C CA . ARG A 1 658 ? 5.437 49.378 75.847 1.00 116.67 658 ARG A CA 1
ATOM 4785 C C . ARG A 1 658 ? 5.793 50.639 76.635 1.00 117.89 658 ARG A C 1
ATOM 4786 O O . ARG A 1 658 ? 6.999 50.863 76.868 1.00 97.62 658 ARG A O 1
ATOM 4794 N N . GLY A 1 659 ? 4.764 51.395 77.039 1.00 131.27 659 GLY A N 1
ATOM 4795 C CA . GLY A 1 659 ? 4.857 52.556 77.944 1.00 137.46 659 GLY A CA 1
ATOM 4796 C C . GLY A 1 659 ? 5.760 52.274 79.132 1.00 141.27 659 GLY A C 1
ATOM 4797 O O . GLY A 1 659 ? 5.969 51.094 79.474 1.00 144.67 659 GLY A O 1
ATOM 4798 N N . PHE A 1 660 ? 6.229 53.339 79.775 1.00 149.54 660 PHE A N 1
ATOM 4799 C CA . PHE A 1 660 ? 7.400 53.352 80.688 1.00 146.06 660 PHE A CA 1
ATOM 4800 C C . PHE A 1 660 ? 6.903 53.058 82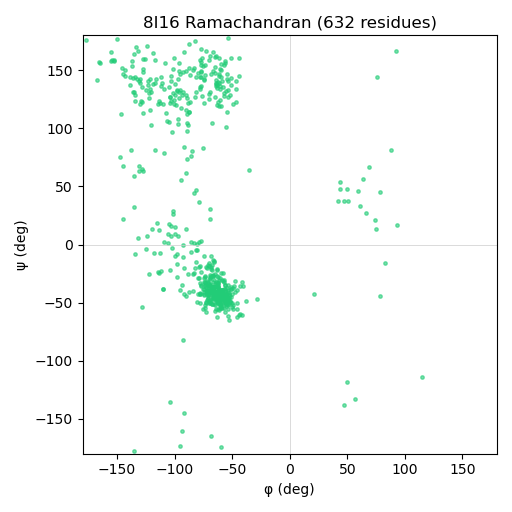.115 1.00 136.29 660 PHE A C 1
ATOM 4801 O O . PHE A 1 660 ? 5.940 53.707 82.554 1.00 126.24 660 PHE A O 1
ATOM 4809 N N . ARG A 1 661 ? 7.516 52.085 82.804 1.00 136.33 661 ARG A N 1
ATOM 4810 C CA . ARG A 1 661 ? 7.058 51.565 84.130 1.00 145.56 661 ARG A CA 1
ATOM 4811 C C . ARG A 1 661 ? 7.422 52.572 85.222 1.00 152.64 661 ARG A C 1
ATOM 4812 O O . ARG A 1 661 ? 8.287 53.419 85.010 1.00 166.12 661 ARG A O 1
ATOM 4820 N N . PRO A 1 662 ? 6.783 52.522 86.419 1.00 156.07 662 PRO A N 1
ATOM 4821 C CA . PRO A 1 662 ? 7.041 53.507 87.477 1.00 151.15 662 PRO A CA 1
ATOM 4822 C C . PRO A 1 662 ? 8.353 53.245 88.217 1.00 145.99 662 PRO A C 1
ATOM 4823 O O . PRO A 1 662 ? 8.794 52.098 88.277 1.00 143.64 662 PRO A O 1
ATOM 4827 N N . PRO A 1 663 ? 9.006 54.273 88.821 1.00 145.03 663 PRO A N 1
ATOM 4828 C CA . PRO A 1 663 ? 10.352 54.115 89.386 1.00 139.46 663 PRO A CA 1
ATOM 4829 C C . PRO A 1 663 ? 10.394 53.036 90.482 1.00 139.28 663 PRO A C 1
ATOM 4830 O O . PRO A 1 663 ? 9.361 52.771 91.080 1.00 123.71 663 PRO A O 1
ATOM 4834 N N . GLY A 1 664 ? 11.570 52.438 90.712 1.00 142.16 664 GLY A N 1
ATOM 4835 C CA . GLY A 1 664 ? 11.742 51.243 91.566 1.00 139.80 664 GLY A CA 1
ATOM 4836 C C . GLY A 1 664 ? 11.259 49.997 90.845 1.00 134.02 664 GLY A C 1
ATOM 4837 O O . GLY A 1 664 ? 10.261 50.094 90.105 1.00 128.57 664 GLY A O 1
ATOM 4838 N N . TYR A 1 665 ? 11.932 48.864 91.052 1.00 139.11 665 TYR A N 1
ATOM 4839 C CA . TYR A 1 665 ? 11.850 47.664 90.175 1.00 150.17 665 TYR A CA 1
ATOM 4840 C C . TYR A 1 665 ? 12.286 48.077 88.759 1.00 143.64 665 TYR A C 1
ATOM 4841 O O . TYR A 1 665 ? 11.596 47.753 87.769 1.00 115.33 665 TYR A O 1
ATOM 4850 N N . GLU A 1 666 ? 13.402 48.812 88.684 1.00 147.39 666 GLU A N 1
ATOM 4851 C CA . GLU A 1 666 ? 14.090 49.217 87.429 1.00 147.71 666 GLU A CA 1
ATOM 4852 C C . GLU A 1 666 ? 15.595 49.293 87.712 1.00 139.12 666 GLU A C 1
ATOM 4853 O O . GLU A 1 666 ? 16.116 50.412 87.868 1.00 149.91 666 GLU A O 1
ATOM 4859 N N . ASN A 1 667 ? 16.258 48.137 87.814 1.00 130.87 667 ASN A N 1
ATOM 4860 C CA . ASN A 1 667 ? 17.738 48.038 87.926 1.00 131.42 667 ASN A CA 1
ATOM 4861 C C . ASN A 1 667 ? 18.352 48.904 86.819 1.00 131.23 667 ASN A C 1
ATOM 4862 O O . ASN A 1 667 ? 18.037 48.648 85.645 1.00 143.58 667 ASN A O 1
AT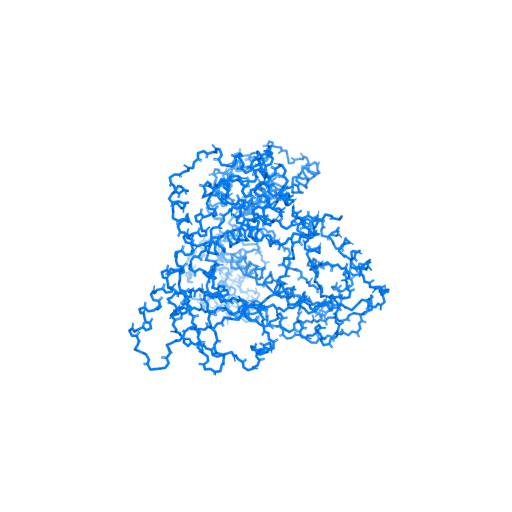OM 4867 N N . LEU A 1 668 ? 19.167 49.901 87.187 1.00 130.13 668 LEU A N 1
ATOM 4868 C CA . LEU A 1 668 ? 19.765 50.923 86.276 1.00 129.69 668 LEU A CA 1
ATOM 4869 C C . LEU A 1 668 ? 19.944 50.370 84.858 1.00 130.79 668 LEU A C 1
ATOM 4870 O O . LEU A 1 668 ? 19.609 51.105 83.903 1.00 114.26 668 LEU A O 1
ATOM 4875 N N . ASP A 1 669 ? 20.497 49.152 84.746 1.00 134.87 669 ASP A N 1
ATOM 4876 C CA . ASP A 1 669 ? 20.886 48.478 83.474 1.00 128.44 669 ASP A CA 1
ATOM 4877 C C . ASP A 1 669 ? 19.666 48.389 82.544 1.00 129.62 669 ASP A C 1
ATOM 4878 O O . ASP A 1 669 ? 19.789 48.792 81.364 1.00 122.26 669 ASP A O 1
ATOM 4883 N N . GLN A 1 670 ? 18.534 47.905 83.070 1.00 128.05 670 GLN A N 1
ATOM 4884 C CA . GLN A 1 670 ? 17.289 47.593 82.309 1.00 128.30 670 GLN A CA 1
ATOM 4885 C C . GLN A 1 670 ? 16.558 48.873 81.859 1.00 127.51 670 GLN A C 1
ATOM 4886 O O . GLN A 1 670 ? 15.718 48.756 80.943 1.00 127.68 670 GLN A O 1
ATOM 4892 N N . GLU A 1 671 ? 16.823 50.036 82.472 1.00 113.40 671 GLU A N 1
ATOM 4893 C CA . GLU A 1 671 ? 16.283 51.345 82.005 1.00 110.29 671 GLU A CA 1
ATOM 4894 C C . GLU A 1 671 ? 17.185 51.871 80.880 1.00 109.22 671 GLU A C 1
ATOM 4895 O O . GLU A 1 671 ? 16.696 52.662 80.054 1.00 110.71 671 GLU A O 1
ATOM 4901 N N . LYS A 1 672 ? 18.449 51.447 80.842 1.00 99.75 672 LYS A N 1
ATOM 4902 C CA . LYS A 1 672 ? 19.346 51.694 79.683 1.00 98.20 672 LYS A CA 1
ATOM 4903 C C . LYS A 1 672 ? 18.857 50.829 78.508 1.00 96.40 672 LYS A C 1
ATOM 4904 O O . LYS A 1 672 ? 18.766 51.377 77.396 1.00 95.91 672 LYS A O 1
ATOM 4910 N N . LYS A 1 673 ? 18.510 49.555 78.752 1.00 91.19 673 LYS A N 1
ATOM 4911 C CA . LYS A 1 673 ? 18.131 48.559 77.703 1.00 95.40 673 LYS A CA 1
ATOM 4912 C C . LYS A 1 673 ? 16.725 48.839 77.147 1.00 86.67 673 LYS A C 1
ATOM 4913 O O . LYS A 1 673 ? 16.490 48.540 75.962 1.00 78.99 673 LYS A O 1
ATOM 4919 N N . ARG A 1 674 ? 15.816 49.361 77.971 1.00 79.24 674 ARG A N 1
ATOM 4920 C CA . ARG A 1 674 ? 14.473 49.823 77.531 1.00 89.12 674 ARG A CA 1
ATOM 4921 C C . ARG A 1 674 ? 14.648 51.113 76.706 1.00 89.79 674 ARG A C 1
ATOM 4922 O O . ARG A 1 674 ? 13.850 51.313 75.761 1.00 87.56 674 ARG A O 1
ATOM 4930 N N . ARG A 1 675 ? 15.653 51.942 77.028 1.00 88.89 675 ARG A N 1
ATOM 4931 C CA . ARG A 1 675 ? 15.946 53.222 76.320 1.00 87.22 675 ARG A CA 1
ATOM 4932 C C . ARG A 1 675 ? 16.576 52.921 74.953 1.00 79.88 675 ARG A C 1
ATOM 4933 O O . ARG A 1 675 ? 16.322 53.706 74.017 1.00 68.79 675 ARG A O 1
ATOM 4941 N N . VAL A 1 676 ? 17.352 51.838 74.833 1.00 74.00 676 VAL A N 1
ATOM 4942 C CA . VAL A 1 676 ? 17.944 51.389 73.538 1.00 81.86 676 VAL A CA 1
ATOM 4943 C C . VAL A 1 676 ? 16.830 50.788 72.657 1.00 77.07 676 VAL A C 1
ATOM 4944 O O . VAL A 1 676 ? 16.721 51.191 71.500 1.00 72.17 676 VAL A O 1
ATOM 4948 N N . ALA A 1 677 ? 16.013 49.880 73.187 1.00 67.01 677 ALA A N 1
ATOM 4949 C CA . ALA A 1 677 ? 14.797 49.380 72.505 1.00 70.86 677 ALA A CA 1
ATOM 4950 C C . ALA A 1 677 ? 14.045 50.564 71.877 1.00 73.65 677 ALA A C 1
ATOM 4951 O O . ALA A 1 677 ? 13.914 50.555 70.647 1.00 70.17 677 ALA A O 1
ATOM 4953 N N . PHE A 1 678 ? 13.599 51.544 72.679 1.00 70.66 678 PHE A N 1
ATOM 4954 C CA . PHE A 1 678 ? 12.769 52.689 72.216 1.00 77.80 678 PHE A CA 1
ATOM 4955 C C . PHE A 1 678 ? 13.457 53.343 71.012 1.00 81.28 678 PHE A C 1
ATOM 4956 O O . PHE A 1 678 ? 12.786 53.556 69.977 1.00 88.28 678 PHE A O 1
ATOM 4964 N N . PHE A 1 679 ? 14.754 53.639 71.116 1.00 73.96 679 PHE A N 1
ATOM 4965 C CA . PHE A 1 679 ? 15.525 54.286 70.023 1.00 71.61 679 PHE A CA 1
ATOM 4966 C C . PHE A 1 679 ? 15.524 53.384 68.775 1.00 69.04 679 PHE A C 1
ATOM 4967 O O . PHE A 1 679 ? 15.215 53.877 67.679 1.00 59.89 679 PHE A O 1
ATOM 4975 N N . ALA A 1 680 ? 15.878 52.106 68.922 1.00 61.28 680 ALA A N 1
ATOM 4976 C CA . ALA A 1 680 ? 16.008 51.154 67.795 1.00 62.70 680 ALA A CA 1
ATOM 4977 C C . ALA A 1 680 ? 14.652 50.996 67.094 1.00 67.08 680 ALA A C 1
ATOM 4978 O O . ALA A 1 680 ? 14.624 51.035 65.851 1.00 62.31 680 ALA A O 1
ATOM 4980 N N . HIS A 1 681 ? 13.573 50.859 67.867 1.00 58.82 681 HIS A N 1
ATOM 4981 C CA . HIS A 1 681 ? 12.201 50.695 67.346 1.00 63.74 681 HIS A CA 1
ATOM 4982 C C . HIS A 1 681 ? 11.770 51.987 66.659 1.00 61.22 681 HIS A C 1
ATOM 4983 O O . HIS A 1 681 ? 11.257 51.892 65.559 1.00 68.34 681 HIS A O 1
ATOM 4990 N N . GLY A 1 682 ? 12.005 53.153 67.250 1.00 64.12 682 GLY A N 1
ATOM 4991 C CA . GLY A 1 682 ? 11.814 54.435 66.546 1.00 60.28 682 GLY A CA 1
ATOM 4992 C C . GLY A 1 682 ? 12.438 54.376 65.159 1.00 57.44 682 GLY A C 1
ATOM 4993 O O . GLY A 1 682 ? 11.823 54.858 64.209 1.00 57.56 682 GLY A O 1
ATOM 4994 N N . ARG A 1 683 ? 13.597 53.739 65.043 1.00 53.71 683 ARG A N 1
ATOM 4995 C CA . ARG A 1 683 ? 14.425 53.728 63.811 1.00 57.13 683 ARG A CA 1
ATOM 4996 C C . ARG A 1 683 ? 13.805 52.804 62.746 1.00 57.68 683 ARG A C 1
ATOM 4997 O O . ARG A 1 683 ? 13.793 53.179 61.546 1.00 56.41 683 ARG A O 1
ATOM 5005 N N . ILE A 1 684 ? 13.343 51.624 63.156 1.00 51.92 684 ILE A N 1
ATOM 5006 C CA . ILE A 1 684 ? 12.657 50.634 62.279 1.00 56.42 684 ILE A CA 1
ATOM 5007 C C . ILE A 1 684 ? 11.389 51.286 61.682 1.00 50.28 684 ILE A C 1
ATOM 5008 O O . ILE A 1 684 ? 11.255 51.221 60.461 1.00 46.79 684 ILE A O 1
ATOM 5013 N N . ARG A 1 685 ? 10.583 51.987 62.494 1.00 47.72 685 ARG A N 1
ATOM 5014 C CA . ARG A 1 685 ? 9.310 52.637 62.103 1.00 53.68 685 ARG A CA 1
ATOM 5015 C C . ARG A 1 685 ? 9.623 53.690 61.048 1.00 57.55 685 ARG A C 1
ATOM 5016 O O . ARG A 1 685 ? 8.906 53.726 60.022 1.00 56.48 685 ARG A O 1
ATOM 5024 N N . ARG A 1 686 ? 10.663 54.493 61.267 1.00 58.61 686 ARG A N 1
ATOM 5025 C CA . ARG A 1 686 ? 11.031 55.591 60.334 1.00 61.54 686 ARG A CA 1
ATOM 5026 C C . ARG A 1 686 ? 11.454 54.980 58.992 1.00 55.68 686 ARG A C 1
ATOM 5027 O O . ARG A 1 686 ? 10.959 55.471 57.974 1.00 49.40 686 ARG A O 1
ATOM 5035 N N . LYS A 1 687 ? 12.323 53.962 58.991 1.00 49.15 687 LYS A N 1
ATOM 5036 C CA . LYS A 1 687 ? 12.815 53.304 57.750 1.00 57.15 687 LYS A CA 1
ATOM 5037 C C . LYS A 1 687 ? 11.649 52.625 57.007 1.00 54.41 687 LYS A C 1
ATOM 5038 O O . LYS A 1 687 ? 11.581 52.800 55.775 1.00 48.55 687 LYS A O 1
ATOM 5044 N N . VAL A 1 688 ? 10.751 51.923 57.717 1.00 44.72 688 VAL A N 1
ATOM 5045 C CA . VAL A 1 688 ? 9.614 51.215 57.070 1.00 48.75 688 VAL A CA 1
ATOM 5046 C C . VAL A 1 688 ? 8.734 52.299 56.439 1.00 44.54 688 VAL A C 1
ATOM 5047 O O . VAL A 1 688 ? 8.284 52.105 55.340 1.00 44.07 688 VAL A O 1
ATOM 5051 N N . THR A 1 689 ? 8.514 53.410 57.130 1.00 42.71 689 THR A N 1
ATOM 5052 C CA . THR A 1 689 ? 7.675 54.519 56.627 1.00 45.80 689 THR A CA 1
ATOM 5053 C C . THR A 1 689 ? 8.304 55.059 55.346 1.00 45.21 689 THR A C 1
ATOM 5054 O O . THR A 1 689 ? 7.624 55.074 54.326 1.00 44.15 689 THR A O 1
ATOM 5058 N N . GLU A 1 690 ? 9.554 55.478 55.377 1.00 44.75 690 GLU A N 1
ATOM 5059 C CA . GLU A 1 690 ? 10.216 56.068 54.179 1.00 49.10 690 GLU A CA 1
ATOM 5060 C C . GLU A 1 690 ? 10.064 55.111 52.986 1.00 45.43 690 GLU A C 1
ATOM 5061 O O . GLU A 1 690 ? 9.704 55.595 51.927 1.00 43.11 690 GLU A O 1
ATOM 5067 N N . LYS A 1 691 ? 10.417 53.830 53.145 1.00 43.78 691 LYS A N 1
ATOM 5068 C CA . LYS A 1 691 ? 10.358 52.818 52.056 1.00 45.29 691 LYS A CA 1
ATOM 5069 C C . LYS A 1 691 ? 8.903 52.675 51.591 1.00 42.76 691 LYS A C 1
ATOM 5070 O O . LYS A 1 691 ? 8.675 52.669 50.386 1.00 44.90 691 LYS A O 1
ATOM 5076 N N . ALA A 1 692 ? 7.962 52.540 52.534 1.00 42.77 692 ALA A N 1
ATOM 5077 C CA . ALA A 1 692 ? 6.531 52.345 52.251 1.00 44.08 692 ALA A CA 1
ATOM 5078 C C . ALA A 1 692 ? 6.035 53.466 51.333 1.00 42.99 692 ALA A C 1
ATOM 5079 O O . ALA A 1 692 ? 5.452 53.161 50.294 1.00 44.28 692 ALA A O 1
ATOM 5081 N N . VAL A 1 693 ? 6.283 54.719 51.674 1.00 41.65 693 VAL A N 1
ATOM 5082 C CA . VAL A 1 693 ? 5.836 55.877 50.850 1.00 43.49 693 VAL A CA 1
ATOM 5083 C C . VAL A 1 693 ? 6.437 55.767 49.438 1.00 44.58 693 VAL A C 1
ATOM 5084 O O . VAL A 1 693 ? 5.717 56.049 48.451 1.00 48.02 693 VAL A O 1
ATOM 5088 N N . GLU A 1 694 ? 7.688 55.344 49.325 1.00 41.86 694 GLU A N 1
ATOM 5089 C CA . GLU A 1 694 ? 8.341 55.159 47.996 1.00 52.44 694 GLU A CA 1
ATOM 5090 C C . GLU A 1 694 ? 7.589 54.081 47.196 1.00 47.84 694 GLU A C 1
ATOM 5091 O O . GLU A 1 694 ? 7.457 54.253 45.984 1.00 50.93 694 GLU A O 1
ATOM 5097 N N . ARG A 1 695 ? 7.101 53.033 47.858 1.00 46.48 695 ARG A N 1
ATOM 5098 C CA . ARG A 1 695 ? 6.521 51.826 47.209 1.00 50.32 695 ARG A CA 1
ATOM 5099 C C . ARG A 1 695 ? 4.993 51.920 47.273 1.00 45.45 695 ARG A C 1
ATOM 5100 O O . ARG A 1 695 ? 4.314 50.901 47.283 1.00 55.42 695 ARG A O 1
ATOM 5108 N N . GLY A 1 696 ? 4.472 53.134 47.345 1.00 46.53 696 GLY A N 1
ATOM 5109 C CA . GLY A 1 696 ? 3.035 53.408 47.246 1.00 46.44 696 GLY A CA 1
ATOM 5110 C C . GLY A 1 696 ? 2.220 52.908 48.440 1.00 50.99 696 GLY A C 1
ATOM 5111 O O . GLY A 1 696 ? 1.036 52.663 48.279 1.00 49.39 696 GLY A O 1
ATOM 5120 N N . ARG A 1 698 ? 1.267 53.291 52.899 1.00 39.52 698 ARG A N 1
ATOM 5121 C CA . ARG A 1 698 ? 1.131 54.162 54.044 1.00 41.83 698 ARG A CA 1
ATOM 5122 C C . ARG A 1 698 ? 1.382 53.334 55.304 1.00 44.75 698 ARG A C 1
ATOM 5123 O O . ARG A 1 698 ? 1.267 52.074 55.239 1.00 43.79 698 ARG A O 1
ATOM 5131 N N . VAL A 1 699 ? 1.724 54.015 56.397 1.00 39.40 699 VAL A N 1
ATOM 5132 C CA . VAL A 1 699 ? 2.082 53.377 57.696 1.00 40.20 699 VAL A CA 1
ATOM 5133 C C . VAL A 1 699 ? 1.309 54.051 58.835 1.00 43.63 699 VAL A C 1
ATOM 5134 O O . VAL A 1 699 ? 1.192 55.290 58.862 1.00 49.68 699 VAL A O 1
ATOM 5138 N N . VAL A 1 700 ? 0.864 53.248 59.789 1.00 43.59 700 VAL A N 1
ATOM 5139 C CA . VAL A 1 700 ? 0.216 53.730 61.033 1.00 44.43 700 VAL A CA 1
ATOM 5140 C C . VAL A 1 700 ? 0.794 52.926 62.194 1.00 44.79 700 VAL A C 1
ATOM 5141 O O . VAL A 1 700 ? 0.857 51.683 62.118 1.00 43.08 700 VAL A O 1
ATOM 5145 N N . THR A 1 701 ? 1.206 53.617 63.252 1.00 48.27 701 THR A N 1
ATOM 5146 C CA . THR A 1 701 ? 1.772 52.962 64.426 1.00 49.83 701 THR A CA 1
ATOM 5147 C C . THR A 1 701 ? 0.769 52.949 65.575 1.00 50.79 701 THR A C 1
ATOM 5148 O O . THR A 1 701 ? 0.528 53.975 66.211 1.00 53.69 701 THR A O 1
ATOM 5152 N N . VAL A 1 702 ? 0.188 51.783 65.835 1.00 52.23 702 VAL A N 1
ATOM 5153 C CA . VAL A 1 702 ? -0.793 51.637 66.905 1.00 59.82 702 VAL A CA 1
ATOM 5154 C C . VAL A 1 702 ? -0.124 51.561 68.275 1.00 64.82 702 VAL A C 1
ATOM 5155 O O . VAL A 1 702 ? 1.060 51.239 68.376 1.00 66.67 702 VAL A O 1
ATOM 5159 N N . PRO A 1 703 ? -0.889 51.861 69.335 1.00 76.71 703 PRO A N 1
ATOM 5160 C CA . PRO A 1 703 ? -0.405 51.838 70.721 1.00 76.24 703 PRO A CA 1
ATOM 5161 C C . PRO A 1 703 ? -0.017 50.433 71.173 1.00 80.77 703 PRO A C 1
ATOM 5162 O O . PRO A 1 703 ? -0.553 49.448 70.664 1.00 82.04 703 PRO A O 1
ATOM 5166 N N . TYR A 1 704 ? 0.906 50.349 72.126 1.00 82.62 704 TYR A N 1
ATOM 5167 C CA . TYR A 1 704 ? 1.362 49.063 72.642 1.00 91.33 704 TYR A CA 1
ATOM 5168 C C . TYR A 1 704 ? 0.192 48.199 73.103 1.00 97.62 704 TYR A C 1
ATOM 5169 O O . TYR A 1 704 ? -0.640 48.636 73.899 1.00 86.18 704 TYR A O 1
ATOM 5178 N N . LEU A 1 705 ? 0.137 46.971 72.598 1.00 104.96 705 LEU A N 1
ATOM 5179 C CA . LEU A 1 705 ? -0.926 46.038 72.954 1.00 119.73 705 LEU A CA 1
ATOM 5180 C C . LEU A 1 705 ? -0.995 45.857 74.466 1.00 125.38 705 LEU A C 1
ATOM 5181 O O . LEU A 1 705 ? -0.200 45.120 75.049 1.00 114.40 705 LEU A O 1
ATOM 5186 N N . ALA A 1 706 ? -1.952 46.532 75.094 1.00 125.78 706 ALA A N 1
ATOM 5187 C CA . ALA A 1 706 ? -2.119 46.454 76.541 1.00 124.01 706 ALA A CA 1
ATOM 5188 C C . ALA A 1 706 ? -3.044 45.313 76.956 1.00 124.75 706 ALA A C 1
ATOM 5189 O O . ALA A 1 706 ? -4.263 45.406 76.814 1.00 117.36 706 ALA A O 1
ATOM 5191 N N . SER A 1 707 ? -2.455 44.239 77.470 1.00 125.72 707 SER A N 1
ATOM 5192 C CA . SER A 1 707 ? -3.220 43.083 77.920 1.00 127.60 707 SER A CA 1
ATOM 5193 C C . SER A 1 707 ? -3.454 43.178 79.423 1.00 130.03 707 SER A C 1
ATOM 5194 O O . SER A 1 707 ? -2.633 43.740 80.149 1.00 117.46 707 SER A O 1
ATOM 5197 N N . SER A 1 708 ? -4.571 42.630 79.890 1.00 127.08 708 SER A N 1
ATOM 5198 C CA . SER A 1 708 ? -4.898 42.677 81.345 1.00 128.06 708 SER A CA 1
ATOM 5199 C C . SER A 1 708 ? -5.403 41.306 81.818 1.00 122.60 708 SER A C 1
ATOM 5200 O O . SER A 1 708 ? -6.556 40.972 81.490 1.00 117.22 708 SER A O 1
ATOM 5203 N N . VAL A 1 744 ? -0.388 30.588 75.939 1.00 143.58 744 VAL A N 1
ATOM 5204 C CA . VAL A 1 744 ? 0.683 31.627 75.839 1.00 147.92 744 VAL A CA 1
ATOM 5205 C C . VAL A 1 744 ? 1.413 31.452 74.495 1.00 152.24 744 VAL A C 1
ATOM 5206 O O . VAL A 1 744 ? 2.604 31.068 74.495 1.00 151.43 744 VAL A O 1
ATOM 5210 N N . ASP A 1 745 ? 0.708 31.731 73.390 1.00 149.57 745 ASP A N 1
ATOM 5211 C CA . ASP A 1 745 ? 1.206 31.645 71.986 1.00 146.43 745 ASP A CA 1
ATOM 5212 C C . ASP A 1 745 ? 1.008 33.014 71.319 1.00 145.16 745 ASP A C 1
ATOM 5213 O O . ASP A 1 745 ? 0.335 33.873 71.939 1.00 130.35 745 ASP A O 1
ATOM 5218 N N . GLU A 1 746 ? 1.561 33.218 70.113 1.00 146.16 746 GLU A N 1
ATOM 5219 C CA . GLU A 1 746 ? 1.653 34.571 69.490 1.00 134.96 746 GLU A CA 1
ATOM 5220 C C . GLU A 1 746 ? 0.580 34.773 68.411 1.00 120.19 746 GLU A C 1
ATOM 5221 O O . GLU A 1 746 ? 0.789 34.417 67.226 1.00 96.00 746 GLU A O 1
ATOM 5227 N N . ASN A 1 747 ? -0.497 35.416 68.857 1.00 104.44 747 ASN A N 1
ATOM 5228 C CA . ASN A 1 747 ? -1.702 35.832 68.106 1.00 87.08 747 ASN A CA 1
ATOM 5229 C C . ASN A 1 747 ? -1.617 37.344 67.830 1.00 81.59 747 ASN A C 1
ATOM 5230 O O . ASN A 1 747 ? -2.617 37.932 67.351 1.00 84.69 747 ASN A O 1
ATOM 5235 N N . ALA A 1 748 ? -0.472 37.961 68.143 1.00 70.77 748 ALA A N 1
ATOM 5236 C CA . ALA A 1 748 ? -0.350 39.393 68.530 1.00 70.34 748 ALA A CA 1
ATOM 5237 C C . ALA A 1 748 ? -0.614 40.300 67.326 1.00 57.28 748 ALA A C 1
ATOM 5238 O O . ALA A 1 748 ? -1.308 41.305 67.504 1.00 60.29 748 ALA A O 1
ATOM 5240 N N . ALA A 1 749 ? -0.074 39.928 66.164 1.00 51.39 749 ALA A N 1
ATOM 5241 C CA . ALA A 1 749 ? -0.211 40.644 64.879 1.00 54.08 749 ALA A CA 1
ATOM 5242 C C . ALA A 1 749 ? -1.687 40.662 64.492 1.00 54.24 749 ALA A C 1
ATOM 5243 O O . ALA A 1 749 ? -2.181 41.710 64.116 1.00 61.24 749 ALA A O 1
ATOM 5245 N N . ARG A 1 750 ? -2.384 39.548 64.659 1.00 57.30 750 ARG A N 1
ATOM 5246 C CA . ARG A 1 750 ? -3.829 39.467 64.345 1.00 57.79 750 ARG A CA 1
ATOM 5247 C C . ARG A 1 750 ? -4.577 40.420 65.289 1.00 60.76 750 ARG A C 1
ATOM 5248 O O . ARG A 1 750 ? -5.457 41.179 64.793 1.00 61.69 750 ARG A O 1
ATOM 5256 N N . VAL A 1 751 ? -4.234 40.438 66.583 1.00 60.90 751 VAL A N 1
ATOM 5257 C CA . VAL A 1 751 ? -4.866 41.372 67.562 1.00 60.90 751 VAL A CA 1
ATOM 5258 C C . VAL A 1 751 ? -4.590 42.812 67.093 1.00 56.98 751 VAL A C 1
ATOM 5259 O O . VAL A 1 751 ? -5.535 43.592 67.001 1.00 48.27 751 VAL A O 1
ATOM 5263 N N . LEU A 1 752 ? -3.353 43.117 66.717 1.00 57.71 752 LEU A N 1
ATOM 5264 C CA . LEU A 1 752 ? -2.936 44.452 66.217 1.00 53.70 752 LEU A CA 1
ATOM 5265 C C . LEU A 1 752 ? -3.859 44.927 65.076 1.00 53.34 752 LEU A C 1
ATOM 5266 O O . LEU A 1 752 ? -4.373 46.079 65.154 1.00 53.30 752 LEU A O 1
ATOM 5271 N N . GLY A 1 753 ? -4.117 44.073 64.077 1.00 52.76 753 GLY A N 1
ATOM 5272 C CA . GLY A 1 753 ? -5.066 44.366 62.973 1.00 53.10 753 GLY A CA 1
ATOM 5273 C C . GLY A 1 753 ? -6.481 44.665 63.462 1.00 52.64 753 GLY A C 1
ATOM 5274 O O . GLY A 1 753 ? -7.124 45.622 62.966 1.00 54.99 753 GLY A O 1
ATOM 5275 N N . ARG A 1 754 ? -6.983 43.883 64.411 1.00 57.15 754 ARG A N 1
ATOM 5276 C CA . ARG A 1 754 ? -8.351 44.100 64.953 1.00 62.39 754 ARG A CA 1
ATOM 5277 C C . ARG A 1 754 ? -8.351 45.439 65.700 1.00 59.15 754 ARG A C 1
ATOM 5278 O O . ARG A 1 754 ? -9.360 46.161 65.615 1.00 62.18 754 ARG A O 1
ATOM 5286 N N . VAL A 1 755 ? -7.254 45.778 66.388 1.00 57.07 755 VAL A N 1
ATOM 5287 C CA . VAL A 1 755 ? -7.130 47.087 67.083 1.00 55.25 755 VAL A CA 1
ATOM 5288 C C . VAL A 1 755 ? -7.240 48.194 66.027 1.00 56.52 755 VAL A C 1
ATOM 5289 O O . VAL A 1 755 ? -8.008 49.159 66.253 1.00 50.27 755 VAL A O 1
ATOM 5293 N N . PHE A 1 756 ? -6.540 48.061 64.894 1.00 52.72 756 PHE A N 1
ATOM 5294 C CA . PHE A 1 756 ? -6.616 49.077 63.811 1.00 54.06 756 PHE A CA 1
ATOM 5295 C C . PHE A 1 756 ? -8.078 49.280 63.401 1.00 51.00 756 PHE A C 1
ATOM 5296 O O . PHE A 1 756 ? -8.530 50.430 63.349 1.00 54.86 756 PHE A O 1
ATOM 5304 N N . TRP A 1 757 ? -8.790 48.182 63.120 1.00 54.22 757 TRP A N 1
ATOM 5305 C CA . TRP A 1 757 ? -10.215 48.184 62.684 1.00 56.84 757 TRP A CA 1
ATOM 5306 C C . TRP A 1 757 ? -11.167 48.595 63.812 1.00 58.66 757 TRP A C 1
ATOM 5307 O O . TRP A 1 757 ? -12.281 49.032 63.484 1.00 62.86 757 TRP A O 1
ATOM 5318 N N . GLY A 1 758 ? -10.742 48.528 65.073 1.00 63.25 758 GLY A N 1
ATOM 5319 C CA . GLY A 1 758 ? -11.525 49.051 66.210 1.00 74.95 758 GLY A CA 1
ATOM 5320 C C . GLY A 1 758 ? -12.645 48.099 66.589 1.00 80.71 758 GLY A C 1
ATOM 5321 O O . GLY A 1 758 ? -13.785 48.561 66.765 1.00 87.86 758 GLY A O 1
ATOM 5322 N N . GLU A 1 759 ? -12.325 46.806 66.660 1.00 85.78 759 GLU A N 1
ATOM 5323 C CA . GLU A 1 759 ? -13.160 45.751 67.286 1.00 102.28 759 GLU A CA 1
ATOM 5324 C C . GLU A 1 759 ? -12.656 45.495 68.713 1.00 109.32 759 GLU A C 1
ATOM 5325 O O . GLU A 1 759 ? -13.402 44.864 69.488 1.00 116.66 759 GLU A O 1
ATOM 5331 N N . ILE A 1 760 ? -11.429 45.944 69.020 1.00 112.02 760 ILE A N 1
ATOM 5332 C CA . ILE A 1 760 ? -10.746 45.810 70.344 1.00 114.26 760 ILE A CA 1
ATOM 5333 C C . ILE A 1 760 ? -10.098 47.161 70.681 1.00 108.09 760 ILE A C 1
ATOM 5334 O O . ILE A 1 760 ? -10.571 47.903 71.545 1.00 102.54 760 ILE A O 1
#

InterPro domains:
  IPR010095 Cas12f1-like, TNB domain [PF07282] (681-751)

Organism: Acidobacteriota bacterium (NCBI:txid1978231)